Protein AF-0000000085928729 (afdb_homodimer)

Nearest PDB structures (foldseek):
  5awf-assembly1_B  TM=7.339E-01  e=6.625E-12  Escherichia coli K-12
  5awg-assembly2_E  TM=7.917E-01  e=3.339E-10  Escherichia coli K-12
  5awg-assembly1_A  TM=7.880E-01  e=4.480E-10  Escherichia coli K-12
  5awf-assembly1_A  TM=6.873E-01  e=1.194E-09  Escherichia coli K-12
  5awf-assembly2_E  TM=7.056E-01  e=3.029E-09  Escherichia coli K-12

InterPro domains:
  IPR000825 SUF system FeS cluster assembly, SufBD core domain [PF01458] (126-343)
  IPR037284 SUF system FeS cluster assembly, SufBD superfamily [SSF101960] (16-347)
  IPR055346 SUF system FeS cluster assembly, SufBD [PTHR43575] (185-364)

pLDDT: mean 88.79, std 15.05, range [21.08, 98.88]

Sequence (742 aa):
MVAKEFPNERISLENLEYQKYGDSPTIRSYTKWELFEENSPLKLPTEAKAGSVMVNPHVLLSGSEAFFNLPEGVELAEGKLGLSHPEESRILGFHFYALKKSYRLKITRDLIKPLIIVSHLSERAFVSHHLSIEADNIKVPIIIYDLAEKGTKSFVVELKTRDSELEILTVGKHKSISHYLLRASLGINAKVRAFTVISGGKMSHHREDYSLEGRGSELILRGMPIAINSAVDYLTNVLQHGEGTESETRVHGFSYKEGWLVHRGTAKVFESAKNSSSRVISTITVMDEGSLGVSVPMLEVDTGEIDEASHSSAIHQFDEDALFYLRSRGLNGEEALDLFVHGIGEALSGHLERLKGKARSNVVELIEGVLMVAKEFPNERISLENLEYQKYGDSPTIRSYTKWELFEENSPLKLPTEAKAGSVMVNPHVLLSGSEAFFNLPEGVELAEGKLGLSHPEESRILGFHFYALKKSYRLKITRDLIKPLIIVSHLSERAFVSHHLSIEADNIKVPIIIYDLAEKGTKSFVVELKTRDSELEILTVGKHKSISHYLLRASLGINAKVRAFTVISGGKMSHHREDYSLEGRGSELILRGMPIAINSAVDYLTNVLQHGEGTESETRVHGFSYKEGWLVHRGTAKVFESAKNSSSRVISTITVMDEGSLGVSVPMLEVDTGEIDEASHSSAIHQFDEDALFYLRSRGLNGEEALDLFVHGIGEALSGHLERLKGKARSNVVELIEGVL

Solvent-accessible surface area (backbone atoms only — not comparable to full-atom values): 34501 Å² total; per-residue (Å²): 128,94,68,69,78,65,67,70,48,57,61,53,39,68,72,37,57,86,60,55,35,53,75,42,100,85,38,57,57,82,58,69,56,66,59,52,60,72,44,22,52,90,73,31,48,49,62,42,67,59,66,89,70,96,65,90,51,27,33,36,38,20,35,69,40,76,48,78,56,68,59,91,44,51,43,80,47,78,40,74,82,70,88,72,55,46,86,76,32,33,68,42,27,46,33,57,70,31,40,81,64,41,31,27,37,41,39,73,47,63,39,91,62,63,50,34,35,35,39,40,31,68,43,78,19,16,35,29,46,40,42,19,39,38,38,52,65,30,41,38,39,36,37,38,37,44,36,19,56,27,40,25,34,31,40,40,38,37,36,41,33,25,49,19,42,38,36,39,40,37,41,35,48,32,56,18,31,34,40,37,37,38,42,33,42,27,25,45,47,13,35,39,41,36,36,37,40,32,38,27,7,68,36,24,42,39,36,37,37,38,34,30,56,13,45,48,9,36,39,40,39,26,36,34,46,35,6,61,63,12,18,28,31,41,35,39,38,40,39,34,41,11,35,43,21,40,39,38,38,42,34,52,29,38,11,26,71,54,3,35,30,36,39,34,38,37,41,35,37,38,61,64,15,36,57,15,35,42,40,37,38,38,37,33,34,19,59,28,76,66,7,28,34,34,43,34,44,35,43,38,38,31,38,25,55,43,72,42,38,39,36,37,37,37,48,40,43,52,52,61,62,59,48,47,53,37,33,73,72,71,31,51,71,65,56,37,50,48,52,52,54,46,53,50,46,46,63,58,38,59,83,46,75,89,51,31,66,60,49,45,51,48,51,50,51,55,49,61,72,69,104,129,89,72,82,80,68,69,69,49,58,60,53,39,68,70,36,56,86,61,56,36,53,73,43,100,84,39,57,57,82,58,69,57,66,58,52,61,74,43,22,54,90,74,30,47,47,63,42,66,59,64,89,69,95,64,90,52,26,34,37,38,17,34,69,42,76,48,78,58,68,58,91,44,52,44,83,44,79,40,74,81,73,88,71,58,46,87,78,31,30,68,41,26,45,32,58,69,32,41,80,64,40,30,26,36,40,39,73,47,63,38,91,62,64,49,33,37,36,40,38,30,66,42,77,19,14,37,29,44,41,42,22,38,38,38,53,65,29,42,37,40,35,36,38,37,44,37,19,56,26,39,23,34,31,39,40,37,37,36,40,33,27,48,17,42,38,36,38,39,36,40,33,47,32,56,18,30,34,39,36,38,38,41,34,42,28,25,45,48,13,35,39,42,35,38,36,40,32,37,26,6,68,35,24,42,41,35,37,37,40,34,30,56,13,46,48,8,34,38,40,38,24,37,33,47,32,6,62,63,12,18,27,30,40,34,42,37,39,40,34,41,11,35,43,22,40,39,40,37,43,34,50,30,39,12,25,70,53,4,35,29,35,40,37,38,37,41,35,37,38,60,62,15,35,58,15,35,40,40,39,38,39,37,33,34,19,59,27,76,65,6,28,35,34,44,36,45,32,43,37,37,31,37,24,54,44,71,41,38,38,36,37,36,36,47,40,41,52,52,61,63,58,48,46,53,37,32,73,70,71,32,51,72,65,56,36,50,48,53,52,54,45,54,50,45,47,60,58,39,59,85,46,75,90,51,31,68,60,50,44,52,49,51,49,51,56,48,62,72,69,104

Foldseek 3Di:
DPPDDCPVLVVLLVPFDQAPAAPDPVGRDLFPCVQCVCQFQVNFPLFDDFDDDPDDAQWEAGGPDIDHNDDPQKDKDWDAPPPDDLNPGSVSVSQVVSEDTEMEIEGGEEDLDAHEHEHEYQDAGEYHYHYEYEEELYEHEYEYEAEEHHGEYEYEYEYEYENYEYEYEYEADYAAHYHYEYEYEYAAQYEYEYEYEHEAHQTYEHEYEYEDAYANYEYEYEYEYEFEVGAYEYEYEYHYQYEAYEYEYEYEYEWYNLGRYEYEYEYEYEQNHAQYEYEEEEEYEYEDPNTDYYYHYHYHYHHPRYDYYDYYYYYHYDPVVQLVVVVVVPDDSLRSVLVVQLVVQLVRLVVDDSCSVVSSVSSNVSSVVRD/DVPDDVVVLVVLLVPFDQADAAPDPVGRDLFPVVQCVCQFQVNFPLFDDFDDDPDDAQWEAGGPDIDHNHDPQKDKDWDAPPPDDLNPGSVSVSQVVSEDTEMEIEGGEEDLDAHEHEHEYQDAGEYHYHYEYEEELYEHEYEYEYYEHHGEYEYEYEYEYENYEYEYEYEADYAAHYHYEYAYEYAAQYEYEYEYEHEAHQTYEHEYEYEDAYANYEYEYEYEYEFEVGAYEYEYEYHYQYEAYEYEYEYEYEWYNLGRYEYEYEYEYEQNHAQYEYEEEEEYEYEDPNTDYYYHYHYHYHHPRYDYDDYYYYYHYDPVVQLVVVVVVPDDSLRSVLVVQLVVQLVRLVVDDSCSVVSSVSSNVSSVVRD

Organism: NCBI:txid2866384

Radius of gyration: 27.49 Å; Cα contacts (8 Å, |Δi|>4): 2227; chains: 2; bounding box: 55×80×73 Å

Structure (mmCIF, N/CA/C/O backbone):
data_AF-0000000085928729-model_v1
#
loop_
_entity.id
_entity.type
_entity.pdbx_description
1 polymer 'SufD family Fe-S cluster assembly protein'
#
loop_
_atom_site.group_PDB
_atom_site.id
_atom_site.type_symbol
_atom_site.label_atom_id
_atom_site.label_alt_id
_atom_site.label_comp_id
_atom_site.label_asym_id
_atom_site.label_entity_id
_atom_site.label_seq_id
_atom_site.pdbx_PDB_ins_code
_atom_site.Cartn_x
_atom_site.Cartn_y
_atom_site.Cartn_z
_atom_site.occupancy
_atom_site.B_iso_or_equiv
_atom_site.auth_seq_id
_atom_site.auth_comp_id
_atom_site.auth_asym_id
_atom_site.auth_atom_id
_atom_site.pdbx_PDB_model_num
ATOM 1 N N . MET A 1 1 ? 18.141 -42.719 12.781 1 22.97 1 MET A N 1
ATOM 2 C CA . MET A 1 1 ? 17.656 -42.188 14.047 1 22.97 1 MET A CA 1
ATOM 3 C C . MET A 1 1 ? 17.609 -40.656 14.016 1 22.97 1 MET A C 1
ATOM 5 O O . MET A 1 1 ? 17.547 -40.031 15.055 1 22.97 1 MET A O 1
ATOM 9 N N . VAL A 1 2 ? 17.516 -40 12.852 1 25.19 2 VAL A N 1
ATOM 10 C CA . VAL A 1 2 ? 17.922 -38.594 12.656 1 25.19 2 VAL A CA 1
ATOM 11 C C . VAL A 1 2 ? 16.828 -37.656 13.164 1 25.19 2 VAL A C 1
ATOM 13 O O . VAL A 1 2 ? 16.016 -37.156 12.383 1 25.19 2 VAL A O 1
ATOM 16 N N . ALA A 1 3 ? 16.031 -38.094 14.195 1 29.44 3 ALA A N 1
ATOM 17 C CA . ALA A 1 3 ? 14.8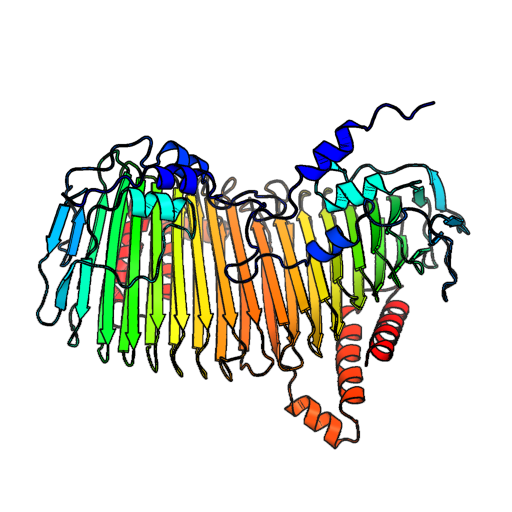98 -37.469 14.875 1 29.44 3 ALA A CA 1
ATOM 18 C C . ALA A 1 3 ? 15.312 -36.156 15.531 1 29.44 3 ALA A C 1
ATOM 20 O O . ALA A 1 3 ? 14.461 -35.375 15.961 1 29.44 3 ALA A O 1
ATOM 21 N N . LYS A 1 4 ? 16.516 -36.281 16.172 1 32.06 4 LYS A N 1
ATOM 22 C CA . LYS A 1 4 ? 16.562 -35.406 17.328 1 32.06 4 LYS A CA 1
ATOM 23 C C . LYS A 1 4 ? 16.281 -33.938 16.938 1 32.06 4 LYS A C 1
ATOM 25 O O . LYS A 1 4 ? 15.992 -33.125 17.797 1 32.06 4 LYS A O 1
ATOM 30 N N . GLU A 1 5 ? 16.953 -33.438 15.977 1 29.47 5 GLU A N 1
ATOM 31 C CA . GLU A 1 5 ? 17.578 -32.125 16.109 1 29.47 5 GLU A CA 1
ATOM 32 C C . GLU A 1 5 ? 16.547 -31.016 15.977 1 29.47 5 GLU A C 1
ATOM 34 O O . GLU A 1 5 ? 16.891 -29.828 16.078 1 29.47 5 GLU A O 1
ATOM 39 N N . PHE A 1 6 ? 15.383 -31.156 15.203 1 30.92 6 PHE A N 1
ATOM 40 C CA . PHE A 1 6 ? 14.664 -29.906 14.93 1 30.92 6 PHE A CA 1
ATOM 41 C C . PHE A 1 6 ? 13.766 -29.531 16.094 1 30.92 6 PHE A C 1
ATOM 43 O O . PHE A 1 6 ? 12.578 -29.25 15.906 1 30.92 6 PHE A O 1
ATOM 50 N N . PRO A 1 7 ? 13.883 -30.062 17.25 1 38.53 7 PRO A N 1
ATOM 51 C CA . PRO A 1 7 ? 13.039 -29.688 18.391 1 38.53 7 PRO A CA 1
ATOM 52 C C . PRO A 1 7 ? 12.82 -28.172 18.5 1 38.53 7 PRO A C 1
ATOM 54 O O . PRO A 1 7 ? 11.766 -27.734 18.938 1 38.53 7 PRO A O 1
ATOM 57 N N . ASN A 1 8 ? 13.906 -27.344 18.375 1 37.97 8 ASN A N 1
ATOM 58 C CA . ASN A 1 8 ? 14.062 -25.891 18.453 1 37.97 8 ASN A CA 1
ATOM 59 C C . ASN A 1 8 ? 13.312 -25.188 17.328 1 37.97 8 ASN A C 1
ATOM 61 O O . ASN A 1 8 ? 13.25 -23.953 17.297 1 37.97 8 ASN A O 1
ATOM 65 N N . GLU A 1 9 ? 12.836 -25.844 16.391 1 41.91 9 GLU A N 1
ATOM 66 C CA . GLU A 1 9 ? 12.148 -25.328 15.219 1 41.91 9 GLU A CA 1
ATOM 67 C C . GLU A 1 9 ? 10.75 -24.812 15.57 1 41.91 9 GLU A C 1
ATOM 69 O O . GLU A 1 9 ? 10.305 -23.797 15.055 1 41.91 9 GLU A O 1
ATOM 74 N N . ARG A 1 10 ? 10.062 -25.562 16.391 1 43.41 10 ARG A N 1
ATOM 75 C CA . ARG A 1 10 ? 8.734 -25.125 16.797 1 43.41 10 ARG A CA 1
ATOM 76 C C . ARG A 1 10 ? 8.789 -23.766 17.484 1 43.41 10 ARG A C 1
ATOM 78 O O . ARG A 1 10 ? 7.93 -22.922 17.25 1 43.41 10 ARG A O 1
ATOM 85 N N . ILE A 1 11 ? 9.68 -23.703 18.453 1 42.72 11 ILE A N 1
ATOM 86 C CA . ILE A 1 11 ? 9.82 -22.438 19.188 1 42.72 11 ILE A CA 1
ATOM 87 C C . ILE A 1 11 ? 10.07 -21.297 18.219 1 42.72 11 ILE A C 1
ATOM 89 O O . ILE A 1 11 ? 9.484 -20.219 18.344 1 42.72 11 ILE A O 1
ATOM 93 N N . SER A 1 12 ? 10.852 -21.609 17.219 1 48.47 12 SER A N 1
ATOM 94 C CA . SER A 1 12 ? 11.172 -20.562 16.234 1 48.47 12 SER A CA 1
ATOM 95 C C . SER A 1 12 ? 9.945 -20.172 15.43 1 48.47 12 SER A C 1
ATOM 97 O O . SER A 1 12 ? 9.734 -19 15.141 1 48.47 12 SER A O 1
ATOM 99 N N . LEU A 1 13 ? 9.109 -21.078 15.242 1 45.06 13 LEU A N 1
ATOM 100 C CA . LEU A 1 13 ? 7.898 -20.797 14.484 1 45.06 13 LEU A CA 1
ATOM 101 C C . LEU A 1 13 ? 6.961 -19.891 15.273 1 45.06 13 LEU A C 1
ATOM 103 O O . LEU A 1 13 ? 6.297 -19.016 14.695 1 45.06 13 LEU A O 1
ATOM 107 N N . GLU A 1 14 ? 6.941 -20.234 16.578 1 50.19 14 GLU A N 1
ATOM 108 C CA . GLU A 1 14 ? 6.008 -19.484 17.422 1 50.19 14 GLU A CA 1
ATOM 109 C C . GLU A 1 14 ? 6.402 -18.016 17.516 1 50.19 14 GLU A C 1
ATOM 111 O O . GLU A 1 14 ? 5.555 -17.156 17.75 1 50.19 14 GLU A O 1
ATOM 116 N N . ASN A 1 15 ? 7.629 -17.781 17.312 1 49.09 15 ASN A N 1
ATOM 117 C CA . ASN A 1 15 ? 8.102 -16.406 17.453 1 49.09 15 ASN A CA 1
ATOM 118 C C . ASN A 1 15 ? 7.934 -15.625 16.156 1 49.09 15 ASN A C 1
ATOM 120 O O . ASN A 1 15 ? 8.188 -14.422 16.109 1 49.09 15 ASN A O 1
ATOM 124 N N . LEU A 1 16 ? 7.473 -16.469 15.25 1 46.59 16 LEU A N 1
ATOM 125 C CA . LEU A 1 16 ? 7.297 -15.789 13.969 1 46.59 16 LEU A CA 1
ATOM 126 C C . LEU A 1 16 ? 5.938 -15.102 13.906 1 46.59 16 LEU A C 1
ATOM 128 O O . LEU A 1 16 ? 4.945 -15.633 14.406 1 46.59 16 LEU A O 1
ATOM 132 N N . GLU A 1 17 ? 5.965 -13.898 13.742 1 48.78 17 GLU A N 1
ATOM 133 C CA . GLU A 1 17 ? 4.727 -13.141 13.578 1 48.78 17 GLU A CA 1
ATOM 134 C C . GLU A 1 17 ? 4.234 -13.195 12.133 1 48.78 17 GLU A C 1
ATOM 136 O O . GLU A 1 17 ? 5.039 -13.297 11.203 1 48.78 17 GLU A O 1
ATOM 141 N N . TYR A 1 18 ? 2.859 -13.492 12.203 1 42.56 18 TYR A N 1
ATOM 142 C CA . TYR A 1 18 ? 2.301 -13.359 10.859 1 42.56 18 TYR A CA 1
ATOM 143 C C . TYR A 1 18 ? 2.49 -11.945 10.328 1 42.56 18 TYR A C 1
ATOM 145 O O . TYR A 1 18 ? 2.811 -11.766 9.148 1 42.56 18 TYR A O 1
ATOM 153 N N . GLN A 1 19 ? 1.875 -10.977 11.109 1 41.38 19 GLN A N 1
ATOM 154 C CA . GLN A 1 19 ? 1.958 -9.555 10.781 1 41.38 19 GLN A CA 1
ATOM 155 C C . GLN A 1 19 ? 1.884 -8.695 12.047 1 41.38 19 GLN A C 1
ATOM 157 O O . GLN A 1 19 ? 1.096 -8.984 12.945 1 41.38 19 GLN A O 1
ATOM 162 N N . LYS A 1 20 ? 2.715 -7.938 12.5 1 41.28 20 LYS A N 1
ATOM 163 C CA . LYS A 1 20 ? 2.699 -7.113 13.703 1 41.28 20 LYS A CA 1
ATOM 164 C C . LYS A 1 20 ? 1.768 -5.918 13.547 1 41.28 20 LYS A C 1
ATOM 166 O O . LYS A 1 20 ? 1.075 -5.531 14.484 1 41.28 20 LYS A O 1
ATOM 171 N N . TYR A 1 21 ? 1.739 -5.191 12.328 1 44.59 21 TYR A N 1
ATOM 172 C CA . TYR A 1 21 ? 0.956 -3.98 12.117 1 44.59 21 TYR A CA 1
ATOM 173 C C . TYR A 1 21 ? -0.11 -4.199 11.047 1 44.59 21 TYR A C 1
ATOM 175 O O . TYR A 1 21 ? 0.011 -5.102 10.219 1 44.59 21 TYR A O 1
ATOM 183 N N . GLY A 1 22 ? -1.063 -3.482 11.234 1 53.62 22 GLY A N 1
ATOM 184 C CA . GLY A 1 22 ? -2.145 -3.547 10.266 1 53.62 22 GLY A CA 1
ATOM 185 C C . GLY A 1 22 ? -1.712 -3.168 8.867 1 53.62 22 GLY A C 1
ATOM 186 O O . GLY A 1 22 ? -0.735 -2.436 8.688 1 53.62 22 GLY A O 1
ATOM 187 N N . ASP A 1 23 ? -2.268 -3.807 7.945 1 58.72 23 ASP A N 1
ATOM 188 C CA . ASP A 1 23 ? -1.994 -3.557 6.535 1 58.72 23 ASP A CA 1
ATOM 189 C C . ASP A 1 23 ? -2.496 -2.178 6.113 1 58.72 23 ASP A C 1
ATOM 191 O O . ASP A 1 23 ? -1.93 -1.551 5.215 1 58.72 23 ASP A O 1
ATOM 195 N N . SER A 1 24 ? -3.59 -1.784 6.801 1 62.28 24 SER A N 1
ATOM 196 C CA . SER A 1 24 ? -4.168 -0.468 6.551 1 62.28 24 SER A CA 1
ATOM 197 C C . SER A 1 24 ? -4.824 0.095 7.809 1 62.28 24 SER A C 1
ATOM 199 O O . SER A 1 24 ? -4.93 -0.597 8.82 1 62.28 24 SER A O 1
ATOM 201 N N . PRO A 1 25 ? -5.148 1.343 7.77 1 59.22 25 PRO A N 1
ATOM 202 C CA . PRO A 1 25 ? -5.801 1.922 8.945 1 59.22 25 PRO A CA 1
ATOM 203 C C . PRO A 1 25 ? -7.078 1.178 9.336 1 59.22 25 PRO A C 1
ATOM 205 O O . PRO A 1 25 ? -7.492 1.224 10.5 1 59.22 25 PRO A O 1
ATOM 208 N N . THR A 1 26 ? -7.613 0.384 8.406 1 65.94 26 THR A N 1
ATOM 209 C CA . THR A 1 26 ? -8.914 -0.203 8.695 1 65.94 26 THR A CA 1
ATOM 210 C C . THR A 1 26 ? -8.844 -1.728 8.68 1 65.94 26 THR A C 1
ATOM 212 O O . THR A 1 26 ? -9.742 -2.406 9.172 1 65.94 26 THR A O 1
ATOM 215 N N . ILE A 1 27 ? -7.844 -2.23 8.078 1 67.75 27 ILE A N 1
ATOM 216 C CA . ILE A 1 27 ? -7.742 -3.68 7.957 1 67.75 27 ILE A CA 1
ATOM 217 C C . ILE A 1 27 ? -6.434 -4.164 8.578 1 67.75 27 ILE A C 1
ATOM 219 O O . ILE A 1 27 ? -5.348 -3.807 8.109 1 67.75 27 ILE A O 1
ATOM 223 N N . ARG A 1 28 ? -6.617 -4.953 9.516 1 67.81 28 ARG A N 1
ATOM 224 C CA . ARG A 1 28 ? -5.445 -5.457 10.227 1 67.81 28 ARG A CA 1
ATOM 225 C C . ARG A 1 28 ? -4.598 -6.348 9.32 1 67.81 28 ARG A C 1
ATOM 227 O O . ARG A 1 28 ? -3.373 -6.207 9.281 1 67.81 28 ARG A O 1
ATOM 234 N N . SER A 1 29 ? -5.406 -7.344 8.695 1 79.12 29 SER A N 1
ATOM 235 C CA . SER A 1 29 ? -4.707 -8.242 7.785 1 79.12 29 SER A CA 1
ATOM 236 C C . SER A 1 29 ? -5.539 -8.523 6.539 1 79.12 29 SER A C 1
ATOM 238 O O . SER A 1 29 ? -6.723 -8.859 6.641 1 79.12 29 SER A O 1
ATOM 240 N N . TYR A 1 30 ? -4.926 -8.43 5.492 1 86.12 30 TYR A N 1
ATOM 241 C CA . TYR A 1 30 ? -5.598 -8.75 4.238 1 86.12 30 TYR A CA 1
ATOM 242 C C . TYR A 1 30 ? -5.793 -10.258 4.098 1 86.12 30 TYR A C 1
ATOM 244 O O . TYR A 1 30 ? -6.801 -10.711 3.555 1 86.12 30 TYR A O 1
ATOM 252 N N . THR A 1 31 ? -4.871 -11.008 4.633 1 89.94 31 THR A N 1
ATOM 253 C CA . THR A 1 31 ? -5.012 -12.461 4.715 1 89.94 31 THR A CA 1
ATOM 254 C C . THR A 1 31 ? -5.609 -12.867 6.059 1 89.94 31 THR A C 1
ATOM 256 O O . THR A 1 31 ? -5.215 -12.344 7.105 1 89.94 31 THR A O 1
ATOM 259 N N . LYS A 1 32 ? -6.543 -13.75 6.035 1 89.56 32 LYS A N 1
ATOM 260 C CA . LYS A 1 32 ? -7.117 -14.281 7.266 1 89.56 32 LYS A CA 1
ATOM 261 C C . LYS A 1 32 ? -6.211 -15.352 7.879 1 89.56 32 LYS A C 1
ATOM 263 O O . LYS A 1 32 ? -6.539 -16.531 7.863 1 89.56 32 LYS A O 1
ATOM 268 N N . TRP A 1 33 ? -5.215 -14.914 8.508 1 88.75 33 TRP A N 1
ATOM 269 C CA . TRP A 1 33 ? -4.152 -15.789 9 1 88.75 33 TRP A CA 1
ATOM 270 C C . TRP A 1 33 ? -4.668 -16.719 10.094 1 88.75 33 TRP A C 1
ATOM 272 O O . TRP A 1 33 ? -4.148 -17.812 10.273 1 88.75 33 TRP A O 1
ATOM 282 N N . GLU A 1 34 ? -5.719 -16.328 10.805 1 88.62 34 GLU A N 1
ATOM 283 C CA . GLU A 1 34 ? -6.312 -17.188 11.828 1 88.62 34 GLU A CA 1
ATOM 284 C C . GLU A 1 34 ? -6.77 -18.516 11.25 1 88.62 34 GLU A C 1
ATOM 286 O O . GLU A 1 34 ? -6.695 -19.547 11.914 1 88.62 34 GLU A O 1
ATOM 291 N N . LEU A 1 35 ? -7.246 -18.484 10.078 1 94.19 35 LEU A N 1
ATOM 292 C CA . LEU A 1 35 ? -7.68 -19.719 9.414 1 94.19 35 LEU A CA 1
ATOM 293 C C . LEU A 1 35 ? -6.496 -20.656 9.188 1 94.19 35 LEU A C 1
ATOM 295 O O . LEU A 1 35 ? -6.617 -21.875 9.367 1 94.19 35 LEU A O 1
ATOM 299 N N . PHE A 1 36 ? -5.371 -20.078 8.734 1 92.5 36 PHE A N 1
ATOM 300 C CA . PHE A 1 36 ? -4.176 -20.891 8.539 1 92.5 36 PHE A CA 1
ATOM 301 C C . PHE A 1 36 ? -3.684 -21.453 9.867 1 92.5 36 PHE A C 1
ATOM 303 O O . PHE A 1 36 ? -3.211 -22.578 9.93 1 92.5 36 PHE A O 1
ATOM 310 N N . GLU A 1 37 ? -3.838 -20.672 10.945 1 90.31 37 GLU A N 1
ATOM 311 C CA . GLU A 1 37 ? -3.42 -21.125 12.266 1 90.31 37 GLU A CA 1
ATOM 312 C C . GLU A 1 37 ? -4.289 -22.281 12.758 1 90.31 37 GLU A C 1
ATOM 314 O O . GLU A 1 37 ? -3.773 -23.281 13.258 1 90.31 37 GLU A O 1
ATOM 319 N N . GLU A 1 38 ? -5.543 -22.141 12.602 1 94.88 38 GLU A N 1
ATOM 320 C CA . GLU A 1 38 ? -6.504 -23.141 13.078 1 94.88 38 GLU A CA 1
ATOM 321 C C . GLU A 1 38 ? -6.422 -24.422 12.25 1 94.88 38 GLU A C 1
ATOM 323 O O . GLU A 1 38 ? -6.895 -25.469 12.68 1 94.88 38 GLU A O 1
ATOM 328 N N . ASN A 1 39 ? -5.879 -24.297 11.109 1 97.06 39 ASN A N 1
ATOM 329 C CA . ASN A 1 39 ? -5.719 -25.438 10.203 1 97.06 39 ASN A CA 1
ATOM 330 C C . ASN A 1 39 ? -4.258 -25.656 9.844 1 97.06 39 ASN A C 1
ATOM 332 O O . ASN A 1 39 ? -3.938 -25.969 8.695 1 97.06 39 ASN A O 1
ATOM 336 N N . SER A 1 40 ? -3.416 -25.406 10.82 1 94.19 40 SER A N 1
ATOM 337 C CA . SER A 1 40 ? -1.972 -25.516 10.648 1 94.19 40 SER A CA 1
ATOM 338 C C . SER A 1 40 ? -1.521 -26.969 10.742 1 94.19 40 SER A C 1
ATOM 340 O O . SER A 1 40 ? -2.301 -27.844 11.125 1 94.19 40 SER A O 1
ATOM 342 N N . PRO A 1 41 ? -0.256 -27.266 10.359 1 93.88 41 PRO A N 1
ATOM 343 C CA . PRO A 1 41 ? 0.238 -28.641 10.469 1 93.88 41 PRO A CA 1
ATOM 344 C C . PRO A 1 41 ? 0.395 -29.094 11.922 1 93.88 41 PRO A C 1
ATOM 346 O O . PRO A 1 41 ? 0.645 -30.266 12.18 1 93.88 41 PRO A O 1
ATOM 349 N N . LEU A 1 42 ? 0.245 -28.25 12.812 1 91.75 42 LEU A N 1
ATOM 350 C CA . LEU A 1 42 ? 0.292 -28.594 14.234 1 91.75 42 LEU A CA 1
ATOM 351 C C . LEU A 1 42 ? -1.05 -29.141 14.703 1 91.75 42 LEU A C 1
ATOM 353 O O . LEU A 1 42 ? -1.134 -29.766 15.766 1 91.75 42 LEU A O 1
ATOM 357 N N . LYS A 1 43 ? -2.098 -28.938 13.938 1 94.19 43 LYS A N 1
ATOM 358 C CA . LYS A 1 43 ? -3.449 -29.312 14.344 1 94.19 43 LYS A CA 1
ATOM 359 C C . LYS A 1 43 ? -4.035 -30.359 13.398 1 94.19 43 LYS A C 1
ATOM 361 O O . LYS A 1 43 ? -4.93 -31.125 13.789 1 94.19 43 LYS A O 1
ATOM 366 N N . LEU A 1 44 ? -3.557 -30.391 12.18 1 97.12 44 LEU A N 1
ATOM 367 C CA . LEU A 1 44 ? -4.039 -31.328 11.172 1 97.12 44 LEU A CA 1
ATOM 368 C C . LEU A 1 44 ? -2.979 -32.375 10.852 1 97.12 44 LEU A C 1
ATOM 370 O O . LEU A 1 44 ? -1.782 -32.125 11.016 1 97.12 44 LEU A O 1
ATOM 374 N N . PRO A 1 45 ? -3.488 -33.531 10.312 1 97.56 45 PRO A N 1
ATOM 375 C CA . PRO A 1 45 ? -2.49 -34.469 9.781 1 97.56 45 PRO A CA 1
ATOM 376 C C . PRO A 1 45 ? -1.66 -33.844 8.648 1 97.56 45 PRO A C 1
ATOM 378 O O . PRO A 1 45 ? -2.178 -33.062 7.852 1 97.56 45 PRO A O 1
ATOM 381 N N . THR A 1 46 ? -0.402 -34.281 8.594 1 97.75 46 THR A N 1
ATOM 382 C CA . THR A 1 46 ? 0.472 -33.75 7.555 1 97.75 46 THR A CA 1
ATOM 383 C C . THR A 1 46 ? 0.642 -34.75 6.418 1 97.75 46 THR A C 1
ATOM 385 O O . THR A 1 46 ? 1.484 -34.562 5.539 1 97.75 46 THR A O 1
ATOM 388 N N . GLU A 1 47 ? -0.118 -35.812 6.48 1 97.12 47 GLU A N 1
ATOM 389 C CA . GLU A 1 47 ? -0.151 -36.812 5.402 1 97.12 47 GLU A CA 1
ATOM 390 C C . GLU A 1 47 ? -1.578 -37.031 4.918 1 97.12 47 GLU A C 1
ATOM 392 O O . GLU A 1 47 ? -2.527 -36.969 5.703 1 97.12 47 GLU A O 1
ATOM 397 N N . ALA A 1 48 ? -1.604 -37.281 3.635 1 98 48 ALA A N 1
ATOM 398 C CA . ALA A 1 48 ? -2.898 -37.562 3.021 1 98 48 ALA A CA 1
ATOM 399 C C . ALA A 1 48 ? -2.73 -38.406 1.761 1 98 48 ALA A C 1
ATOM 401 O O . ALA A 1 48 ? -1.691 -38.344 1.101 1 98 48 ALA A O 1
ATOM 402 N N . LYS A 1 49 ? -3.773 -39.156 1.489 1 97.06 49 LYS A N 1
ATOM 403 C CA . LYS A 1 49 ? -3.781 -39.938 0.272 1 97.06 49 LYS A CA 1
ATOM 404 C C . LYS A 1 49 ? -4.027 -39.094 -0.96 1 97.06 49 LYS A C 1
ATOM 406 O O . LYS A 1 49 ? -4.703 -38.062 -0.876 1 97.06 49 LYS A O 1
ATOM 411 N N . ALA A 1 50 ? -3.479 -39.594 -2.027 1 97.44 50 ALA A N 1
ATOM 412 C CA . ALA A 1 50 ? -3.711 -38.906 -3.299 1 97.44 50 ALA A CA 1
ATOM 413 C C . ALA A 1 50 ? -5.172 -39.031 -3.725 1 97.44 50 ALA A C 1
ATOM 415 O O . ALA A 1 50 ? -5.848 -40 -3.387 1 97.44 50 ALA A O 1
ATOM 416 N N . GLY A 1 51 ? -5.652 -38 -4.355 1 95.81 51 GLY A N 1
ATOM 417 C CA . GLY A 1 51 ? -6.984 -38.031 -4.941 1 95.81 51 GLY A CA 1
ATOM 418 C C . GLY A 1 51 ? -6.969 -38.031 -6.461 1 95.81 51 GLY A C 1
ATOM 419 O O . GLY A 1 51 ? -5.902 -38.156 -7.074 1 95.81 51 GLY A O 1
ATOM 420 N N . SER A 1 52 ? -8.172 -38 -7.012 1 92.25 52 SER A N 1
ATOM 421 C CA . SER A 1 52 ? -8.312 -38 -8.469 1 92.25 52 SER A CA 1
ATOM 422 C C . SER A 1 52 ? -8.367 -36.562 -9.008 1 92.25 52 SER A C 1
ATOM 424 O O . SER A 1 52 ? -9.008 -35.719 -8.414 1 92.25 52 SER A O 1
ATOM 426 N N . VAL A 1 53 ? -7.648 -36.406 -10.109 1 93.31 53 VAL A N 1
ATOM 427 C CA . VAL A 1 53 ? -7.703 -35.125 -10.773 1 93.31 53 VAL A CA 1
ATOM 428 C C . VAL A 1 53 ? -8.188 -35.281 -12.211 1 93.31 53 VAL A C 1
ATOM 430 O O . VAL A 1 53 ? -7.969 -36.344 -12.82 1 93.31 53 VAL A O 1
ATOM 433 N N . MET A 1 54 ? -8.789 -34.312 -12.766 1 86.62 54 MET A N 1
ATOM 434 C CA . MET A 1 54 ? -9.438 -34.406 -14.078 1 86.62 54 MET A CA 1
ATOM 435 C C . MET A 1 54 ? -8.469 -34.031 -15.188 1 86.62 54 MET A C 1
ATOM 437 O O . MET A 1 54 ? -8.836 -34.031 -16.359 1 86.62 54 MET A O 1
ATOM 441 N N . VAL A 1 55 ? -7.328 -33.75 -14.945 1 90.12 55 VAL A N 1
ATOM 442 C CA . VAL A 1 55 ? -6.32 -33.375 -15.93 1 90.12 55 VAL A CA 1
ATOM 443 C C . VAL A 1 55 ? -5.25 -34.469 -16.016 1 90.12 55 VAL A C 1
ATOM 445 O O . VAL A 1 55 ? -5.039 -35.219 -15.062 1 90.12 55 VAL A O 1
ATOM 448 N N . ASN A 1 56 ? -4.688 -34.688 -17.188 1 91.88 56 ASN A N 1
ATOM 449 C CA . ASN A 1 56 ? -3.553 -35.594 -17.359 1 91.88 56 ASN A CA 1
ATOM 450 C C . ASN A 1 56 ? -2.225 -34.875 -17.156 1 91.88 56 ASN A C 1
ATOM 452 O O . ASN A 1 56 ? -1.678 -34.312 -18.094 1 91.88 56 ASN A O 1
ATOM 456 N N . PRO A 1 57 ? -1.673 -34.938 -16 1 96.81 57 PRO A N 1
ATOM 457 C CA . PRO A 1 57 ? -0.493 -34.125 -15.688 1 96.81 57 PRO A CA 1
ATOM 458 C C . PRO A 1 57 ? 0.816 -34.844 -16.031 1 96.81 57 PRO A C 1
ATOM 460 O O . PRO A 1 57 ? 0.843 -36.062 -16.172 1 96.81 57 PRO A O 1
ATOM 463 N N . HIS A 1 58 ? 1.839 -34.125 -16.266 1 98.44 58 HIS A N 1
ATOM 464 C CA . HIS A 1 58 ? 3.203 -34.656 -16.312 1 98.44 58 HIS A CA 1
ATOM 465 C C . HIS A 1 58 ? 3.785 -34.781 -14.914 1 98.44 58 HIS A C 1
ATOM 467 O O . HIS A 1 58 ? 4.594 -35.688 -14.656 1 98.44 58 HIS A O 1
ATOM 473 N N . VAL A 1 59 ? 3.471 -33.844 -14.039 1 98.56 59 VAL A N 1
ATOM 474 C CA . VAL A 1 59 ? 3.814 -33.875 -12.625 1 98.56 59 VAL A CA 1
ATOM 475 C C . VAL A 1 59 ? 2.543 -33.812 -11.781 1 98.56 59 VAL A C 1
ATOM 477 O O . VAL A 1 59 ? 1.806 -32.812 -11.852 1 98.56 59 VAL A O 1
ATOM 480 N N . LEU A 1 60 ? 2.301 -34.844 -11.023 1 98.56 60 LEU A N 1
ATOM 481 C CA . LEU A 1 60 ? 1.159 -34.844 -10.117 1 98.56 60 LEU A CA 1
ATOM 482 C C . LEU A 1 60 ? 1.616 -34.969 -8.664 1 98.56 60 LEU A C 1
ATOM 484 O O . LEU A 1 60 ? 2.17 -36 -8.273 1 98.56 60 LEU A O 1
ATOM 488 N N . LEU A 1 61 ? 1.461 -33.906 -7.918 1 98.56 61 LEU A N 1
ATOM 489 C CA . LEU A 1 61 ? 1.59 -33.938 -6.465 1 98.56 61 LEU A CA 1
ATOM 490 C C . LEU A 1 61 ? 0.219 -33.938 -5.797 1 98.56 61 LEU A C 1
ATOM 492 O O . LEU A 1 61 ? -0.466 -32.906 -5.789 1 98.56 61 LEU A O 1
ATOM 496 N N . SER A 1 62 ? -0.154 -35.031 -5.289 1 98.38 62 SER A N 1
ATOM 497 C CA . SER A 1 62 ? -1.478 -35.188 -4.688 1 98.38 62 SER A CA 1
ATOM 498 C C . SER A 1 62 ? -1.396 -35.844 -3.318 1 98.38 62 SER A C 1
ATOM 500 O O . SER A 1 62 ? -0.786 -36.906 -3.174 1 98.38 62 SER A O 1
ATOM 502 N N . GLY A 1 63 ? -2.033 -35.188 -2.357 1 98 63 GLY A N 1
ATOM 503 C CA . GLY A 1 63 ? -1.773 -35.688 -1.016 1 98 63 GLY A CA 1
ATOM 504 C C . GLY A 1 63 ? -0.295 -35.781 -0.691 1 98 63 GLY A C 1
ATOM 505 O O . GLY A 1 63 ? 0.453 -34.812 -0.883 1 98 63 GLY A O 1
ATOM 506 N N . SER A 1 64 ? 0.065 -36.906 -0.182 1 97.62 64 SER A N 1
ATOM 507 C CA . SER A 1 64 ? 1.472 -37.094 0.16 1 97.62 64 SER A CA 1
ATOM 508 C C . SER A 1 64 ? 2.201 -37.906 -0.912 1 97.62 64 SER A C 1
ATOM 510 O O . SER A 1 64 ? 3.312 -38.375 -0.684 1 97.62 64 SER A O 1
ATOM 512 N N . GLU A 1 65 ? 1.589 -38.031 -2.08 1 97.44 65 GLU A N 1
ATOM 513 C CA . GLU A 1 65 ? 2.156 -38.844 -3.146 1 97.44 65 GLU A CA 1
ATOM 514 C C . GLU A 1 65 ? 2.572 -38 -4.34 1 97.44 65 GLU A C 1
ATOM 516 O O . GLU A 1 65 ? 2.086 -36.875 -4.512 1 97.44 65 GLU A O 1
ATOM 521 N N . ALA A 1 66 ? 3.479 -38.5 -5.105 1 98 66 ALA A N 1
ATOM 522 C CA . ALA A 1 66 ? 3.977 -37.812 -6.301 1 98 66 ALA A CA 1
ATOM 523 C C . ALA A 1 66 ? 4.055 -38.781 -7.484 1 98 66 ALA A C 1
ATOM 525 O O . ALA A 1 66 ? 4.477 -39.938 -7.332 1 98 66 ALA A O 1
ATOM 526 N N . PHE A 1 67 ? 3.592 -38.375 -8.633 1 97.62 67 PHE A N 1
ATOM 527 C CA . PHE A 1 67 ? 3.633 -39.156 -9.867 1 97.62 67 PHE A CA 1
ATOM 528 C C . PHE A 1 67 ? 4.246 -38.344 -10.992 1 97.62 67 PHE A C 1
ATOM 530 O O . PHE A 1 67 ? 3.982 -37.125 -11.117 1 97.62 67 PHE A O 1
ATOM 537 N N . PHE A 1 68 ? 5.078 -39 -11.805 1 98.06 68 PHE A N 1
ATOM 538 C CA . PHE A 1 68 ? 5.793 -38.281 -12.867 1 98.06 68 PHE A CA 1
ATOM 539 C C . PHE A 1 68 ? 5.645 -39.031 -14.195 1 98.06 68 PHE A C 1
ATOM 541 O O . PHE A 1 68 ? 5.812 -40.25 -14.266 1 98.06 68 PHE A O 1
ATOM 548 N N . ASN A 1 69 ? 5.246 -38.406 -15.188 1 97.88 69 ASN A N 1
ATOM 549 C CA . ASN A 1 69 ? 5.242 -38.781 -16.594 1 97.88 69 ASN A CA 1
ATOM 550 C C . ASN A 1 69 ? 5.816 -37.688 -17.484 1 97.88 69 ASN A C 1
ATOM 552 O O . ASN A 1 69 ? 5.082 -37.031 -18.203 1 97.88 69 ASN A O 1
ATOM 556 N N . LEU A 1 70 ? 7.109 -37.625 -17.516 1 98.19 70 LEU A N 1
ATOM 557 C CA . LEU A 1 70 ? 7.793 -36.438 -18.031 1 98.19 70 LEU A CA 1
ATOM 558 C C . LEU A 1 70 ? 8.133 -36.625 -19.5 1 98.19 70 LEU A C 1
ATOM 560 O O . LEU A 1 70 ? 8.5 -37.719 -19.938 1 98.19 70 LEU A O 1
ATOM 564 N N . PRO A 1 71 ? 8.023 -35.625 -20.266 1 97.19 71 PRO A N 1
ATOM 565 C CA . PRO A 1 71 ? 8.461 -35.656 -21.656 1 97.19 71 PRO A CA 1
ATOM 566 C C . PRO A 1 71 ? 9.984 -35.656 -21.797 1 97.19 71 PRO A C 1
ATOM 568 O O . PRO A 1 71 ? 10.695 -35.406 -20.828 1 97.19 71 PRO A O 1
ATOM 571 N N . GLU A 1 72 ? 10.414 -35.938 -23.047 1 96.25 72 GLU A N 1
ATOM 572 C CA . GLU A 1 72 ? 11.844 -35.812 -23.328 1 96.25 72 GLU A CA 1
ATOM 573 C C . GLU A 1 72 ? 12.344 -34.406 -23.078 1 96.25 72 GLU A C 1
ATOM 575 O O . GLU A 1 72 ? 11.664 -33.406 -23.406 1 96.25 72 GLU A O 1
ATOM 580 N N . GLY A 1 73 ? 13.438 -34.281 -22.375 1 97.12 73 GLY A N 1
ATOM 581 C CA . GLY A 1 73 ? 14.031 -33 -22.125 1 97.12 73 GLY A CA 1
ATOM 582 C C . GLY A 1 73 ? 13.766 -32.469 -20.719 1 97.12 73 GLY A C 1
ATOM 583 O O . GLY A 1 73 ? 14.258 -31.406 -20.344 1 97.12 73 GLY A O 1
ATOM 584 N N . VAL A 1 74 ? 12.938 -33.188 -19.984 1 98.38 74 VAL A N 1
ATOM 585 C CA . VAL A 1 74 ? 12.688 -32.781 -18.609 1 98.38 74 VAL A CA 1
ATOM 586 C C . VAL A 1 74 ? 13.273 -33.844 -17.656 1 98.38 74 VAL A C 1
ATOM 588 O O . VAL A 1 74 ? 12.859 -35 -17.672 1 98.38 74 VAL A O 1
ATOM 591 N N . GLU A 1 75 ? 14.25 -33.406 -16.828 1 98.38 75 GLU A N 1
ATOM 592 C CA . GLU A 1 75 ? 14.93 -34.312 -15.891 1 98.38 75 GLU A CA 1
ATOM 593 C C . GLU A 1 75 ? 14.43 -34.094 -14.461 1 98.38 75 GLU A C 1
ATOM 595 O O . GLU A 1 75 ? 14.219 -32.938 -14.039 1 98.38 75 GLU A O 1
ATOM 600 N N . LEU A 1 76 ? 14.242 -35.188 -13.805 1 98.12 76 LEU A N 1
ATOM 601 C CA . LEU A 1 76 ? 13.727 -35.125 -12.438 1 98.12 76 LEU A CA 1
ATOM 602 C C . LEU A 1 76 ? 14.836 -35.438 -11.438 1 98.12 76 LEU A C 1
ATOM 604 O O . LEU A 1 76 ? 15.656 -36.344 -11.648 1 98.12 76 LEU A O 1
ATOM 608 N N . ALA A 1 77 ? 14.898 -34.625 -10.414 1 97.38 77 ALA A N 1
ATOM 609 C CA . ALA A 1 77 ? 15.758 -34.875 -9.25 1 97.38 77 ALA A CA 1
ATOM 610 C C . ALA A 1 77 ? 15.039 -34.5 -7.953 1 97.38 77 ALA A C 1
ATOM 612 O O . ALA A 1 77 ? 13.984 -33.875 -7.98 1 97.38 77 ALA A O 1
ATOM 613 N N . GLU A 1 78 ? 15.562 -35 -6.879 1 95.88 78 GLU A N 1
ATOM 614 C CA . GLU A 1 78 ? 15.086 -34.531 -5.574 1 95.88 78 GLU A CA 1
ATOM 615 C C . GLU A 1 78 ? 15.859 -33.312 -5.109 1 95.88 78 GLU A C 1
ATOM 617 O O . GLU A 1 78 ? 17.031 -33.156 -5.441 1 95.88 78 GLU A O 1
ATOM 622 N N . GLY A 1 79 ? 15.18 -32.406 -4.398 1 93.31 79 GLY A N 1
ATOM 623 C CA . GLY A 1 79 ? 15.828 -31.219 -3.865 1 93.31 79 GLY A CA 1
ATOM 624 C C . GLY A 1 79 ? 15.109 -29.938 -4.211 1 93.31 79 GLY A C 1
ATOM 625 O O . GLY A 1 79 ? 14.008 -29.969 -4.777 1 93.31 79 GLY A O 1
ATOM 626 N N . LYS A 1 80 ? 15.727 -28.781 -3.775 1 92.19 80 LYS A N 1
ATOM 627 C CA . LYS A 1 80 ? 15.133 -27.469 -3.992 1 92.19 80 LYS A CA 1
ATOM 628 C C . LYS A 1 80 ? 16.188 -26.469 -4.488 1 92.19 80 LYS A C 1
ATOM 630 O O . LYS A 1 80 ? 17.391 -26.719 -4.359 1 92.19 80 LYS A O 1
ATOM 635 N N . LEU A 1 81 ? 15.797 -25.344 -5.055 1 89.31 81 LEU A N 1
ATOM 636 C CA . LEU A 1 81 ? 16.688 -24.281 -5.496 1 89.31 81 LEU A CA 1
ATOM 637 C C . LEU A 1 81 ? 17.078 -23.375 -4.332 1 89.31 81 LEU A C 1
ATOM 639 O O . LEU A 1 81 ? 18.047 -22.625 -4.426 1 89.31 81 LEU A O 1
ATOM 643 N N . GLY A 1 82 ? 16.359 -23.391 -3.289 1 91.31 82 GLY A N 1
ATOM 644 C CA . GLY A 1 82 ? 16.688 -22.625 -2.098 1 91.31 82 GLY A CA 1
ATOM 645 C C . GLY A 1 82 ? 16.297 -21.172 -2.191 1 91.31 82 GLY A C 1
ATOM 646 O O . GLY A 1 82 ? 16.984 -20.297 -1.657 1 91.31 82 GLY A O 1
ATOM 647 N N . LEU A 1 83 ? 15.312 -20.812 -2.928 1 93.06 83 LEU A N 1
ATOM 648 C CA . LEU A 1 83 ? 14.852 -19.438 -3.055 1 93.06 83 LEU A CA 1
ATOM 649 C C . LEU A 1 83 ? 13.891 -19.078 -1.922 1 93.06 83 LEU A C 1
ATOM 651 O O . LEU A 1 83 ? 13.547 -17.906 -1.744 1 93.06 83 LEU A O 1
ATOM 655 N N . SER A 1 84 ? 13.406 -20.047 -1.184 1 91.06 84 SER A N 1
ATOM 656 C CA . SER A 1 84 ? 12.5 -19.844 -0.061 1 91.06 84 SER A CA 1
ATOM 657 C C . SER A 1 84 ? 13.016 -20.531 1.203 1 91.06 84 SER A C 1
ATOM 659 O O . SER A 1 84 ? 13.586 -21.609 1.142 1 91.06 84 SER A O 1
ATOM 661 N N . HIS A 1 85 ? 12.734 -19.859 2.332 1 88.06 85 HIS A N 1
ATOM 662 C CA . HIS A 1 85 ? 13.281 -20.359 3.588 1 88.06 85 HIS A CA 1
ATOM 663 C C . HIS A 1 85 ? 12.234 -20.328 4.695 1 88.06 85 HIS A C 1
ATOM 665 O O . HIS A 1 85 ? 11.375 -19.438 4.715 1 88.06 85 HIS A O 1
ATOM 671 N N . PRO A 1 86 ? 12.367 -21.281 5.641 1 86.69 86 PRO A N 1
ATOM 672 C CA . PRO A 1 86 ? 11.344 -21.406 6.68 1 86.69 86 PRO A CA 1
ATOM 673 C C . PRO A 1 86 ? 11.305 -20.203 7.625 1 86.69 86 PRO A C 1
ATOM 675 O O . PRO A 1 86 ? 10.273 -19.922 8.234 1 86.69 86 PRO A O 1
ATOM 678 N N . GLU A 1 87 ? 12.383 -19.469 7.68 1 78.69 87 GLU A N 1
ATOM 679 C CA . GLU A 1 87 ? 12.477 -18.422 8.68 1 78.69 87 GLU A CA 1
ATOM 680 C C . GLU A 1 87 ? 11.844 -17.125 8.172 1 78.69 87 GLU A C 1
ATOM 682 O O . GLU A 1 87 ? 11.727 -16.156 8.922 1 78.69 87 GLU A O 1
ATOM 687 N N . GLU A 1 88 ? 11.438 -17.141 6.91 1 78.69 88 GLU A N 1
ATOM 688 C CA . GLU A 1 88 ? 10.945 -15.906 6.309 1 78.69 88 GLU A CA 1
ATOM 689 C C . GLU A 1 88 ? 9.594 -15.508 6.895 1 78.69 88 GLU A C 1
ATOM 691 O O . GLU A 1 88 ? 9.273 -14.32 6.965 1 78.69 88 GLU A O 1
ATOM 696 N N . SER A 1 89 ? 8.789 -16.469 7.168 1 79.75 89 SER A N 1
ATOM 697 C CA . SER A 1 89 ? 7.445 -16.219 7.68 1 79.75 89 SER A CA 1
ATOM 698 C C . SER A 1 89 ? 6.879 -17.469 8.352 1 79.75 89 SER A C 1
ATOM 700 O O . SER A 1 89 ? 7.367 -18.578 8.133 1 79.75 89 SER A O 1
ATOM 702 N N . ARG A 1 90 ? 5.832 -17.25 9.141 1 84.12 90 ARG A N 1
ATOM 703 C CA . ARG A 1 90 ? 5.199 -18.375 9.836 1 84.12 90 ARG A CA 1
ATOM 704 C C . ARG A 1 90 ? 4.598 -19.359 8.836 1 84.12 90 ARG A C 1
ATOM 706 O O . ARG A 1 90 ? 4.695 -20.578 9.023 1 84.12 90 ARG A O 1
ATOM 713 N N . ILE A 1 91 ? 3.994 -18.891 7.75 1 89.81 91 ILE A N 1
ATOM 714 C CA . ILE A 1 91 ? 3.352 -19.766 6.777 1 89.81 91 ILE A CA 1
ATOM 715 C C . ILE A 1 91 ? 4.41 -20.594 6.051 1 89.81 91 ILE A C 1
ATOM 717 O O . ILE A 1 91 ? 4.188 -21.781 5.758 1 89.81 91 ILE A O 1
ATOM 721 N N . LEU A 1 92 ? 5.52 -19.969 5.762 1 88.88 92 LEU A N 1
ATOM 722 C CA . LEU A 1 92 ? 6.598 -20.75 5.172 1 88.88 92 LEU A CA 1
ATOM 723 C C . LEU A 1 92 ? 7.176 -21.734 6.188 1 88.88 92 LEU A C 1
ATOM 725 O O . LEU A 1 92 ? 7.59 -22.828 5.828 1 88.88 92 LEU A O 1
ATOM 729 N N . GLY A 1 93 ? 7.262 -21.266 7.453 1 89.19 93 GLY A N 1
ATOM 730 C CA . GLY A 1 93 ? 7.605 -22.234 8.492 1 89.19 93 GLY A CA 1
ATOM 731 C C . GLY A 1 93 ? 6.715 -23.453 8.492 1 89.19 93 GLY A C 1
ATOM 732 O O . GLY A 1 93 ? 7.203 -24.578 8.531 1 89.19 93 GLY A O 1
ATOM 733 N N . PHE A 1 94 ? 5.387 -23.281 8.438 1 91.62 94 PHE A N 1
ATOM 734 C CA . PHE A 1 94 ? 4.422 -24.375 8.367 1 91.62 94 PHE A CA 1
ATOM 735 C C . PHE A 1 94 ? 4.66 -25.219 7.125 1 91.62 94 PHE A C 1
ATOM 737 O O . PHE A 1 94 ? 4.602 -26.453 7.191 1 91.62 94 PHE A O 1
ATOM 744 N N . HIS A 1 95 ? 4.938 -24.562 5.988 1 94.56 95 HIS A N 1
ATOM 745 C CA . HIS A 1 95 ? 5.199 -25.266 4.734 1 94.56 95 HIS A CA 1
ATOM 746 C C . HIS A 1 95 ? 6.348 -26.25 4.887 1 94.56 95 HIS A C 1
ATOM 748 O O . HIS A 1 95 ? 6.199 -27.438 4.57 1 94.56 95 HIS A O 1
ATOM 754 N N . PHE A 1 96 ? 7.402 -25.766 5.395 1 93.75 96 PHE A N 1
ATOM 755 C CA . PHE A 1 96 ? 8.602 -26.594 5.461 1 93.75 96 PHE A CA 1
ATOM 756 C C . PHE A 1 96 ? 8.477 -27.625 6.57 1 93.75 96 PHE A C 1
ATOM 758 O O . PHE A 1 96 ? 9.047 -28.719 6.477 1 93.75 96 PHE A O 1
ATOM 765 N N . TYR A 1 97 ? 7.727 -27.328 7.598 1 92.62 97 TYR A N 1
ATOM 766 C CA . TYR A 1 97 ? 7.453 -28.297 8.656 1 92.62 97 TYR A CA 1
ATOM 767 C C . TYR A 1 97 ? 6.707 -29.5 8.102 1 92.62 97 TYR A C 1
ATOM 769 O O . TYR A 1 97 ? 7.008 -30.641 8.469 1 92.62 97 TYR A O 1
ATOM 777 N N . ALA A 1 98 ? 5.785 -29.281 7.207 1 96.5 98 ALA A N 1
ATOM 778 C CA . ALA A 1 98 ? 4.922 -30.344 6.699 1 96.5 98 ALA A CA 1
ATOM 779 C C . ALA A 1 98 ? 5.52 -31 5.449 1 96.5 98 ALA A C 1
ATOM 781 O O . ALA A 1 98 ? 5.043 -32.031 4.988 1 96.5 98 ALA A O 1
ATOM 782 N N . LEU A 1 99 ? 6.543 -30.422 4.914 1 96.88 99 LEU A N 1
ATOM 783 C CA . LEU A 1 99 ? 7.098 -30.859 3.641 1 96.88 99 LEU A CA 1
ATOM 784 C C . LEU A 1 99 ? 7.785 -32.219 3.793 1 96.88 99 LEU A C 1
ATOM 786 O O . LEU A 1 99 ? 8.664 -32.375 4.641 1 96.88 99 LEU A O 1
ATOM 790 N N . LYS A 1 100 ? 7.422 -33.156 2.975 1 94.31 100 LYS A N 1
ATOM 791 C CA . LYS A 1 100 ? 8.023 -34.5 3.02 1 94.31 100 LYS A CA 1
ATOM 792 C C . LYS A 1 100 ? 9.172 -34.594 2.029 1 94.31 100 LYS A C 1
ATOM 794 O O . LYS A 1 100 ? 10.242 -35.125 2.371 1 94.31 100 LYS A O 1
ATOM 799 N N . LYS A 1 101 ? 8.859 -34.25 0.862 1 95.88 101 LYS A N 1
ATOM 800 C CA . LYS A 1 101 ? 9.852 -34.312 -0.209 1 95.88 101 LYS A CA 1
ATOM 801 C C . LYS A 1 101 ? 9.742 -33.094 -1.119 1 95.88 101 LYS A C 1
ATOM 803 O O . LYS A 1 101 ? 8.664 -32.5 -1.257 1 95.88 101 LYS A O 1
ATOM 808 N N . SER A 1 102 ? 10.836 -32.688 -1.63 1 97.69 102 SER A N 1
ATOM 809 C CA . SER A 1 102 ? 10.883 -31.656 -2.654 1 97.69 102 SER A CA 1
ATOM 810 C C . SER A 1 102 ? 11.469 -32.188 -3.957 1 97.69 102 SER A C 1
ATOM 812 O O . SER A 1 102 ? 12.289 -33.094 -3.943 1 97.69 102 SER A O 1
ATOM 814 N N . TYR A 1 103 ? 11.039 -31.656 -5.035 1 98.38 103 TYR A N 1
ATOM 815 C CA . TYR A 1 103 ? 11.477 -32.125 -6.34 1 98.38 103 TYR A CA 1
ATOM 816 C C . TYR A 1 103 ? 12.016 -31 -7.191 1 98.38 103 TYR A C 1
ATOM 818 O O . TYR A 1 103 ? 11.625 -29.844 -7.012 1 98.38 103 TYR A O 1
ATOM 826 N N . ARG A 1 104 ? 12.883 -31.375 -8.023 1 98.31 104 ARG A N 1
ATOM 827 C CA . ARG A 1 104 ? 13.484 -30.422 -8.945 1 98.31 104 ARG A CA 1
ATOM 828 C C . ARG A 1 104 ? 13.383 -30.906 -10.391 1 98.31 104 ARG A C 1
ATOM 830 O O . ARG A 1 104 ? 13.68 -32.062 -10.68 1 98.31 104 ARG A O 1
ATOM 837 N N . LEU A 1 105 ? 12.961 -30.016 -11.242 1 98.62 105 LEU A N 1
ATOM 838 C CA . LEU A 1 105 ? 12.914 -30.281 -12.672 1 98.62 105 LEU A CA 1
ATOM 839 C C . LEU A 1 105 ? 13.922 -29.438 -13.43 1 98.62 105 LEU A C 1
ATOM 841 O O . LEU A 1 105 ? 13.961 -28.203 -13.258 1 98.62 105 LEU A O 1
ATOM 845 N N . LYS A 1 106 ? 14.688 -30.062 -14.195 1 98.25 106 LYS A N 1
ATOM 846 C CA . LYS A 1 106 ? 15.555 -29.359 -15.133 1 98.25 106 LYS A CA 1
ATOM 847 C C . LYS A 1 106 ? 15.086 -29.547 -16.578 1 98.25 106 LYS A C 1
ATOM 849 O O . LYS A 1 106 ? 15.031 -30.672 -17.062 1 98.25 106 LYS A O 1
ATOM 854 N N . ILE A 1 107 ? 14.711 -28.469 -17.219 1 98.38 107 ILE A N 1
ATOM 855 C CA . ILE A 1 107 ? 14.266 -28.531 -18.609 1 98.38 107 ILE A CA 1
ATOM 856 C C . ILE A 1 107 ? 15.438 -28.219 -19.531 1 98.38 107 ILE A C 1
ATOM 858 O O . ILE A 1 107 ? 15.992 -27.109 -19.5 1 98.38 107 ILE A O 1
ATOM 862 N N . THR A 1 108 ? 15.766 -29.125 -20.422 1 96.62 108 THR A N 1
ATOM 863 C CA . THR A 1 108 ? 17.031 -29.031 -21.141 1 96.62 108 THR A CA 1
ATOM 864 C C . THR A 1 108 ? 16.797 -28.75 -22.625 1 96.62 108 THR A C 1
ATOM 866 O O . THR A 1 108 ? 17.75 -28.516 -23.375 1 96.62 108 THR A O 1
ATOM 869 N N . ARG A 1 109 ? 15.578 -28.828 -23.047 1 96.69 109 ARG A N 1
ATOM 870 C CA . ARG A 1 109 ? 15.281 -28.516 -24.438 1 96.69 109 ARG A CA 1
ATOM 871 C C . ARG A 1 109 ? 13.914 -27.844 -24.562 1 96.69 109 ARG A C 1
ATOM 873 O O . ARG A 1 109 ? 13.117 -27.859 -23.625 1 96.69 109 ARG A O 1
ATOM 880 N N . ASP A 1 110 ? 13.68 -27.266 -25.703 1 97.56 110 ASP A N 1
ATOM 881 C CA . ASP A 1 110 ? 12.391 -26.641 -25.984 1 97.56 110 ASP A CA 1
ATOM 882 C C . ASP A 1 110 ? 11.25 -27.656 -25.875 1 97.56 110 ASP A C 1
ATOM 884 O O . ASP A 1 110 ? 11.414 -28.812 -26.266 1 97.56 110 ASP A O 1
ATOM 888 N N . LEU A 1 111 ? 10.18 -27.25 -25.344 1 96.94 111 LEU A N 1
ATOM 889 C CA . LEU A 1 111 ? 8.969 -28.062 -25.359 1 96.94 111 LEU A CA 1
ATOM 890 C C . LEU A 1 111 ? 7.898 -27.422 -26.25 1 96.94 111 LEU A C 1
ATOM 892 O O . LEU A 1 111 ? 7.586 -26.25 -26.094 1 96.94 111 LEU A O 1
ATOM 896 N N . ILE A 1 112 ? 7.332 -28.234 -27.125 1 93.94 112 ILE A N 1
ATOM 897 C CA . ILE A 1 112 ? 6.273 -27.734 -28 1 93.94 112 ILE A CA 1
ATOM 898 C C . ILE A 1 112 ? 4.941 -27.75 -27.25 1 93.94 112 ILE A C 1
ATOM 900 O O . ILE A 1 112 ? 4.188 -26.766 -27.297 1 93.94 112 ILE A O 1
ATOM 904 N N . LYS A 1 113 ? 4.715 -28.875 -26.562 1 95.69 113 LYS A N 1
ATOM 905 C CA . LYS A 1 113 ? 3.523 -28.984 -25.734 1 95.69 113 LYS A CA 1
ATOM 906 C C . LYS A 1 113 ? 3.812 -28.531 -24.297 1 95.69 113 LYS A C 1
ATOM 908 O O . LYS A 1 113 ? 4.941 -28.656 -23.828 1 95.69 113 LYS A O 1
ATOM 913 N N . PRO A 1 114 ? 2.725 -28.047 -23.688 1 97.44 114 PRO A N 1
ATOM 914 C CA . PRO A 1 114 ? 2.957 -27.5 -22.344 1 97.44 114 PRO A CA 1
ATOM 915 C C . PRO A 1 114 ? 3.311 -28.578 -21.328 1 97.44 114 PRO A C 1
ATOM 917 O O . PRO A 1 114 ? 2.766 -29.688 -21.391 1 97.44 114 PRO A O 1
ATOM 920 N N . LEU A 1 115 ? 4.289 -28.281 -20.484 1 98.44 115 LEU A N 1
ATOM 921 C CA . LEU A 1 115 ? 4.516 -29.078 -19.281 1 98.44 115 LEU A CA 1
ATOM 922 C C . LEU A 1 115 ? 3.402 -28.828 -18.25 1 98.44 115 LEU A C 1
ATOM 924 O O . LEU A 1 115 ? 3.215 -27.703 -17.781 1 98.44 115 LEU A O 1
ATOM 928 N N . ILE A 1 116 ? 2.65 -29.891 -17.875 1 98.44 116 ILE A N 1
ATOM 929 C CA . ILE A 1 116 ? 1.492 -29.75 -17 1 98.44 116 ILE A CA 1
ATOM 930 C C . ILE A 1 116 ? 1.848 -30.234 -15.602 1 98.44 116 ILE A C 1
ATOM 932 O O . ILE A 1 116 ? 2.211 -31.391 -15.406 1 98.44 116 ILE A O 1
ATOM 936 N N . ILE A 1 117 ? 1.718 -29.328 -14.617 1 98.81 117 ILE A N 1
ATOM 937 C CA . ILE A 1 117 ? 1.995 -29.594 -13.211 1 98.81 117 ILE A CA 1
ATOM 938 C C . ILE A 1 117 ? 0.719 -29.422 -12.391 1 98.81 117 ILE A C 1
ATOM 940 O O . ILE A 1 117 ? 0.026 -28.422 -12.508 1 98.81 117 ILE A O 1
ATOM 944 N N . VAL A 1 118 ? 0.425 -30.438 -11.531 1 98.75 118 VAL A N 1
ATOM 945 C CA . VAL A 1 118 ? -0.775 -30.375 -10.703 1 98.75 118 VAL A CA 1
ATOM 946 C C . VAL A 1 118 ? -0.406 -30.594 -9.234 1 98.75 118 VAL A C 1
ATOM 948 O O . VAL A 1 118 ? 0.255 -31.562 -8.898 1 98.75 118 VAL A O 1
ATOM 951 N N . SER A 1 119 ? -0.754 -29.672 -8.383 1 98.81 119 SER A N 1
ATOM 952 C CA . SER A 1 119 ? -0.772 -29.828 -6.93 1 98.81 119 SER A CA 1
ATOM 953 C C . SER A 1 119 ? -2.199 -29.953 -6.406 1 98.81 119 SER A C 1
ATOM 955 O O . SER A 1 119 ? -3.045 -29.094 -6.684 1 98.81 119 SER A O 1
ATOM 957 N N . HIS A 1 120 ? -2.422 -31.031 -5.613 1 98.69 120 HIS A N 1
ATOM 958 C CA . HIS A 1 120 ? -3.811 -31.359 -5.305 1 98.69 120 HIS A CA 1
ATOM 959 C C . HIS A 1 120 ? -3.951 -31.875 -3.877 1 98.69 120 HIS A C 1
ATOM 961 O O . HIS A 1 120 ? -3.1 -32.625 -3.395 1 98.69 120 HIS A O 1
ATOM 967 N N . LEU A 1 121 ? -4.988 -31.375 -3.195 1 98.69 121 LEU A N 1
ATOM 968 C CA . LEU A 1 121 ? -5.371 -31.906 -1.895 1 98.69 121 LEU A CA 1
ATOM 969 C C . LEU A 1 121 ? -6.883 -32.094 -1.797 1 98.69 121 LEU A C 1
ATOM 971 O O . LEU A 1 121 ? -7.629 -31.109 -1.976 1 98.69 121 LEU A O 1
ATOM 975 N N . SER A 1 122 ? -7.32 -33.281 -1.479 1 98 122 SER A N 1
ATOM 976 C CA . SER A 1 122 ? -8.75 -33.531 -1.371 1 98 122 SER A CA 1
ATOM 977 C C . SER A 1 122 ? -9.109 -34.062 0.011 1 98 122 SER A C 1
ATOM 979 O O . SER A 1 122 ? -10.266 -34.438 0.259 1 98 122 SER A O 1
ATOM 981 N N . GLU A 1 123 ? -8.203 -34.125 0.902 1 97.75 123 GLU A N 1
ATOM 982 C CA . GLU A 1 123 ? -8.414 -34.594 2.26 1 97.75 123 GLU A CA 1
ATOM 983 C C . GLU A 1 123 ? -8.227 -33.5 3.287 1 97.75 123 GLU A C 1
ATOM 985 O O . GLU A 1 123 ? -7.605 -32.469 2.994 1 97.75 123 GLU A O 1
ATOM 990 N N . ARG A 1 124 ? -8.805 -33.75 4.465 1 97.81 124 ARG A N 1
ATOM 991 C CA . ARG A 1 124 ? -8.625 -32.781 5.547 1 97.81 124 ARG A CA 1
ATOM 992 C C . ARG A 1 124 ? -7.262 -32.969 6.207 1 97.81 124 ARG A C 1
ATOM 994 O O . ARG A 1 124 ? -7.148 -33.594 7.254 1 97.81 124 ARG A O 1
ATOM 1001 N N . ALA A 1 125 ? -6.316 -32.375 5.672 1 98.62 125 ALA A N 1
ATOM 1002 C CA . ALA A 1 125 ? -4.926 -32.406 6.121 1 98.62 125 ALA A CA 1
ATOM 1003 C C . ALA A 1 125 ? -4.223 -31.094 5.75 1 98.62 125 ALA A C 1
ATOM 1005 O O . ALA A 1 125 ? -4.797 -30.25 5.066 1 98.62 125 ALA A O 1
ATOM 1006 N N . PHE A 1 126 ? -3.102 -30.891 6.383 1 98.38 126 PHE A N 1
ATOM 1007 C CA . PHE A 1 126 ? -2.174 -29.875 5.898 1 98.38 126 PHE A CA 1
ATOM 1008 C C . PHE A 1 126 ? -1.055 -30.516 5.082 1 98.38 126 PHE A C 1
ATOM 1010 O O . PHE A 1 126 ? -0.183 -31.188 5.637 1 98.38 126 PHE A O 1
ATOM 1017 N N . VAL A 1 127 ? -1.029 -30.234 3.82 1 98.56 127 VAL A N 1
ATOM 1018 C CA . VAL A 1 127 ? -0.04 -30.859 2.949 1 98.56 127 VAL A CA 1
ATOM 1019 C C . VAL A 1 127 ? 0.783 -29.781 2.244 1 98.56 127 VAL A C 1
ATOM 1021 O O . VAL A 1 127 ? 0.243 -28.766 1.816 1 98.56 127 VAL A O 1
ATOM 1024 N N . SER A 1 128 ? 2.096 -30.062 2.17 1 98.38 128 SER A N 1
ATOM 1025 C CA . SER A 1 128 ? 3.008 -29.141 1.481 1 98.38 128 SER A CA 1
ATOM 1026 C C . SER A 1 128 ? 3.605 -29.797 0.24 1 98.38 128 SER A C 1
ATOM 1028 O O . SER A 1 128 ? 4.078 -30.938 0.296 1 98.38 128 SER A O 1
ATOM 1030 N N . HIS A 1 129 ? 3.521 -29.094 -0.821 1 98.81 129 HIS A N 1
ATOM 1031 C CA . HIS A 1 129 ? 4.219 -29.469 -2.049 1 98.81 129 HIS A CA 1
ATOM 1032 C C . HIS A 1 129 ? 5.27 -28.422 -2.418 1 98.81 129 HIS A C 1
ATOM 1034 O O . HIS A 1 129 ? 5.055 -27.219 -2.244 1 98.81 129 HIS A O 1
ATOM 1040 N N . HIS A 1 130 ? 6.402 -28.875 -2.889 1 98.75 130 HIS A N 1
ATOM 1041 C CA . HIS A 1 130 ? 7.508 -28 -3.246 1 98.75 130 HIS A CA 1
ATOM 1042 C C . HIS A 1 130 ? 8.172 -28.438 -4.543 1 98.75 130 HIS A C 1
ATOM 1044 O O . HIS A 1 130 ? 8.688 -29.562 -4.629 1 98.75 130 HIS A O 1
ATOM 1050 N N . LEU A 1 131 ? 8.133 -27.594 -5.512 1 98.75 131 LEU A N 1
ATOM 1051 C CA . LEU A 1 131 ? 8.703 -27.922 -6.812 1 98.75 131 LEU A CA 1
ATOM 1052 C C . LEU A 1 131 ? 9.633 -26.828 -7.305 1 98.75 131 LEU A C 1
ATOM 1054 O O . LEU A 1 131 ? 9.25 -25.656 -7.328 1 98.75 131 LEU A O 1
ATOM 1058 N N . SER A 1 132 ? 10.844 -27.188 -7.637 1 98.62 132 SER A N 1
ATOM 1059 C CA . SER A 1 132 ? 11.805 -26.266 -8.234 1 98.62 132 SER A CA 1
ATOM 1060 C C . SER A 1 132 ? 11.992 -26.562 -9.719 1 98.62 132 SER A C 1
ATOM 1062 O O . SER A 1 132 ? 12.039 -27.719 -10.133 1 98.62 132 SER A O 1
ATOM 1064 N N . ILE A 1 133 ? 12.094 -25.484 -10.523 1 98.69 133 ILE A N 1
ATOM 1065 C CA . ILE A 1 133 ? 12.25 -25.625 -11.969 1 98.69 133 ILE A CA 1
ATOM 1066 C C . ILE A 1 133 ? 13.445 -24.797 -12.445 1 98.69 133 ILE A C 1
ATOM 1068 O O . ILE A 1 133 ? 13.57 -23.625 -12.094 1 98.69 133 ILE A O 1
ATOM 1072 N N . GLU A 1 134 ? 14.273 -25.391 -13.203 1 98.12 134 GLU A N 1
ATOM 1073 C CA . GLU A 1 134 ? 15.367 -24.719 -13.891 1 98.12 134 GLU A CA 1
ATOM 1074 C C . GLU A 1 134 ? 15.203 -24.797 -15.398 1 98.12 134 GLU A C 1
ATOM 1076 O O . GLU A 1 134 ? 15.023 -25.875 -15.961 1 98.12 134 GLU A O 1
ATOM 1081 N N . ALA A 1 135 ? 15.242 -23.656 -16.016 1 96.88 135 ALA A N 1
ATOM 1082 C CA . ALA A 1 135 ? 15.047 -23.578 -17.469 1 96.88 135 ALA A CA 1
ATOM 1083 C C . ALA A 1 135 ? 16.016 -22.578 -18.094 1 96.88 135 ALA A C 1
ATOM 1085 O O . ALA A 1 135 ? 15.828 -21.359 -17.984 1 96.88 135 ALA A O 1
ATOM 1086 N N . ASP A 1 136 ? 17.062 -23.047 -18.812 1 96.12 136 ASP A N 1
ATOM 1087 C CA . ASP A 1 136 ? 18.047 -22.156 -19.422 1 96.12 136 ASP A CA 1
ATOM 1088 C C . ASP A 1 136 ? 18.125 -22.359 -20.922 1 96.12 136 ASP A C 1
ATOM 1090 O O . ASP A 1 136 ? 18.172 -23.5 -21.406 1 96.12 136 ASP A O 1
ATOM 1094 N N . ASN A 1 137 ? 18.062 -21.297 -21.625 1 97.19 137 ASN A N 1
ATOM 1095 C CA . ASN A 1 137 ? 18.281 -21.297 -23.062 1 97.19 137 ASN A CA 1
ATOM 1096 C C . ASN A 1 137 ? 17.219 -22.125 -23.797 1 97.19 137 ASN A C 1
ATOM 1098 O O . ASN A 1 137 ? 17.547 -22.938 -24.656 1 97.19 137 ASN A O 1
ATOM 1102 N N . ILE A 1 138 ? 15.969 -21.922 -23.328 1 97.31 138 ILE A N 1
ATOM 1103 C CA . ILE A 1 138 ? 14.906 -22.734 -23.922 1 97.31 138 ILE A CA 1
ATOM 1104 C C . ILE A 1 138 ? 13.625 -21.891 -24.016 1 97.31 138 ILE A C 1
ATOM 1106 O O . ILE A 1 138 ? 13.523 -20.828 -23.422 1 97.31 138 ILE A O 1
ATOM 1110 N N . LYS A 1 139 ? 12.688 -22.391 -24.797 1 97.12 139 LYS A N 1
ATOM 1111 C CA . LYS A 1 139 ? 11.312 -21.906 -24.891 1 97.12 139 LYS A CA 1
ATOM 1112 C C . LYS A 1 139 ? 10.312 -22.969 -24.438 1 97.12 139 LYS A C 1
ATOM 1114 O O . LYS A 1 139 ? 10.281 -24.062 -24.984 1 97.12 139 LYS A O 1
ATOM 1119 N N . VAL A 1 140 ? 9.531 -22.656 -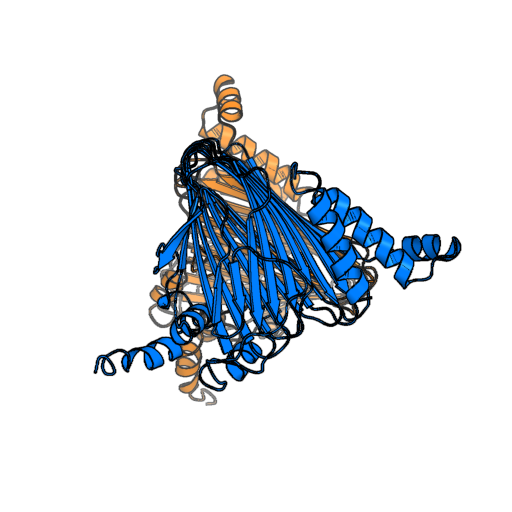23.438 1 97.38 140 VAL A N 1
ATOM 1120 C CA . VAL A 1 140 ? 8.695 -23.688 -22.859 1 97.38 140 VAL A CA 1
ATOM 1121 C C . VAL A 1 140 ? 7.402 -23.078 -22.312 1 97.38 140 VAL A C 1
ATOM 1123 O O . VAL A 1 140 ? 7.434 -22.031 -21.656 1 97.38 140 VAL A O 1
ATOM 1126 N N . PRO A 1 141 ? 6.238 -23.594 -22.688 1 98.19 141 PRO A N 1
ATOM 1127 C CA . PRO A 1 141 ? 4.996 -23.297 -21.969 1 98.19 141 PRO A CA 1
ATOM 1128 C C . PRO A 1 141 ? 4.773 -24.203 -20.766 1 98.19 141 PRO A C 1
ATOM 1130 O O . PRO A 1 141 ? 4.977 -25.422 -20.875 1 98.19 141 PRO A O 1
ATOM 1133 N N . ILE A 1 142 ? 4.398 -23.656 -19.672 1 98.69 142 ILE A N 1
ATOM 1134 C CA . ILE A 1 142 ? 4.137 -24.406 -18.453 1 98.69 142 ILE A CA 1
ATOM 1135 C C . ILE A 1 142 ? 2.736 -24.094 -17.938 1 98.69 142 ILE A C 1
ATOM 1137 O O . ILE A 1 142 ? 2.34 -22.922 -17.891 1 98.69 142 ILE A O 1
ATOM 1141 N N . ILE A 1 143 ? 1.961 -25.078 -17.594 1 98.56 143 ILE A N 1
ATOM 1142 C CA . ILE A 1 143 ? 0.677 -24.906 -16.922 1 98.56 143 ILE A CA 1
ATOM 1143 C C . ILE A 1 143 ? 0.75 -25.484 -15.508 1 98.56 143 ILE A C 1
ATOM 1145 O O . ILE A 1 143 ? 1.157 -26.625 -15.32 1 98.56 143 ILE A O 1
ATOM 1149 N N . ILE A 1 144 ? 0.386 -24.703 -14.539 1 98.81 144 ILE A N 1
ATOM 1150 C CA . ILE A 1 144 ? 0.379 -25.109 -13.141 1 98.81 144 ILE A CA 1
ATOM 1151 C C . ILE A 1 144 ? -1.045 -25.047 -12.586 1 98.81 144 ILE A C 1
ATOM 1153 O O . ILE A 1 144 ? -1.671 -23.984 -12.586 1 98.81 144 ILE A O 1
ATOM 1157 N N . TYR A 1 145 ? -1.548 -26.172 -12.125 1 98.5 145 TYR A N 1
ATOM 1158 C CA . TYR A 1 145 ? -2.832 -26.234 -11.438 1 98.5 145 TYR A CA 1
ATOM 1159 C C . TYR A 1 145 ? -2.637 -26.359 -9.93 1 98.5 145 TYR A C 1
ATOM 1161 O O . TYR A 1 145 ? -1.955 -27.266 -9.461 1 98.5 145 TYR A O 1
ATOM 1169 N N . ASP A 1 146 ? -3.182 -25.453 -9.195 1 98.56 146 ASP A N 1
ATOM 1170 C CA . ASP A 1 146 ? -3.195 -25.453 -7.734 1 98.56 146 ASP A CA 1
ATOM 1171 C C . ASP A 1 146 ? -4.602 -25.719 -7.199 1 98.56 146 ASP A C 1
ATOM 1173 O O . ASP A 1 146 ? -5.406 -24.797 -7.062 1 98.56 146 ASP A O 1
ATOM 1177 N N . LEU A 1 147 ? -4.816 -26.969 -6.77 1 98.25 147 LEU A N 1
ATOM 1178 C CA . LEU A 1 147 ? -6.164 -27.422 -6.449 1 98.25 147 LEU A CA 1
ATOM 1179 C C . LEU A 1 147 ? -6.281 -27.781 -4.969 1 98.25 147 LEU A C 1
ATOM 1181 O O . LEU A 1 147 ? -5.562 -28.656 -4.477 1 98.25 147 LEU A O 1
ATOM 1185 N N . ALA A 1 148 ? -7.164 -27.109 -4.254 1 98.12 148 ALA A N 1
ATOM 1186 C CA . ALA A 1 148 ? -7.406 -27.391 -2.84 1 98.12 148 ALA A CA 1
ATOM 1187 C C . ALA A 1 148 ? -8.891 -27.594 -2.564 1 98.12 148 ALA A C 1
ATOM 1189 O O . ALA A 1 148 ? -9.68 -26.641 -2.67 1 98.12 148 ALA A O 1
ATOM 1190 N N . GLU A 1 149 ? -9.242 -28.766 -2.113 1 97.62 149 GLU A N 1
ATOM 1191 C CA . GLU A 1 149 ? -10.648 -29.094 -1.882 1 97.62 149 GLU A CA 1
ATOM 1192 C C . GLU A 1 149 ? -10.969 -29.109 -0.391 1 97.62 149 GLU A C 1
ATOM 1194 O O . GLU A 1 149 ? -12.031 -28.641 0.023 1 97.62 149 GLU A O 1
ATOM 1199 N N . LYS A 1 150 ? -10.148 -29.688 0.354 1 97.62 150 LYS A N 1
ATOM 1200 C CA . LYS A 1 150 ? -10.281 -29.766 1.807 1 97.62 150 LYS A CA 1
ATOM 1201 C C . LYS A 1 150 ? -8.961 -29.438 2.498 1 97.62 150 LYS A C 1
ATOM 1203 O O . LYS A 1 150 ? -7.918 -29.359 1.851 1 97.62 150 LYS A O 1
ATOM 1208 N N . GLY A 1 151 ? -9.07 -29.125 3.783 1 98.06 151 GLY A N 1
ATOM 1209 C CA . GLY A 1 151 ? -7.863 -28.906 4.559 1 98.06 151 GLY A CA 1
ATOM 1210 C C . GLY A 1 151 ? -7.125 -27.641 4.152 1 98.06 151 GLY A C 1
ATOM 1211 O O . GLY A 1 151 ? -7.746 -26.609 3.865 1 98.06 151 GLY A O 1
ATOM 1212 N N . THR A 1 152 ? -5.781 -27.703 4.309 1 98.5 152 THR A N 1
ATOM 1213 C CA . THR A 1 152 ? -4.895 -26.609 3.941 1 98.5 152 THR A CA 1
ATOM 1214 C C . THR A 1 152 ? -3.766 -27.094 3.041 1 98.5 152 THR A C 1
ATOM 1216 O O . THR A 1 152 ? -2.984 -27.969 3.434 1 98.5 152 THR A O 1
ATOM 1219 N N . LYS A 1 153 ? -3.664 -26.516 1.939 1 98.69 153 LYS A N 1
ATOM 1220 C CA . LYS A 1 153 ? -2.594 -26.891 1.018 1 98.69 153 LYS A CA 1
ATOM 1221 C C . LYS A 1 153 ? -1.608 -25.734 0.831 1 98.69 153 LYS A C 1
ATOM 1223 O O . LYS A 1 153 ? -2.014 -24.594 0.64 1 98.69 153 LYS A O 1
ATOM 1228 N N . SER A 1 154 ? -0.348 -26.047 0.962 1 98.38 154 SER A N 1
ATOM 1229 C CA . SER A 1 154 ? 0.723 -25.109 0.637 1 98.38 154 SER A CA 1
ATOM 1230 C C . SER A 1 154 ? 1.546 -25.609 -0.55 1 98.38 154 SER A C 1
ATOM 1232 O O . SER A 1 154 ? 2.051 -26.734 -0.538 1 98.38 154 SER A O 1
ATOM 1234 N N . PHE A 1 155 ? 1.613 -24.828 -1.542 1 98.88 155 PHE A N 1
ATOM 1235 C CA . PHE A 1 155 ? 2.389 -25.172 -2.729 1 98.88 155 PHE A CA 1
ATOM 1236 C C . PHE A 1 155 ? 3.408 -24.078 -3.041 1 98.88 155 PHE A C 1
ATOM 1238 O O . PHE A 1 155 ? 3.039 -22.938 -3.311 1 98.88 155 PHE A O 1
ATOM 1245 N N . VAL A 1 156 ? 4.688 -24.391 -2.996 1 98.62 156 VAL A N 1
ATOM 1246 C CA . VAL A 1 156 ? 5.77 -23.469 -3.312 1 98.62 156 VAL A CA 1
ATOM 1247 C C . VAL A 1 156 ? 6.461 -23.906 -4.602 1 98.62 156 VAL A C 1
ATOM 1249 O O . VAL A 1 156 ? 6.887 -25.062 -4.727 1 98.62 156 VAL A O 1
ATOM 1252 N N . VAL A 1 157 ? 6.516 -22.984 -5.523 1 98.81 157 VAL A N 1
ATOM 1253 C CA . VAL A 1 157 ? 7.223 -23.203 -6.781 1 98.81 157 VAL A CA 1
ATOM 1254 C C . VAL A 1 157 ? 8.398 -22.25 -6.887 1 98.81 157 VAL A C 1
ATOM 1256 O O . VAL A 1 157 ? 8.234 -21.031 -6.73 1 98.81 157 VAL A O 1
ATOM 1259 N N . GLU A 1 158 ? 9.578 -22.781 -7.105 1 98.69 158 GLU A N 1
ATOM 1260 C CA . GLU A 1 158 ? 10.766 -21.984 -7.375 1 98.69 158 GLU A CA 1
ATOM 1261 C C . GLU A 1 158 ? 11.203 -22.109 -8.828 1 98.69 158 GLU A C 1
ATOM 1263 O O . GLU A 1 158 ? 11.242 -23.219 -9.375 1 98.69 158 GLU A O 1
ATOM 1268 N N . LEU A 1 159 ? 11.492 -20.969 -9.469 1 98.75 159 LEU A N 1
ATOM 1269 C CA . LEU A 1 159 ? 11.875 -20.969 -10.875 1 98.75 159 LEU A CA 1
ATOM 1270 C C . LEU A 1 159 ? 13.148 -20.156 -11.094 1 98.75 159 LEU A C 1
ATOM 1272 O O . LEU A 1 159 ? 13.25 -19.016 -10.633 1 98.75 159 LEU A O 1
ATOM 1276 N N . LYS A 1 160 ? 14.125 -20.719 -11.711 1 98.5 160 LYS A N 1
ATOM 1277 C CA . LYS A 1 160 ? 15.312 -20.016 -12.195 1 98.5 160 LYS A CA 1
ATOM 1278 C C . LYS A 1 160 ? 15.469 -20.172 -13.703 1 98.5 160 LYS A C 1
ATOM 1280 O O . LYS A 1 160 ? 15.352 -21.281 -14.234 1 98.5 160 LYS A O 1
ATOM 1285 N N . THR A 1 161 ? 15.719 -19.062 -14.38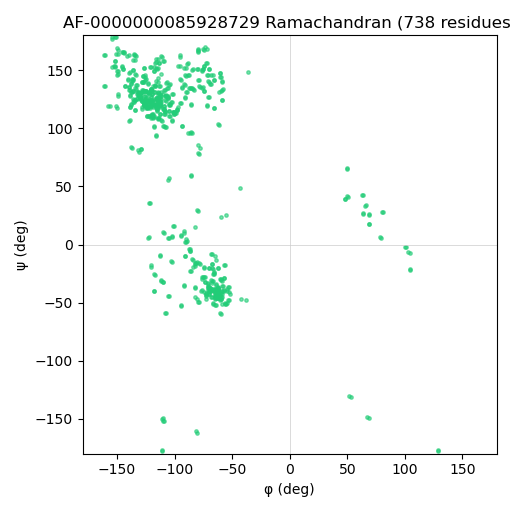3 1 98.38 161 THR A N 1
ATOM 1286 C CA . THR A 1 161 ? 15.852 -19.156 -15.828 1 98.38 161 THR A CA 1
ATOM 1287 C C . THR A 1 161 ? 16.781 -18.062 -16.359 1 98.38 161 THR A C 1
ATOM 1289 O O . THR A 1 161 ? 17.016 -17.062 -15.68 1 98.38 161 THR A O 1
ATOM 1292 N N . ARG A 1 162 ? 17.406 -18.266 -17.406 1 97.31 162 ARG A N 1
ATOM 1293 C CA . ARG A 1 162 ? 18.234 -17.312 -18.156 1 97.31 162 ARG A CA 1
ATOM 1294 C C . ARG A 1 162 ? 18.203 -17.625 -19.641 1 97.31 162 ARG A C 1
ATOM 1296 O O . ARG A 1 162 ? 18.109 -18.781 -20.047 1 97.31 162 ARG A O 1
ATOM 1303 N N . ASP A 1 163 ? 18.281 -16.578 -20.406 1 98.12 163 ASP A N 1
ATOM 1304 C CA . ASP A 1 163 ? 18.328 -16.703 -21.859 1 98.12 163 ASP A CA 1
ATOM 1305 C C . ASP A 1 163 ? 17.219 -17.609 -22.375 1 98.12 163 ASP A C 1
ATOM 1307 O O . ASP A 1 163 ? 17.453 -18.5 -23.188 1 98.12 163 ASP A O 1
ATOM 1311 N N . SER A 1 164 ? 15.969 -17.406 -21.75 1 98.06 164 SER A N 1
ATOM 1312 C CA . SER A 1 164 ? 14.836 -18.281 -22.062 1 98.06 164 SER A CA 1
ATOM 1313 C C . SER A 1 164 ? 13.555 -17.469 -22.266 1 98.06 164 SER A C 1
ATOM 1315 O O . SER A 1 164 ? 13.484 -16.312 -21.875 1 98.06 164 SER A O 1
ATOM 1317 N N . GLU A 1 165 ? 12.648 -18.094 -22.953 1 98.12 165 GLU A N 1
ATOM 1318 C CA . GLU A 1 165 ? 11.289 -17.578 -23.094 1 98.12 165 GLU A CA 1
ATOM 1319 C C . GLU A 1 165 ? 10.266 -18.531 -22.516 1 98.12 165 GLU A C 1
ATOM 1321 O O . GLU A 1 165 ? 10.047 -19.625 -23.062 1 98.12 165 GLU A O 1
ATOM 1326 N N . LEU A 1 166 ? 9.641 -18.156 -21.469 1 98.56 166 LEU A N 1
ATOM 1327 C CA . LEU A 1 166 ? 8.672 -19.016 -20.797 1 98.56 166 LEU A CA 1
ATOM 1328 C C . LEU A 1 166 ? 7.277 -18.406 -20.828 1 98.56 166 LEU A C 1
ATOM 1330 O O . LEU A 1 166 ? 7.125 -17.188 -20.688 1 98.56 166 LEU A O 1
ATOM 1334 N N . GLU A 1 167 ? 6.289 -19.203 -21.109 1 98.38 167 GLU A N 1
ATOM 1335 C CA . GLU A 1 167 ? 4.887 -18.891 -20.844 1 98.38 167 GLU A CA 1
ATOM 1336 C C . GLU A 1 167 ? 4.355 -19.719 -19.672 1 98.38 167 GLU A C 1
ATOM 1338 O O . GLU A 1 167 ? 4.5 -20.938 -19.672 1 98.38 167 GLU A O 1
ATOM 1343 N N . ILE A 1 168 ? 3.762 -19.047 -18.734 1 98.75 168 ILE A N 1
ATOM 1344 C CA . ILE A 1 168 ? 3.291 -19.766 -17.562 1 98.75 168 ILE A CA 1
ATOM 1345 C C . ILE A 1 168 ? 1.812 -19.453 -17.328 1 98.75 168 ILE A C 1
ATOM 1347 O O . ILE A 1 168 ? 1.427 -18.297 -17.203 1 98.75 168 ILE A O 1
ATOM 1351 N N . LEU A 1 169 ? 1.009 -20.438 -17.344 1 98.38 169 LEU A N 1
ATOM 1352 C CA . LEU A 1 169 ? -0.387 -20.344 -16.938 1 98.38 169 LEU A CA 1
ATOM 1353 C C . LEU A 1 169 ? -0.595 -20.984 -15.57 1 98.38 169 LEU A C 1
ATOM 1355 O O . LEU A 1 169 ? -0.365 -22.188 -15.406 1 98.38 169 LEU A O 1
ATOM 1359 N N . THR A 1 170 ? -0.949 -20.234 -14.586 1 98.69 170 THR A N 1
ATOM 1360 C CA . THR A 1 170 ? -1.282 -20.75 -13.266 1 98.69 170 THR A CA 1
ATOM 1361 C C . THR A 1 170 ? -2.789 -20.703 -13.031 1 98.69 170 THR A C 1
ATOM 1363 O O . THR A 1 170 ? -3.412 -19.656 -13.18 1 98.69 170 THR A O 1
ATOM 1366 N N . VAL A 1 171 ? -3.344 -21.828 -12.68 1 97.94 171 VAL A N 1
ATOM 1367 C CA . VAL A 1 171 ? -4.773 -21.922 -12.406 1 97.94 171 VAL A CA 1
ATOM 1368 C C . VAL A 1 171 ? -4.996 -22.375 -10.961 1 97.94 171 VAL A C 1
ATOM 1370 O O . VAL A 1 171 ? -4.703 -23.531 -10.609 1 97.94 171 VAL A O 1
ATOM 1373 N N . GLY A 1 172 ? -5.504 -21.484 -10.125 1 98 172 GLY A N 1
ATOM 1374 C CA . GLY A 1 172 ? -5.902 -21.828 -8.773 1 98 172 GLY A CA 1
ATOM 1375 C C . GLY A 1 172 ? -7.391 -22.094 -8.633 1 98 172 GLY A C 1
ATOM 1376 O O . GLY A 1 172 ? -8.211 -21.219 -8.906 1 98 172 GLY A O 1
ATOM 1377 N N . LYS A 1 173 ? -7.711 -23.25 -8.289 1 96.94 173 LYS A N 1
ATOM 1378 C CA . LYS A 1 173 ? -9.086 -23.641 -7.98 1 96.94 173 LYS A CA 1
ATOM 1379 C C . LYS A 1 173 ? -9.211 -24.125 -6.539 1 96.94 173 LYS A C 1
ATOM 1381 O O . LYS A 1 173 ? -8.859 -25.266 -6.238 1 96.94 173 LYS A O 1
ATOM 1386 N N . HIS A 1 174 ? -9.867 -23.297 -5.711 1 97.75 174 HIS A N 1
ATOM 1387 C CA . HIS A 1 174 ? -9.836 -23.594 -4.281 1 97.75 174 HIS A CA 1
ATOM 1388 C C . HIS A 1 174 ? -11.25 -23.641 -3.703 1 97.75 174 HIS A C 1
ATOM 1390 O O . HIS A 1 174 ? -12.117 -22.859 -4.094 1 97.75 174 HIS A O 1
ATOM 1396 N N . LYS A 1 175 ? -11.453 -24.547 -2.867 1 96.62 175 LYS A N 1
ATOM 1397 C CA . LYS A 1 175 ? -12.641 -24.578 -2.016 1 96.62 175 LYS A CA 1
ATOM 1398 C C . LYS A 1 175 ? -12.273 -24.344 -0.553 1 96.62 175 LYS A C 1
ATOM 1400 O O . LYS A 1 175 ? -13.07 -23.781 0.21 1 96.62 175 LYS A O 1
ATOM 1405 N N . SER A 1 176 ? -11.141 -24.75 -0.216 1 98.19 176 SER A N 1
ATOM 1406 C CA . SER A 1 176 ? -10.641 -24.656 1.151 1 98.19 176 SER A CA 1
ATOM 1407 C C . SER A 1 176 ? -9.5 -23.641 1.251 1 98.19 176 SER A C 1
ATOM 1409 O O . SER A 1 176 ? -9.492 -22.641 0.535 1 98.19 176 SER A O 1
ATOM 1411 N N . ILE A 1 177 ? -8.562 -23.891 2.215 1 98.25 177 ILE A N 1
ATOM 1412 C CA . ILE A 1 177 ? -7.48 -22.953 2.477 1 98.25 177 ILE A CA 1
ATOM 1413 C C . ILE A 1 177 ? -6.281 -23.297 1.59 1 98.25 177 ILE A C 1
ATOM 1415 O O . ILE A 1 177 ? -5.883 -24.453 1.49 1 98.25 177 ILE A O 1
ATOM 1419 N N . SER A 1 178 ? -5.77 -22.234 0.949 1 98.56 178 SER A N 1
ATOM 1420 C CA . SER A 1 178 ? -4.645 -22.469 0.048 1 98.56 178 SER A CA 1
ATOM 1421 C C . SER A 1 178 ? -3.574 -21.391 0.206 1 98.56 178 SER A C 1
ATOM 1423 O O . SER A 1 178 ? -3.889 -20.203 0.276 1 98.56 178 SER A O 1
ATOM 1425 N N . HIS A 1 179 ? -2.373 -21.844 0.334 1 97.56 179 HIS A N 1
ATOM 1426 C CA . HIS A 1 179 ? -1.185 -21.016 0.23 1 97.56 179 HIS A CA 1
ATOM 1427 C C . HIS A 1 179 ? -0.372 -21.359 -1.013 1 97.56 179 HIS A C 1
ATOM 1429 O O . HIS A 1 179 ? -0.041 -22.516 -1.236 1 97.56 179 HIS A O 1
ATOM 1435 N N . TYR A 1 180 ? -0.153 -20.406 -1.826 1 98.62 180 TYR A N 1
ATOM 1436 C CA . TYR A 1 180 ? 0.666 -20.562 -3.023 1 98.62 180 TYR A CA 1
ATOM 1437 C C . TYR A 1 180 ? 1.763 -19.5 -3.078 1 98.62 180 TYR A C 1
ATOM 1439 O O . TYR A 1 180 ? 1.503 -18.312 -2.857 1 98.62 180 TYR A O 1
ATOM 1447 N N . LEU A 1 181 ? 2.982 -19.953 -3.342 1 97.81 181 LEU A N 1
ATOM 1448 C CA . LEU A 1 181 ? 4.109 -19.047 -3.531 1 97.81 181 LEU A CA 1
ATOM 1449 C C . LEU A 1 181 ? 4.926 -19.438 -4.754 1 97.81 181 LEU A C 1
ATOM 1451 O O . LEU A 1 181 ? 5.453 -20.562 -4.824 1 97.81 181 LEU A O 1
ATOM 1455 N N . LEU A 1 182 ? 4.949 -18.609 -5.695 1 98.69 182 LEU A N 1
ATOM 1456 C CA . LEU A 1 182 ? 5.883 -18.734 -6.805 1 98.69 182 LEU A CA 1
ATOM 1457 C C . LEU A 1 182 ? 7.023 -17.734 -6.684 1 98.69 182 LEU A C 1
ATOM 1459 O O . LEU A 1 182 ? 6.785 -16.531 -6.582 1 98.69 182 LEU A O 1
ATOM 1463 N N . ARG A 1 183 ? 8.234 -18.188 -6.609 1 98.06 183 ARG A N 1
ATOM 1464 C CA . ARG A 1 183 ? 9.43 -17.344 -6.609 1 98.06 183 ARG A CA 1
ATOM 1465 C C . ARG A 1 183 ? 10.289 -17.594 -7.84 1 98.06 183 ARG A C 1
ATOM 1467 O O . ARG A 1 183 ? 10.852 -18.688 -7.992 1 98.06 183 ARG A O 1
ATOM 1474 N N . ALA A 1 184 ? 10.422 -16.594 -8.625 1 98.56 184 ALA A N 1
ATOM 1475 C CA . ALA A 1 184 ? 11.172 -16.75 -9.875 1 98.56 184 ALA A CA 1
ATOM 1476 C C . ALA A 1 184 ? 12.359 -15.789 -9.914 1 98.56 184 ALA A C 1
ATOM 1478 O O . ALA A 1 184 ? 12.234 -14.625 -9.547 1 98.56 184 ALA A O 1
ATOM 1479 N N . SER A 1 185 ? 13.484 -16.281 -10.281 1 98.5 185 SER A N 1
ATOM 1480 C CA . SER A 1 185 ? 14.672 -15.492 -10.578 1 98.5 185 SER A CA 1
ATOM 1481 C C . SER A 1 185 ? 14.969 -15.477 -1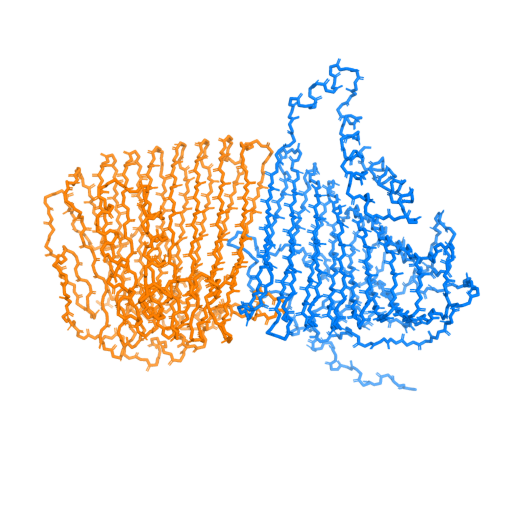2.07 1 98.5 185 SER A C 1
ATOM 1483 O O . SER A 1 185 ? 15.281 -16.516 -12.664 1 98.5 185 SER A O 1
ATOM 1485 N N . LEU A 1 186 ? 14.875 -14.32 -12.656 1 98.75 186 LEU A N 1
ATOM 1486 C CA . LEU A 1 186 ? 15.086 -14.164 -14.094 1 98.75 186 LEU A CA 1
ATOM 1487 C C . LEU A 1 186 ? 16.484 -13.617 -14.375 1 98.75 186 LEU A C 1
ATOM 1489 O O . LEU A 1 186 ? 16.766 -12.453 -14.07 1 98.75 186 LEU A O 1
ATOM 1493 N N . GLY A 1 187 ? 17.297 -14.422 -14.969 1 98.25 187 GLY A N 1
ATOM 1494 C CA . GLY A 1 187 ? 18.625 -14.016 -15.352 1 98.25 187 GLY A CA 1
ATOM 1495 C C . GLY A 1 187 ? 18.672 -13.242 -16.656 1 98.25 187 GLY A C 1
ATOM 1496 O O . GLY A 1 187 ? 17.641 -12.719 -17.109 1 98.25 187 GLY A O 1
ATOM 1497 N N . ILE A 1 188 ? 19.875 -13.227 -17.203 1 98.19 188 ILE A N 1
ATOM 1498 C CA . ILE A 1 188 ? 20.141 -12.406 -18.375 1 98.19 188 ILE A CA 1
ATOM 1499 C C . ILE A 1 188 ? 19.203 -12.828 -19.516 1 98.19 188 ILE A C 1
ATOM 1501 O O . ILE A 1 188 ? 19.062 -14.016 -19.797 1 98.19 188 ILE A O 1
ATOM 1505 N N . ASN A 1 189 ? 18.422 -11.953 -20.094 1 97.81 189 ASN A N 1
ATOM 1506 C CA . ASN A 1 189 ? 17.625 -12.078 -21.312 1 97.81 189 ASN A CA 1
ATOM 1507 C C . ASN A 1 189 ? 16.469 -13.047 -21.125 1 97.81 189 ASN A C 1
ATOM 1509 O O . ASN A 1 189 ? 15.898 -13.539 -22.094 1 97.81 189 ASN A O 1
ATOM 1513 N N . ALA A 1 190 ? 16.156 -13.305 -19.891 1 98.56 190 ALA A N 1
ATOM 1514 C CA . ALA A 1 190 ? 14.992 -14.156 -19.641 1 98.56 190 ALA A CA 1
ATOM 1515 C C . ALA A 1 190 ? 13.695 -13.391 -19.891 1 98.56 190 ALA A C 1
ATOM 1517 O O . ALA A 1 190 ? 13.547 -12.25 -19.453 1 98.56 190 ALA A O 1
ATOM 1518 N N . LYS A 1 191 ? 12.781 -13.984 -20.625 1 98.44 191 LYS A N 1
ATOM 1519 C CA . LYS A 1 191 ? 11.461 -13.406 -20.891 1 98.44 191 LYS A CA 1
ATOM 1520 C C . LYS A 1 191 ? 10.352 -14.312 -20.375 1 98.44 191 LYS A C 1
ATOM 1522 O O . LYS A 1 191 ? 10.234 -15.469 -20.812 1 98.44 191 LYS A O 1
ATOM 1527 N N . VAL A 1 192 ? 9.539 -13.828 -19.5 1 98.69 192 VAL A N 1
ATOM 1528 C CA . VAL A 1 192 ? 8.445 -14.609 -18.938 1 98.69 192 VAL A CA 1
ATOM 1529 C C . VAL A 1 192 ? 7.117 -13.906 -19.203 1 98.69 192 VAL A C 1
ATOM 1531 O O . VAL A 1 192 ? 6.961 -12.727 -18.875 1 98.69 192 VAL A O 1
ATOM 1534 N N . ARG A 1 193 ? 6.234 -14.562 -19.812 1 98.56 193 ARG A N 1
ATOM 1535 C CA . ARG A 1 193 ? 4.836 -14.172 -19.938 1 98.56 193 ARG A CA 1
ATOM 1536 C C . ARG A 1 193 ? 3.936 -15.07 -19.109 1 98.56 193 ARG A C 1
ATOM 1538 O O . ARG A 1 193 ? 3.82 -16.266 -19.375 1 98.56 193 ARG A O 1
ATOM 1545 N N . ALA A 1 194 ? 3.311 -14.461 -18.156 1 98.69 194 ALA A N 1
ATOM 1546 C CA . ALA A 1 194 ? 2.551 -15.273 -17.203 1 98.69 194 ALA A CA 1
ATOM 1547 C C . ALA A 1 194 ? 1.104 -14.797 -17.109 1 98.69 194 ALA A C 1
ATOM 1549 O O . ALA A 1 194 ? 0.831 -13.594 -17.219 1 98.69 194 ALA A O 1
ATOM 1550 N N . PHE A 1 195 ? 0.221 -15.688 -17 1 98.44 195 PHE A N 1
ATOM 1551 C CA . PHE A 1 195 ? -1.182 -15.422 -16.688 1 98.44 195 PHE A CA 1
ATOM 1552 C C . PHE A 1 195 ? -1.656 -16.297 -15.531 1 98.44 195 PHE A C 1
ATOM 1554 O O . PHE A 1 195 ? -1.512 -17.516 -15.562 1 98.44 195 PHE A O 1
ATOM 1561 N N . THR A 1 196 ? -2.205 -15.695 -14.5 1 98.56 196 THR A N 1
ATOM 1562 C CA . THR A 1 196 ? -2.701 -16.391 -13.312 1 98.56 196 THR A CA 1
ATOM 1563 C C . THR A 1 196 ? -4.195 -16.141 -13.133 1 98.56 196 THR A C 1
ATOM 1565 O O . THR A 1 196 ? -4.645 -15 -13.086 1 98.56 196 THR A O 1
ATOM 1568 N N . VAL A 1 197 ? -4.98 -17.141 -13.07 1 97.56 197 VAL A N 1
ATOM 1569 C CA . VAL A 1 197 ? -6.398 -17.047 -12.742 1 97.56 197 VAL A CA 1
ATOM 1570 C C . VAL A 1 197 ? -6.695 -17.859 -11.484 1 97.56 197 VAL A C 1
ATOM 1572 O O . VAL A 1 197 ? -6.273 -19.016 -11.375 1 97.56 197 VAL A O 1
ATOM 1575 N N . ILE A 1 198 ? -7.379 -17.266 -10.477 1 97.75 198 ILE A N 1
ATOM 1576 C CA . ILE A 1 198 ? -7.625 -17.906 -9.188 1 97.75 198 ILE A CA 1
ATOM 1577 C C . ILE A 1 198 ? -9.117 -17.859 -8.859 1 97.75 198 ILE A C 1
ATOM 1579 O O . ILE A 1 198 ? -9.727 -16.781 -8.883 1 97.75 198 ILE A O 1
ATOM 1583 N N . SER A 1 199 ? -9.633 -18.953 -8.633 1 96.81 199 SER A N 1
ATOM 1584 C CA . SER A 1 199 ? -10.914 -19.031 -7.941 1 96.81 199 SER A CA 1
ATOM 1585 C C . SER A 1 199 ? -10.727 -19.328 -6.457 1 96.81 199 SER A C 1
ATOM 1587 O O . SER A 1 199 ? -10.297 -20.422 -6.086 1 96.81 199 SER A O 1
ATOM 1589 N N . GLY A 1 200 ? -11.117 -18.375 -5.625 1 97 200 GLY A N 1
ATOM 1590 C CA . GLY A 1 200 ? -10.781 -18.422 -4.211 1 97 200 GLY A CA 1
ATOM 1591 C C . GLY A 1 200 ? -11.555 -19.484 -3.445 1 97 200 GLY A C 1
ATOM 1592 O O . GLY A 1 200 ? -12.633 -19.906 -3.873 1 97 200 GLY A O 1
ATOM 1593 N N . GLY A 1 201 ? -10.977 -19.922 -2.314 1 97.25 201 GLY A N 1
ATOM 1594 C CA . GLY A 1 201 ? -11.641 -20.75 -1.322 1 97.25 201 GLY A CA 1
ATOM 1595 C C . GLY A 1 201 ? -11.93 -20.016 -0.026 1 97.25 201 GLY A C 1
ATOM 1596 O O . GLY A 1 201 ? -12.18 -18.812 -0.033 1 97.25 201 GLY A O 1
ATOM 1597 N N . LYS A 1 202 ? -11.961 -20.828 1.082 1 98 202 LYS A N 1
ATOM 1598 C CA . LYS A 1 202 ? -12.156 -20.172 2.377 1 98 202 LYS A CA 1
ATOM 1599 C C . LYS A 1 202 ? -11.156 -19.047 2.586 1 98 202 LYS A C 1
ATOM 1601 O O . LYS A 1 202 ? -11.508 -17.969 3.078 1 98 202 LYS A O 1
ATOM 1606 N N . MET A 1 203 ? -9.969 -19.266 2.217 1 97.56 203 MET A N 1
ATOM 1607 C CA . MET A 1 203 ? -8.906 -18.266 2.121 1 97.56 203 MET A CA 1
ATOM 1608 C C . MET A 1 203 ? -7.816 -18.719 1.157 1 97.56 203 MET A C 1
ATOM 1610 O O . MET A 1 203 ? -7.199 -19.766 1.359 1 97.56 203 MET A O 1
ATOM 1614 N N . SER A 1 204 ? -7.609 -17.969 0.133 1 98.25 204 SER A N 1
ATOM 1615 C CA . SER A 1 204 ? -6.52 -18.234 -0.803 1 98.25 204 SER A CA 1
ATOM 1616 C C . SER A 1 204 ? -5.453 -17.141 -0.723 1 98.25 204 SER A C 1
ATOM 1618 O O . SER A 1 204 ? -5.688 -16 -1.123 1 98.25 204 SER A O 1
ATOM 1620 N N . HIS A 1 205 ? -4.34 -17.453 -0.156 1 97.06 205 HIS A N 1
ATOM 1621 C CA . HIS A 1 205 ? -3.164 -16.594 -0.188 1 97.06 205 HIS A CA 1
ATOM 1622 C C . HIS A 1 205 ? -2.244 -16.969 -1.348 1 97.06 205 HIS A C 1
ATOM 1624 O O . HIS A 1 205 ? -1.499 -17.938 -1.27 1 97.06 205 HIS A O 1
ATOM 1630 N N . HIS A 1 206 ? -2.289 -16.203 -2.391 1 97.88 206 HIS A N 1
ATOM 1631 C CA . HIS A 1 206 ? -1.566 -16.469 -3.627 1 97.88 206 HIS A CA 1
ATOM 1632 C C . HIS A 1 206 ? -0.505 -15.414 -3.895 1 97.88 206 HIS A C 1
ATOM 1634 O O . HIS A 1 206 ? -0.831 -14.289 -4.281 1 97.88 206 HIS A O 1
ATOM 1640 N N . ARG A 1 207 ? 0.735 -15.773 -3.768 1 96.44 207 ARG A N 1
ATOM 1641 C CA . ARG A 1 207 ? 1.83 -14.812 -3.883 1 96.44 207 ARG A CA 1
ATOM 1642 C C . ARG A 1 207 ? 2.779 -15.195 -5.012 1 96.44 207 ARG A C 1
ATOM 1644 O O . ARG A 1 207 ? 3.146 -16.359 -5.152 1 96.44 207 ARG A O 1
ATOM 1651 N N . GLU A 1 208 ? 3.131 -14.258 -5.812 1 98.06 208 GLU A N 1
ATOM 1652 C CA . GLU A 1 208 ? 4.121 -14.43 -6.867 1 98.06 208 GLU A CA 1
ATOM 1653 C C . GLU A 1 208 ? 5.234 -13.391 -6.758 1 98.06 208 GLU A C 1
ATOM 1655 O O . GLU A 1 208 ? 4.973 -12.188 -6.812 1 98.06 208 GLU A O 1
ATOM 1660 N N . ASP A 1 209 ? 6.441 -13.867 -6.57 1 96.25 209 ASP A N 1
ATOM 1661 C CA . ASP A 1 209 ? 7.633 -13.023 -6.508 1 96.25 209 ASP A CA 1
ATOM 1662 C C . ASP A 1 209 ? 8.508 -13.219 -7.746 1 96.25 209 ASP A C 1
ATOM 1664 O O . ASP A 1 209 ? 9 -14.32 -8 1 96.25 209 ASP A O 1
ATOM 1668 N N . TYR A 1 210 ? 8.703 -12.156 -8.477 1 98.25 210 TYR A N 1
ATOM 1669 C CA . TYR A 1 210 ? 9.617 -12.188 -9.617 1 98.25 210 TYR A CA 1
ATOM 1670 C C . TYR A 1 210 ? 10.805 -11.266 -9.391 1 98.25 210 TYR A C 1
ATOM 1672 O O . TYR A 1 210 ? 10.641 -10.062 -9.172 1 98.25 210 TYR A O 1
ATOM 1680 N N . SER A 1 211 ? 11.961 -11.797 -9.383 1 97.94 211 SER A N 1
ATOM 1681 C CA . SER A 1 211 ? 13.195 -11.016 -9.336 1 97.94 211 SER A CA 1
ATOM 1682 C C . SER A 1 211 ? 13.867 -10.969 -10.703 1 97.94 211 SER A C 1
ATOM 1684 O O . SER A 1 211 ? 14.359 -11.984 -11.195 1 97.94 211 SER A O 1
ATOM 1686 N N . LEU A 1 212 ? 13.867 -9.836 -11.312 1 98.38 212 LEU A N 1
ATOM 1687 C CA . LEU A 1 212 ? 14.602 -9.648 -12.555 1 98.38 212 LEU A CA 1
ATOM 1688 C C . LEU A 1 212 ? 16.062 -9.297 -12.281 1 98.38 212 LEU A C 1
ATOM 1690 O O . LEU A 1 212 ? 16.406 -8.117 -12.195 1 98.38 212 LEU A O 1
ATOM 1694 N N . GLU A 1 213 ? 16.859 -10.297 -12.312 1 97.56 213 GLU A N 1
ATOM 1695 C CA . GLU A 1 213 ? 18.234 -10.18 -11.867 1 97.56 213 GLU A CA 1
ATOM 1696 C C . GLU A 1 213 ? 19.172 -9.828 -13.031 1 97.56 213 GLU A C 1
ATOM 1698 O O . GLU A 1 213 ? 20.172 -9.141 -12.836 1 97.56 213 GLU A O 1
ATOM 1703 N N . GLY A 1 214 ? 18.859 -10.336 -14.125 1 97.94 214 GLY A N 1
ATOM 1704 C CA . GLY A 1 214 ? 19.766 -10.203 -15.25 1 97.94 214 GLY A CA 1
ATOM 1705 C C . GLY A 1 214 ? 19.406 -9.055 -16.172 1 97.94 214 GLY A C 1
ATOM 1706 O O . GLY A 1 214 ? 18.234 -8.734 -16.344 1 97.94 214 GLY A O 1
ATOM 1707 N N . ARG A 1 215 ? 20.422 -8.602 -16.812 1 97.62 215 ARG A N 1
ATOM 1708 C CA . ARG A 1 215 ? 20.25 -7.527 -17.781 1 97.62 215 ARG A CA 1
ATOM 1709 C C . ARG A 1 215 ? 19.266 -7.938 -18.875 1 97.62 215 ARG A C 1
ATOM 1711 O O . ARG A 1 215 ? 19.328 -9.055 -19.391 1 97.62 215 ARG A O 1
ATOM 1718 N N . GLY A 1 216 ? 18.344 -7.062 -19.156 1 97.56 216 GLY A N 1
ATOM 1719 C CA . GLY A 1 216 ? 17.453 -7.262 -20.297 1 97.56 216 GLY A CA 1
ATOM 1720 C C . GLY A 1 216 ? 16.344 -8.242 -20.016 1 97.56 216 GLY A C 1
ATOM 1721 O O . GLY A 1 216 ? 15.609 -8.633 -20.922 1 97.56 216 GLY A O 1
ATOM 1722 N N . SER A 1 217 ? 16.203 -8.703 -18.812 1 98.31 217 SER A N 1
ATOM 1723 C CA . SER A 1 217 ? 15.109 -9.609 -18.516 1 98.31 217 SER A CA 1
ATOM 1724 C C . SER A 1 217 ? 13.766 -8.891 -18.547 1 98.31 217 SER A C 1
ATOM 1726 O O . SER A 1 217 ? 13.703 -7.676 -18.328 1 98.31 217 SER A O 1
ATOM 1728 N N . GLU A 1 218 ? 12.688 -9.641 -18.891 1 98.56 218 GLU A N 1
ATOM 1729 C CA . GLU A 1 218 ? 11.367 -9.062 -19.109 1 98.56 218 GLU A CA 1
ATOM 1730 C C . GLU A 1 218 ? 10.281 -9.922 -18.469 1 98.56 218 GLU A C 1
ATOM 1732 O O . GLU A 1 218 ? 10.344 -11.148 -18.516 1 98.56 218 GLU A O 1
ATOM 1737 N N . LEU A 1 219 ? 9.305 -9.234 -17.891 1 98.75 219 LEU A N 1
ATOM 1738 C CA . LEU A 1 219 ? 8.156 -9.914 -17.312 1 98.75 219 LEU A CA 1
ATOM 1739 C C . LEU A 1 219 ? 6.855 -9.227 -17.719 1 98.75 219 LEU A C 1
ATOM 1741 O O . LEU A 1 219 ? 6.711 -8.016 -17.562 1 98.75 219 LEU A O 1
ATOM 1745 N N . ILE A 1 220 ? 5.934 -9.977 -18.312 1 98.56 220 ILE A N 1
ATOM 1746 C CA . ILE A 1 220 ? 4.539 -9.57 -18.469 1 98.56 220 ILE A CA 1
ATOM 1747 C C . ILE A 1 220 ? 3.645 -10.492 -17.641 1 98.56 220 ILE A C 1
ATOM 1749 O O . ILE A 1 220 ? 3.539 -11.688 -17.922 1 98.56 220 ILE A O 1
ATOM 1753 N N . LEU A 1 221 ? 3.096 -9.992 -16.594 1 98.56 221 LEU A N 1
ATOM 1754 C CA . LEU A 1 221 ? 2.238 -10.75 -15.688 1 98.56 221 LEU A CA 1
ATOM 1755 C C . LEU A 1 221 ? 0.804 -10.234 -15.734 1 98.56 221 LEU A C 1
ATOM 1757 O O . LEU A 1 221 ? 0.567 -9.031 -15.594 1 98.56 221 LEU A O 1
ATOM 1761 N N . ARG A 1 222 ? -0.092 -11.117 -16.031 1 98.25 222 ARG A N 1
ATOM 1762 C CA . ARG A 1 222 ? -1.518 -10.82 -15.945 1 98.25 222 ARG A CA 1
ATOM 1763 C C . ARG A 1 222 ? -2.203 -11.734 -14.93 1 98.25 222 ARG A C 1
ATOM 1765 O O . ARG A 1 222 ? -1.888 -12.922 -14.844 1 98.25 222 ARG A O 1
ATOM 1772 N N . GLY A 1 223 ? -3.072 -11.172 -14.117 1 97.88 223 GLY A N 1
ATOM 1773 C CA . GLY A 1 223 ? -3.758 -11.938 -13.094 1 97.88 223 GLY A CA 1
ATOM 1774 C C . GLY A 1 223 ? -5.25 -11.664 -13.031 1 97.88 223 GLY A C 1
ATOM 1775 O O . GLY A 1 223 ? -5.684 -10.531 -13.266 1 97.88 223 GLY A O 1
ATOM 1776 N N . MET A 1 224 ? -6.004 -12.664 -12.703 1 97.31 224 MET A N 1
ATOM 1777 C CA . MET A 1 224 ? -7.453 -12.555 -12.555 1 97.31 224 MET A CA 1
ATOM 1778 C C . MET A 1 224 ? -7.93 -13.32 -11.328 1 97.31 224 MET A C 1
ATOM 1780 O O . MET A 1 224 ? -8.438 -14.438 -11.438 1 97.31 224 MET A O 1
ATOM 1784 N N . PRO A 1 225 ? -7.855 -12.688 -10.148 1 97.69 225 PRO A N 1
ATOM 1785 C CA . PRO A 1 225 ? -8.445 -13.312 -8.969 1 97.69 225 PRO A CA 1
ATOM 1786 C C . PRO A 1 225 ? -9.961 -13.141 -8.906 1 97.69 225 PRO A C 1
ATOM 1788 O O . PRO A 1 225 ? -10.484 -12.055 -9.172 1 97.69 225 PRO A O 1
ATOM 1791 N N . ILE A 1 226 ? -10.609 -14.234 -8.562 1 94.88 226 ILE A N 1
ATOM 1792 C CA . ILE A 1 226 ? -12.062 -14.242 -8.469 1 94.88 226 ILE A CA 1
ATOM 1793 C C . ILE A 1 226 ? -12.484 -14.711 -7.078 1 94.88 226 ILE A C 1
ATOM 1795 O O . ILE A 1 226 ? -12.203 -15.844 -6.688 1 94.88 226 ILE A O 1
ATOM 1799 N N . ALA A 1 227 ? -13.164 -13.852 -6.371 1 95.81 227 ALA A N 1
ATOM 1800 C CA . ALA A 1 227 ? -13.664 -14.172 -5.035 1 95.81 227 ALA A CA 1
ATOM 1801 C C . ALA A 1 227 ? -15.188 -14.148 -5 1 95.81 227 ALA A C 1
ATOM 1803 O O . ALA A 1 227 ? -15.797 -13.102 -4.754 1 95.81 227 ALA A O 1
ATOM 1804 N N . ILE A 1 228 ? -15.789 -15.258 -5.176 1 92.19 228 ILE A N 1
ATOM 1805 C CA . ILE A 1 228 ? -17.234 -15.422 -5.039 1 92.19 228 ILE A CA 1
ATOM 1806 C C . ILE A 1 228 ? -17.547 -16.234 -3.791 1 92.19 228 ILE A C 1
ATOM 1808 O O . ILE A 1 228 ? -17.281 -17.438 -3.746 1 92.19 228 ILE A O 1
ATOM 1812 N N . ASN A 1 229 ? -18.141 -15.594 -2.83 1 94.12 229 ASN A N 1
ATOM 1813 C CA . ASN A 1 229 ? -18.344 -16.234 -1.534 1 94.12 229 ASN A CA 1
ATOM 1814 C C . ASN A 1 229 ? -17.078 -16.906 -1.025 1 94.12 229 ASN A C 1
ATOM 1816 O O . ASN A 1 229 ? -17.109 -18.062 -0.591 1 94.12 229 ASN A O 1
ATOM 1820 N N . SER A 1 230 ? -16.031 -16.219 -1.28 1 96.69 230 SER A N 1
ATOM 1821 C CA . SER A 1 230 ? -14.695 -16.703 -0.958 1 96.69 230 SER A CA 1
ATOM 1822 C C . SER A 1 230 ? -13.727 -15.555 -0.699 1 96.69 230 SER A C 1
ATOM 1824 O O . SER A 1 230 ? -14.133 -14.391 -0.721 1 96.69 230 SER A O 1
ATOM 1826 N N . ALA A 1 231 ? -12.516 -15.875 -0.37 1 97.44 231 ALA A N 1
ATOM 1827 C CA . ALA A 1 231 ? -11.523 -14.852 -0.036 1 97.44 231 ALA A CA 1
ATOM 1828 C C . ALA A 1 231 ? -10.211 -15.102 -0.775 1 97.44 231 ALA A C 1
ATOM 1830 O O . ALA A 1 231 ? -9.703 -16.234 -0.79 1 97.44 231 ALA A O 1
ATOM 1831 N N . VAL A 1 232 ? -9.703 -14.039 -1.389 1 97.69 232 VAL A N 1
ATOM 1832 C CA . VAL A 1 232 ? -8.43 -14.133 -2.102 1 97.69 232 VAL A CA 1
ATOM 1833 C C . VAL A 1 232 ? -7.539 -12.953 -1.718 1 97.69 232 VAL A C 1
ATOM 1835 O O . VAL A 1 232 ? -7.98 -11.797 -1.741 1 97.69 232 VAL A O 1
ATOM 1838 N N . ASP A 1 233 ? -6.359 -13.164 -1.271 1 95.81 233 ASP A N 1
ATOM 1839 C CA . ASP A 1 233 ? -5.258 -12.211 -1.178 1 95.81 233 ASP A CA 1
ATOM 1840 C C . ASP A 1 233 ? -4.18 -12.523 -2.213 1 95.81 233 ASP A C 1
ATOM 1842 O O . ASP A 1 233 ? -3.396 -13.461 -2.043 1 95.81 233 ASP A O 1
ATOM 1846 N N . TYR A 1 234 ? -4.219 -11.734 -3.303 1 97.31 234 TYR A N 1
ATOM 1847 C CA . TYR A 1 234 ? -3.301 -11.953 -4.414 1 97.31 234 TYR A CA 1
ATOM 1848 C C . TYR A 1 234 ? -2.15 -10.953 -4.371 1 97.31 234 TYR A C 1
ATOM 1850 O O . TYR A 1 234 ? -2.361 -9.75 -4.539 1 97.31 234 TYR A O 1
ATOM 1858 N N . LEU A 1 235 ? -0.915 -11.477 -4.133 1 95.38 235 LEU A N 1
ATOM 1859 C CA . LEU A 1 235 ? 0.278 -10.641 -4.051 1 95.38 235 LEU A CA 1
ATOM 1860 C C . LEU A 1 235 ? 1.162 -10.836 -5.277 1 95.38 235 LEU A C 1
ATOM 1862 O O . LEU A 1 235 ? 1.488 -11.969 -5.645 1 95.38 235 LEU A O 1
ATOM 1866 N N . THR A 1 236 ? 1.507 -9.75 -5.902 1 96.44 236 THR A N 1
ATOM 1867 C CA . THR A 1 236 ? 2.463 -9.758 -7.004 1 96.44 236 THR A CA 1
ATOM 1868 C C . THR A 1 236 ? 3.648 -8.844 -6.703 1 96.44 236 THR A C 1
ATOM 1870 O O . THR A 1 236 ? 3.494 -7.629 -6.617 1 96.44 236 THR A O 1
ATOM 1873 N N . ASN A 1 237 ? 4.801 -9.398 -6.477 1 94.56 237 ASN A N 1
ATOM 1874 C CA . ASN A 1 237 ? 6.008 -8.641 -6.164 1 94.56 237 ASN A CA 1
ATOM 1875 C C . ASN A 1 237 ? 7.039 -8.742 -7.281 1 94.56 237 ASN A C 1
ATOM 1877 O O . ASN A 1 237 ? 7.531 -9.828 -7.582 1 94.56 237 ASN A O 1
ATOM 1881 N N . VAL A 1 238 ? 7.398 -7.645 -7.844 1 96.62 238 VAL A N 1
ATOM 1882 C CA . VAL A 1 238 ? 8.391 -7.602 -8.914 1 96.62 238 VAL A CA 1
ATOM 1883 C C . VAL A 1 238 ? 9.586 -6.762 -8.469 1 96.62 238 VAL A C 1
ATOM 1885 O O . VAL A 1 238 ? 9.445 -5.578 -8.164 1 96.62 238 VAL A O 1
ATOM 1888 N N . LEU A 1 239 ? 10.742 -7.348 -8.398 1 95.5 239 LEU A N 1
ATOM 1889 C CA . LEU A 1 239 ? 11.984 -6.688 -8.031 1 95.5 239 LEU A CA 1
ATOM 1890 C C . LEU A 1 239 ? 12.945 -6.625 -9.219 1 95.5 239 LEU A C 1
ATOM 1892 O O . LEU A 1 239 ? 13.312 -7.656 -9.773 1 95.5 239 LEU A O 1
ATOM 1896 N N . GLN A 1 240 ? 13.32 -5.465 -9.586 1 96.19 240 GLN A N 1
ATOM 1897 C CA . GLN A 1 240 ? 14.211 -5.301 -10.727 1 96.19 240 GLN A CA 1
ATOM 1898 C C . GLN A 1 240 ? 15.609 -4.891 -10.281 1 96.19 240 GLN A C 1
ATOM 1900 O O . GLN A 1 240 ? 15.781 -3.857 -9.633 1 96.19 240 GLN A O 1
ATOM 1905 N N . HIS A 1 241 ? 16.578 -5.672 -10.68 1 95.25 241 HIS A N 1
ATOM 1906 C CA . HIS A 1 241 ? 17.984 -5.461 -10.344 1 95.25 241 HIS A CA 1
ATOM 1907 C C . HIS A 1 241 ? 18.828 -5.219 -11.594 1 95.25 241 HIS A C 1
ATOM 1909 O O . HIS A 1 241 ? 19.75 -4.41 -11.578 1 95.25 241 HIS A O 1
ATOM 1915 N N . GLY A 1 242 ? 18.516 -5.949 -12.594 1 96.25 242 GLY A N 1
ATOM 1916 C CA . GLY A 1 242 ? 19.312 -5.895 -13.805 1 96.25 242 GLY A CA 1
ATOM 1917 C C . GLY A 1 242 ? 19.078 -4.641 -14.625 1 96.25 242 GLY A C 1
ATOM 1918 O O . GLY A 1 242 ? 17.984 -4.066 -14.594 1 96.25 242 GLY A O 1
ATOM 1919 N N . GLU A 1 243 ? 20.062 -4.266 -15.367 1 95.94 243 GLU A N 1
ATOM 1920 C CA . GLU A 1 243 ? 19.938 -3.105 -16.234 1 95.94 243 GLU A CA 1
ATOM 1921 C C . GLU A 1 243 ? 19 -3.395 -17.406 1 95.94 243 GLU A C 1
ATOM 1923 O O . GLU A 1 243 ? 19.016 -4.496 -17.969 1 95.94 243 GLU A O 1
ATOM 1928 N N . GLY A 1 244 ? 18.203 -2.416 -17.75 1 96.06 244 GLY A N 1
ATOM 1929 C CA . GLY A 1 244 ? 17.359 -2.529 -18.922 1 96.06 244 GLY A CA 1
ATOM 1930 C C . GLY A 1 244 ? 16.25 -3.559 -18.766 1 96.06 244 GLY A C 1
ATOM 1931 O O . GLY A 1 244 ? 15.883 -4.227 -19.734 1 96.06 244 GLY A O 1
ATOM 1932 N N . THR A 1 245 ? 15.859 -3.812 -17.531 1 97.12 245 THR A N 1
ATOM 1933 C CA . THR A 1 245 ? 14.773 -4.754 -17.312 1 97.12 245 THR A CA 1
ATOM 1934 C C . THR A 1 245 ? 13.422 -4.09 -17.562 1 97.12 245 THR A C 1
ATOM 1936 O O . THR A 1 245 ? 13.289 -2.871 -17.438 1 97.12 245 THR A O 1
ATOM 1939 N N . GLU A 1 246 ? 12.43 -4.855 -17.984 1 97.12 246 GLU A N 1
ATOM 1940 C CA . GLU A 1 246 ? 11.07 -4.383 -18.234 1 97.12 246 GLU A CA 1
ATOM 1941 C C . GLU A 1 246 ? 10.039 -5.277 -17.547 1 97.12 246 GLU A C 1
ATOM 1943 O O . GLU A 1 246 ? 10.109 -6.504 -17.656 1 97.12 246 GLU A O 1
ATOM 1948 N N . SER A 1 247 ? 9.117 -4.672 -16.828 1 97.56 247 SER A N 1
ATOM 1949 C CA . SER A 1 247 ? 8.055 -5.438 -16.188 1 97.56 247 SER A CA 1
ATOM 1950 C C . SER A 1 247 ? 6.711 -4.738 -16.328 1 97.56 247 SER A C 1
ATOM 1952 O O . SER A 1 247 ? 6.637 -3.508 -16.266 1 97.56 247 SER A O 1
ATOM 1954 N N . GLU A 1 248 ? 5.699 -5.484 -16.594 1 97.19 248 GLU A N 1
ATOM 1955 C CA . GLU A 1 248 ? 4.316 -5.016 -16.594 1 97.19 248 GLU A CA 1
ATOM 1956 C C . GLU A 1 248 ? 3.398 -6.012 -15.891 1 97.19 248 GLU A C 1
ATOM 1958 O O . GLU A 1 248 ? 3.354 -7.188 -16.25 1 97.19 248 GLU A O 1
ATOM 1963 N N . THR A 1 249 ? 2.717 -5.57 -14.891 1 97.44 249 THR A N 1
ATOM 1964 C CA . THR A 1 249 ? 1.715 -6.363 -14.18 1 97.44 249 THR A CA 1
ATOM 1965 C C . THR A 1 249 ? 0.327 -5.75 -14.352 1 97.44 249 THR A C 1
ATOM 1967 O O . THR A 1 249 ? 0.126 -4.57 -14.055 1 97.44 249 THR A O 1
ATOM 1970 N N . ARG A 1 250 ? -0.601 -6.508 -14.836 1 96.56 250 ARG A N 1
ATOM 1971 C CA . ARG A 1 250 ? -1.996 -6.094 -14.945 1 96.56 250 ARG A CA 1
ATOM 1972 C C . ARG A 1 250 ? -2.92 -7.102 -14.273 1 96.56 250 ARG A C 1
ATOM 1974 O O . ARG A 1 250 ? -2.92 -8.281 -14.617 1 96.56 250 ARG A O 1
ATOM 1981 N N . VAL A 1 251 ? -3.65 -6.629 -13.305 1 96.94 251 VAL A N 1
ATOM 1982 C CA . VAL A 1 251 ? -4.566 -7.504 -12.578 1 96.94 251 VAL A CA 1
ATOM 1983 C C . VAL A 1 251 ? -5.996 -6.973 -12.703 1 96.94 251 VAL A C 1
ATOM 1985 O O . VAL A 1 251 ? -6.223 -5.766 -12.625 1 96.94 251 VAL A O 1
ATOM 1988 N N . HIS A 1 252 ? -6.934 -7.797 -13.039 1 95 252 HIS A N 1
ATOM 1989 C CA . HIS A 1 252 ? -8.359 -7.504 -12.992 1 95 252 HIS A CA 1
ATOM 1990 C C . HIS A 1 252 ? -9.102 -8.531 -12.141 1 95 252 HIS A C 1
ATOM 1992 O O . HIS A 1 252 ? -9.25 -9.688 -12.539 1 95 252 HIS A O 1
ATOM 1998 N N . GLY A 1 253 ? -9.602 -8.125 -10.984 1 95 253 GLY A N 1
ATOM 1999 C CA . GLY A 1 253 ? -10.242 -9.055 -10.062 1 95 253 GLY A CA 1
ATOM 2000 C C . GLY A 1 253 ? -11.742 -8.82 -9.938 1 95 253 GLY A C 1
ATOM 2001 O O . GLY A 1 253 ? -12.242 -7.75 -10.289 1 95 253 GLY A O 1
ATOM 2002 N N . PHE A 1 254 ? -12.422 -9.844 -9.422 1 91.75 254 PHE A N 1
ATOM 2003 C CA . PHE A 1 254 ? -13.867 -9.789 -9.227 1 91.75 254 PHE A CA 1
ATOM 2004 C C . PHE A 1 254 ? -14.234 -10.227 -7.812 1 91.75 254 PHE A C 1
ATOM 2006 O O . PHE A 1 254 ? -13.766 -11.258 -7.332 1 91.75 254 PHE A O 1
ATOM 2013 N N . SER A 1 255 ? -15.055 -9.438 -7.16 1 92.31 255 SER A N 1
ATOM 2014 C CA . SER A 1 255 ? -15.586 -9.742 -5.84 1 92.31 255 SER A CA 1
ATOM 2015 C C . SER A 1 255 ? -17.109 -9.758 -5.848 1 92.31 255 SER A C 1
ATOM 2017 O O . SER A 1 255 ? -17.75 -8.766 -6.203 1 92.31 255 SER A O 1
ATOM 2019 N N . TYR A 1 256 ? -17.625 -10.922 -5.391 1 88.31 256 TYR A N 1
ATOM 2020 C CA . TYR A 1 256 ? -19.062 -11.102 -5.504 1 88.31 256 TYR A CA 1
ATOM 2021 C C . TYR A 1 256 ? -19.594 -11.984 -4.383 1 88.31 256 TYR A C 1
ATOM 2023 O O . TYR A 1 256 ? -18.891 -12.867 -3.895 1 88.31 256 TYR A O 1
ATOM 2031 N N . LYS A 1 257 ? -20.891 -11.75 -3.941 1 89.94 257 LYS A N 1
ATOM 2032 C CA . LYS A 1 257 ? -21.609 -12.539 -2.936 1 89.94 257 LYS A CA 1
ATOM 2033 C C . LYS A 1 257 ? -20.75 -12.727 -1.684 1 89.94 257 LYS A C 1
ATOM 2035 O O . LYS A 1 257 ? -20.406 -13.852 -1.32 1 89.94 257 LYS A O 1
ATOM 2040 N N . GLU A 1 258 ? -20.484 -11.586 -1.035 1 92.38 258 GLU A N 1
ATOM 2041 C CA . GLU A 1 258 ? -19.688 -11.531 0.185 1 92.38 258 GLU A CA 1
ATOM 2042 C C . GLU A 1 258 ? -18.234 -11.93 -0.088 1 92.38 258 GLU A C 1
ATOM 2044 O O . GLU A 1 258 ? -17.609 -12.602 0.733 1 92.38 258 GLU A O 1
ATOM 2049 N N . GLY A 1 259 ? -17.797 -11.578 -1.244 1 94.12 259 GLY A N 1
ATOM 2050 C CA . GLY A 1 259 ? -16.406 -11.836 -1.612 1 94.12 259 GLY A CA 1
ATOM 2051 C C . GLY A 1 259 ? -15.422 -10.945 -0.88 1 94.12 259 GLY A C 1
ATOM 2052 O O . GLY A 1 259 ? -15.742 -9.805 -0.547 1 94.12 259 GLY A O 1
ATOM 2053 N N . TRP A 1 260 ? -14.25 -11.477 -0.58 1 95.12 260 TRP A N 1
ATOM 2054 C CA . TRP A 1 260 ? -13.094 -10.773 -0.025 1 95.12 260 TRP A CA 1
ATOM 2055 C C . TRP A 1 260 ? -11.914 -10.828 -0.983 1 95.12 260 TRP A C 1
ATOM 2057 O O . TRP A 1 260 ? -11.211 -11.844 -1.056 1 95.12 260 TRP A O 1
ATOM 2067 N N . LEU A 1 261 ? -11.711 -9.719 -1.686 1 95.94 261 LEU A N 1
ATOM 2068 C CA . LEU A 1 261 ? -10.672 -9.734 -2.705 1 95.94 261 LEU A CA 1
ATOM 2069 C C . LEU A 1 261 ? -9.648 -8.625 -2.457 1 95.94 261 LEU A C 1
ATOM 2071 O O . LEU A 1 261 ? -10.016 -7.449 -2.385 1 95.94 261 LEU A O 1
ATOM 2075 N N . VAL A 1 262 ? -8.406 -8.992 -2.314 1 94.38 262 VAL A N 1
ATOM 2076 C CA . VAL A 1 262 ? -7.301 -8.055 -2.135 1 94.38 262 VAL A CA 1
ATOM 2077 C C . VAL A 1 262 ? -6.23 -8.312 -3.193 1 94.38 262 VAL A C 1
ATOM 2079 O O . VAL A 1 262 ? -5.871 -9.461 -3.453 1 94.38 262 VAL A O 1
ATOM 2082 N N . HIS A 1 263 ? -5.785 -7.281 -3.826 1 95.19 263 HIS A N 1
ATOM 2083 C CA . HIS A 1 263 ? -4.578 -7.344 -4.641 1 95.19 263 HIS A CA 1
ATOM 2084 C C . HIS A 1 263 ? -3.512 -6.383 -4.121 1 95.19 263 HIS A C 1
ATOM 2086 O O . HIS A 1 263 ? -3.76 -5.184 -3.992 1 95.19 263 HIS A O 1
ATOM 2092 N N . ARG A 1 264 ? -2.389 -6.898 -3.846 1 91.44 264 ARG A N 1
ATOM 2093 C CA . ARG A 1 264 ? -1.207 -6.121 -3.479 1 91.44 264 ARG A CA 1
ATOM 2094 C C . ARG A 1 264 ? -0.105 -6.277 -4.52 1 91.44 264 ARG A C 1
ATOM 2096 O O . ARG A 1 264 ? 0.409 -7.379 -4.73 1 91.44 264 ARG A O 1
ATOM 2103 N N . GLY A 1 265 ? 0.237 -5.203 -5.125 1 90.75 265 GLY A N 1
ATOM 2104 C CA . GLY A 1 265 ? 1.25 -5.254 -6.1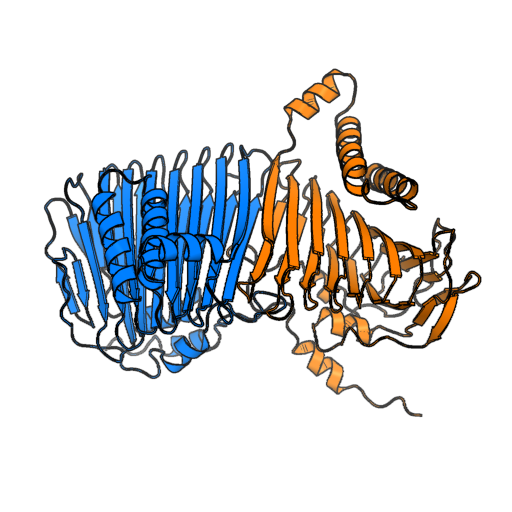68 1 90.75 265 GLY A CA 1
ATOM 2105 C C . GLY A 1 265 ? 2.463 -4.395 -5.859 1 90.75 265 GLY A C 1
ATOM 2106 O O . GLY A 1 265 ? 2.404 -3.168 -5.965 1 90.75 265 GLY A O 1
ATOM 2107 N N . THR A 1 266 ? 3.584 -4.984 -5.613 1 89.69 266 THR A N 1
ATOM 2108 C CA . THR A 1 266 ? 4.812 -4.25 -5.34 1 89.69 266 THR A CA 1
ATOM 2109 C C . THR A 1 266 ? 5.715 -4.23 -6.57 1 89.69 266 THR A C 1
ATOM 2111 O O . THR A 1 266 ? 5.918 -5.262 -7.215 1 89.69 266 THR A O 1
ATOM 2114 N N . ALA A 1 267 ? 6.141 -3.113 -6.922 1 92.38 267 ALA A N 1
ATOM 2115 C CA . ALA A 1 267 ? 7.203 -2.928 -7.91 1 92.38 267 ALA A CA 1
ATOM 2116 C C . ALA A 1 267 ? 8.383 -2.168 -7.312 1 92.38 267 ALA A C 1
ATOM 2118 O O . ALA A 1 267 ? 8.227 -1.036 -6.848 1 92.38 267 ALA A O 1
ATOM 2119 N N . LYS A 1 268 ? 9.516 -2.768 -7.285 1 91.44 268 LYS A N 1
ATOM 2120 C CA . LYS A 1 268 ? 10.727 -2.146 -6.77 1 91.44 268 LYS A CA 1
ATOM 2121 C C . LYS A 1 268 ? 11.812 -2.086 -7.844 1 91.44 268 LYS A C 1
ATOM 2123 O O . LYS A 1 268 ? 12.125 -3.096 -8.477 1 91.44 268 LYS A O 1
ATOM 2128 N N . VAL A 1 269 ? 12.344 -0.932 -8.078 1 91.56 269 VAL A N 1
ATOM 2129 C CA . VAL A 1 269 ? 13.461 -0.736 -8.992 1 91.56 269 VAL A CA 1
ATOM 2130 C C . VAL A 1 269 ? 14.703 -0.313 -8.211 1 91.56 269 VAL A C 1
ATOM 2132 O O . VAL A 1 269 ? 14.75 0.79 -7.66 1 91.56 269 VAL A O 1
ATOM 2135 N N . PHE A 1 270 ? 15.641 -1.16 -8.195 1 90.5 270 PHE A N 1
ATOM 2136 C CA . PHE A 1 270 ? 16.859 -0.896 -7.438 1 90.5 270 PHE A CA 1
ATOM 2137 C C . PHE A 1 270 ? 17.781 0.032 -8.211 1 90.5 270 PHE A C 1
ATOM 2139 O O . PHE A 1 270 ? 17.594 0.25 -9.414 1 90.5 270 PHE A O 1
ATOM 2146 N N . GLU A 1 271 ? 18.781 0.589 -7.52 1 87.44 271 GLU A N 1
ATOM 2147 C CA . GLU A 1 271 ? 19.734 1.527 -8.109 1 87.44 271 GLU A CA 1
ATOM 2148 C C . GLU A 1 271 ? 20.469 0.894 -9.281 1 87.44 271 GLU A C 1
ATOM 2150 O O . GLU A 1 271 ? 20.797 1.573 -10.258 1 87.44 271 GLU A O 1
ATOM 2155 N N . SER A 1 272 ? 20.656 -0.396 -9.203 1 91.19 272 SER A N 1
ATOM 2156 C CA . SER A 1 272 ? 21.406 -1.118 -10.227 1 91.19 272 SER A CA 1
ATOM 2157 C C . SER A 1 272 ? 20.578 -1.275 -11.5 1 91.19 272 SER A C 1
ATOM 2159 O O . SER A 1 272 ? 21.125 -1.59 -12.562 1 91.19 272 SER A O 1
ATOM 2161 N N . ALA A 1 273 ? 19.312 -1.132 -11.406 1 92.88 273 ALA A N 1
ATOM 2162 C CA . ALA A 1 273 ? 18.422 -1.393 -12.539 1 92.88 273 ALA A CA 1
ATOM 2163 C C . ALA A 1 273 ? 18.281 -0.161 -13.43 1 92.88 273 ALA A C 1
ATOM 2165 O O . ALA A 1 273 ? 17.172 0.275 -13.742 1 92.88 273 ALA A O 1
ATOM 2166 N N . LYS A 1 274 ? 19.359 0.277 -13.945 1 89.69 274 LYS A N 1
ATOM 2167 C CA . LYS A 1 274 ? 19.375 1.462 -14.797 1 89.69 274 LYS A CA 1
ATOM 2168 C C . LYS A 1 274 ? 18.609 1.216 -16.094 1 89.69 274 LYS A C 1
ATOM 2170 O O . LYS A 1 274 ? 18.656 0.115 -16.656 1 89.69 274 LYS A O 1
ATOM 2175 N N . ASN A 1 275 ? 17.875 2.268 -16.547 1 90.44 275 ASN A N 1
ATOM 2176 C CA . ASN A 1 275 ? 17.141 2.238 -17.812 1 90.44 275 ASN A CA 1
ATOM 2177 C C . ASN A 1 275 ? 16.031 1.188 -17.812 1 90.44 275 ASN A C 1
ATOM 2179 O O . ASN A 1 275 ? 15.773 0.543 -18.828 1 90.44 275 ASN A O 1
ATOM 2183 N N . SER A 1 276 ? 15.539 0.889 -16.656 1 93 276 SER A N 1
ATOM 2184 C CA . SER A 1 276 ? 14.484 -0.104 -16.531 1 93 276 SER A CA 1
ATOM 2185 C C . SER A 1 276 ? 13.109 0.557 -16.5 1 93 276 SER A C 1
ATOM 2187 O O . SER A 1 276 ? 13 1.771 -16.312 1 93 276 SER A O 1
ATOM 2189 N N . SER A 1 277 ? 12.102 -0.204 -16.734 1 93.44 277 SER A N 1
ATOM 2190 C CA . SER A 1 277 ? 10.719 0.247 -16.703 1 93.44 277 SER A CA 1
ATOM 2191 C C . SER A 1 277 ? 9.844 -0.727 -15.914 1 93.44 277 SER A C 1
ATOM 2193 O O . SER A 1 277 ? 10.023 -1.942 -16.016 1 93.44 277 SER A O 1
ATOM 2195 N N . SER A 1 278 ? 9 -0.182 -15.133 1 93.69 278 SER A N 1
ATOM 2196 C CA . SER A 1 278 ? 8.094 -0.979 -14.312 1 93.69 278 SER A CA 1
ATOM 2197 C C . SER A 1 278 ? 6.691 -0.38 -14.289 1 93.69 278 SER A C 1
ATOM 2199 O O . SER A 1 278 ? 6.523 0.81 -14.016 1 93.69 278 SER A O 1
ATOM 2201 N N . ARG A 1 279 ? 5.691 -1.179 -14.578 1 93.5 279 ARG A N 1
ATOM 2202 C CA . ARG A 1 279 ? 4.305 -0.717 -14.586 1 93.5 279 ARG A CA 1
ATOM 2203 C C . ARG A 1 279 ? 3.391 -1.727 -13.898 1 93.5 279 ARG A C 1
ATOM 2205 O O . ARG A 1 279 ? 3.475 -2.928 -14.164 1 93.5 279 ARG A O 1
ATOM 2212 N N . VAL A 1 280 ? 2.51 -1.273 -12.977 1 93.69 280 VAL A N 1
ATOM 2213 C CA . VAL A 1 280 ? 1.511 -2.107 -12.312 1 93.69 280 VAL A CA 1
ATOM 2214 C C . VAL A 1 280 ? 0.126 -1.484 -12.477 1 93.69 280 VAL A C 1
ATOM 2216 O O . VAL A 1 280 ? -0.075 -0.312 -12.148 1 93.69 280 VAL A O 1
ATOM 2219 N N . ILE A 1 281 ? -0.82 -2.234 -13.047 1 92.81 281 ILE A N 1
ATOM 2220 C CA . ILE A 1 281 ? -2.207 -1.809 -13.203 1 92.81 281 ILE A CA 1
ATOM 2221 C C . ILE A 1 281 ? -3.133 -2.795 -12.5 1 92.81 281 ILE A C 1
ATOM 2223 O O . ILE A 1 281 ? -3.08 -4 -12.75 1 92.81 281 ILE A O 1
ATOM 2227 N N . SER A 1 282 ? -3.932 -2.287 -11.578 1 93.75 282 SER A N 1
ATOM 2228 C CA . SER A 1 282 ? -4.863 -3.137 -10.844 1 93.75 282 SER A CA 1
ATOM 2229 C C . SER A 1 282 ? -6.289 -2.611 -10.945 1 93.75 282 SER A C 1
ATOM 2231 O O . SER A 1 282 ? -6.547 -1.438 -10.672 1 93.75 282 SER A O 1
ATOM 2233 N N . THR A 1 283 ? -7.199 -3.436 -11.398 1 92.25 283 THR A N 1
ATOM 2234 C CA . THR A 1 283 ? -8.625 -3.137 -11.438 1 92.25 283 THR A CA 1
ATOM 2235 C C . THR A 1 283 ? -9.414 -4.195 -10.664 1 92.25 283 THR A C 1
ATOM 2237 O O . THR A 1 283 ? -9.203 -5.395 -10.859 1 92.25 283 THR A O 1
ATOM 2240 N N . ILE A 1 284 ? -10.297 -3.752 -9.789 1 92.75 284 ILE A N 1
ATOM 2241 C CA . ILE A 1 284 ? -11.164 -4.668 -9.062 1 92.75 284 ILE A CA 1
ATOM 2242 C C . ILE A 1 284 ? -12.625 -4.277 -9.281 1 92.75 284 ILE A C 1
ATOM 2244 O O . ILE A 1 284 ? -12.984 -3.102 -9.172 1 92.75 284 ILE A O 1
ATOM 2248 N N . THR A 1 285 ? -13.367 -5.129 -9.688 1 88.38 285 THR A N 1
ATOM 2249 C CA . THR A 1 285 ? -14.805 -4.93 -9.828 1 88.38 285 THR A CA 1
ATOM 2250 C C . THR A 1 285 ? -15.555 -5.562 -8.656 1 88.38 285 THR A C 1
ATOM 2252 O O . THR A 1 285 ? -15.523 -6.781 -8.477 1 88.38 285 THR A O 1
ATOM 2255 N N . VAL A 1 286 ? -16.156 -4.727 -7.879 1 88.31 286 VAL A N 1
ATOM 2256 C CA . VAL A 1 286 ? -17.047 -5.188 -6.816 1 88.31 286 VAL A CA 1
ATOM 2257 C C . VAL A 1 286 ? -18.484 -5.281 -7.336 1 88.31 286 VAL A C 1
ATOM 2259 O O . VAL A 1 286 ? -19.062 -4.281 -7.758 1 88.31 286 VAL A O 1
ATOM 2262 N N . MET A 1 287 ? -19.047 -6.426 -7.16 1 81.75 287 MET A N 1
ATOM 2263 C CA . MET A 1 287 ? -20.234 -6.699 -7.961 1 81.75 287 MET A CA 1
ATOM 2264 C C . MET A 1 287 ? -21.516 -6.52 -7.133 1 81.75 287 MET A C 1
ATOM 2266 O O . MET A 1 287 ? -22.609 -6.527 -7.676 1 81.75 287 MET A O 1
ATOM 2270 N N . ASP A 1 288 ? -21.391 -6.461 -5.828 1 81.88 288 ASP A N 1
ATOM 2271 C CA . ASP A 1 288 ? -22.578 -6.316 -5 1 81.88 288 ASP A CA 1
ATOM 2272 C C . ASP A 1 288 ? -22.25 -5.652 -3.666 1 81.88 288 ASP A C 1
ATOM 2274 O O . ASP A 1 288 ? -21.094 -5.348 -3.391 1 81.88 288 ASP A O 1
ATOM 2278 N N . GLU A 1 289 ? -23.453 -5.484 -2.943 1 80.44 289 GLU A N 1
ATOM 2279 C CA . GLU A 1 289 ? -23.281 -4.973 -1.586 1 80.44 289 GLU A CA 1
ATOM 2280 C C . GLU A 1 289 ? -22.766 -6.051 -0.646 1 80.44 289 GLU A C 1
ATOM 2282 O O . GLU A 1 289 ? -23.172 -7.211 -0.731 1 80.44 289 GLU A O 1
ATOM 2287 N N . GLY A 1 290 ? -21.781 -5.703 0.184 1 84.62 290 GLY A N 1
ATOM 2288 C CA . GLY A 1 290 ? -21.266 -6.656 1.156 1 84.62 290 GLY A CA 1
ATOM 2289 C C . GLY A 1 290 ? -19.922 -7.238 0.764 1 84.62 290 GLY A C 1
ATOM 2290 O O . GLY A 1 290 ? -19.219 -7.816 1.599 1 84.62 290 GLY A O 1
ATOM 2291 N N . SER A 1 291 ? -19.703 -7.137 -0.569 1 88.88 291 SER A N 1
ATOM 2292 C CA . SER A 1 291 ? -18.391 -7.625 -1.009 1 88.88 291 SER A CA 1
ATOM 2293 C C . SER A 1 291 ? -17.328 -6.555 -0.847 1 88.88 291 SER A C 1
ATOM 2295 O O . SER A 1 291 ? -17.609 -5.359 -0.886 1 88.88 291 SER A O 1
ATOM 2297 N N . LEU A 1 292 ? -16.156 -7.051 -0.641 1 91.38 292 LEU A N 1
ATOM 2298 C CA . LEU A 1 292 ? -15.023 -6.148 -0.415 1 91.38 292 LEU A CA 1
ATOM 2299 C C . LEU A 1 292 ? -14.023 -6.23 -1.561 1 91.38 292 LEU A C 1
ATOM 2301 O O . LEU A 1 292 ? -13.727 -7.324 -2.053 1 91.38 292 LEU A O 1
ATOM 2305 N N . GLY A 1 293 ? -13.547 -5.109 -2 1 92.12 293 GLY A N 1
ATOM 2306 C CA . GLY A 1 293 ? -12.422 -4.98 -2.912 1 92.12 293 GLY A CA 1
ATOM 2307 C C . GLY A 1 293 ? -11.336 -4.062 -2.393 1 92.12 293 GLY A C 1
ATOM 2308 O O . GLY A 1 293 ? -11.617 -2.939 -1.965 1 92.12 293 GLY A O 1
ATOM 2309 N N . VAL A 1 294 ? -10.047 -4.559 -2.371 1 90.5 294 VAL A N 1
ATOM 2310 C CA . VAL A 1 294 ? -8.914 -3.775 -1.899 1 90.5 294 VAL A CA 1
ATOM 2311 C C . VAL A 1 294 ? -7.777 -3.844 -2.92 1 90.5 294 VAL A C 1
ATOM 2313 O O . VAL A 1 294 ? -7.441 -4.922 -3.414 1 90.5 294 VAL A O 1
ATOM 2316 N N . SER A 1 295 ? -7.215 -2.725 -3.301 1 90.06 295 SER A N 1
ATOM 2317 C CA . SER A 1 295 ? -6.043 -2.645 -4.164 1 90.06 295 SER A CA 1
ATOM 2318 C C . SER A 1 295 ? -4.926 -1.838 -3.51 1 90.06 295 SER A C 1
ATOM 2320 O O . SER A 1 295 ? -5.125 -0.678 -3.143 1 90.06 295 SER A O 1
ATOM 2322 N N . VAL A 1 296 ? -3.77 -2.455 -3.363 1 87.12 296 VAL A N 1
ATOM 2323 C CA . VAL A 1 296 ? -2.639 -1.839 -2.68 1 87.12 296 VAL A CA 1
ATOM 2324 C C . VAL A 1 296 ? -1.387 -1.946 -3.549 1 87.12 296 VAL A C 1
ATOM 2326 O O . VAL A 1 296 ? -0.522 -2.791 -3.301 1 87.12 296 VAL A O 1
ATOM 2329 N N . PRO A 1 297 ? -1.211 -1.112 -4.445 1 85.25 297 PRO A N 1
ATOM 2330 C CA . PRO A 1 297 ? 0.054 -1.074 -5.184 1 85.25 297 PRO A CA 1
ATOM 2331 C C . PRO A 1 297 ? 1.168 -0.374 -4.406 1 85.25 297 PRO A C 1
ATOM 2333 O O . PRO A 1 297 ? 0.899 0.541 -3.625 1 85.25 297 PRO A O 1
ATOM 2336 N N . MET A 1 298 ? 2.316 -0.859 -4.496 1 84.31 298 MET A N 1
ATOM 2337 C CA . MET A 1 298 ? 3.49 -0.254 -3.873 1 84.31 298 MET A CA 1
ATOM 2338 C C . MET A 1 298 ? 4.602 -0.044 -4.895 1 84.31 298 MET A C 1
ATOM 2340 O O . MET A 1 298 ? 5.059 -0.998 -5.527 1 84.31 298 MET A O 1
ATOM 2344 N N . LEU A 1 299 ? 5 1.232 -5.066 1 87.5 299 LEU A N 1
ATOM 2345 C CA . LEU A 1 299 ? 6.062 1.579 -6.004 1 87.5 299 LEU A CA 1
ATOM 2346 C C . LEU A 1 299 ? 7.273 2.141 -5.27 1 87.5 299 LEU A C 1
ATOM 2348 O O . LEU A 1 299 ? 7.168 3.145 -4.562 1 87.5 299 LEU A O 1
ATOM 2352 N N . GLU A 1 300 ? 8.367 1.446 -5.332 1 86.12 300 GLU A N 1
ATOM 2353 C CA . GLU A 1 300 ? 9.617 1.852 -4.695 1 86.12 300 GLU A CA 1
ATOM 2354 C C . GLU A 1 300 ? 10.734 2.012 -5.723 1 86.12 300 GLU A C 1
ATOM 2356 O O . GLU A 1 300 ? 11.07 1.063 -6.434 1 86.12 300 GLU A O 1
ATOM 2361 N N . VAL A 1 301 ? 11.359 3.201 -5.824 1 87.5 301 VAL A N 1
ATOM 2362 C CA . VAL A 1 301 ? 12.414 3.461 -6.789 1 87.5 301 VAL A CA 1
ATOM 2363 C C . VAL A 1 301 ? 13.617 4.086 -6.086 1 87.5 301 VAL A C 1
ATOM 2365 O O . VAL A 1 301 ? 13.484 5.098 -5.391 1 87.5 301 VAL A O 1
ATOM 2368 N N . ASP A 1 302 ? 14.852 3.477 -6.328 1 79.62 302 ASP A N 1
ATOM 2369 C CA . ASP A 1 302 ? 16.062 3.904 -5.648 1 79.62 302 ASP A CA 1
ATOM 2370 C C . ASP A 1 302 ? 16.969 4.707 -6.586 1 79.62 302 ASP A C 1
ATOM 2372 O O . ASP A 1 302 ? 18.141 4.93 -6.285 1 79.62 302 ASP A O 1
ATOM 2376 N N . THR A 1 303 ? 16.562 5 -7.734 1 73.19 303 THR A N 1
ATOM 2377 C CA . THR A 1 303 ? 17.453 5.691 -8.656 1 73.19 303 THR A CA 1
ATOM 2378 C C . THR A 1 303 ? 16.672 6.652 -9.547 1 73.19 303 THR A C 1
ATOM 2380 O O . THR A 1 303 ? 15.492 6.445 -9.805 1 73.19 303 THR A O 1
ATOM 2383 N N . GLY A 1 304 ? 17.453 7.672 -9.961 1 69.75 304 GLY A N 1
ATOM 2384 C CA . GLY A 1 304 ? 16.875 8.602 -10.914 1 69.75 304 GLY A CA 1
ATOM 2385 C C . GLY A 1 304 ? 17.109 8.195 -12.359 1 69.75 304 GLY A C 1
ATOM 2386 O O . GLY A 1 304 ? 16.703 8.914 -13.281 1 69.75 304 GLY A O 1
ATOM 2387 N N . GLU A 1 305 ? 17.75 7.059 -12.586 1 77.69 305 GLU A N 1
ATOM 2388 C CA . GLU A 1 305 ? 18.047 6.645 -13.953 1 77.69 305 GLU A CA 1
ATOM 2389 C C . GLU A 1 305 ? 17.125 5.523 -14.406 1 77.69 305 GLU A C 1
ATOM 2391 O O . GLU A 1 305 ? 17.562 4.402 -14.656 1 77.69 305 GLU A O 1
ATOM 2396 N N . ILE A 1 306 ? 15.875 5.828 -14.328 1 77.25 306 ILE A N 1
ATOM 2397 C CA . ILE A 1 306 ? 14.906 4.84 -14.789 1 77.25 306 ILE A CA 1
ATOM 2398 C C . ILE A 1 306 ? 14.117 5.395 -15.969 1 77.25 306 ILE A C 1
ATOM 2400 O O . ILE A 1 306 ? 14.016 6.613 -16.141 1 77.25 306 ILE A O 1
ATOM 2404 N N . ASP A 1 307 ? 13.578 4.547 -16.781 1 78.12 307 ASP A N 1
ATOM 2405 C CA . ASP A 1 307 ? 12.742 4.988 -17.891 1 78.12 307 ASP A CA 1
ATOM 2406 C C . ASP A 1 307 ? 11.344 5.355 -17.422 1 78.12 307 ASP A C 1
ATOM 2408 O O . ASP A 1 307 ? 10.828 6.422 -17.75 1 78.12 307 ASP A O 1
ATOM 2412 N N . GLU A 1 308 ? 10.805 4.43 -16.656 1 79.5 308 GLU A N 1
ATOM 2413 C CA . GLU A 1 308 ? 9.438 4.664 -16.188 1 79.5 308 GLU A CA 1
ATOM 2414 C C . GLU A 1 308 ? 9.102 3.783 -14.984 1 79.5 308 GLU A C 1
ATOM 2416 O O . GLU A 1 308 ? 9.5 2.617 -14.938 1 79.5 308 GLU A O 1
ATOM 2421 N N . ALA A 1 309 ? 8.469 4.32 -13.977 1 88.31 309 ALA A N 1
ATOM 2422 C CA . ALA A 1 309 ? 7.859 3.553 -12.898 1 88.31 309 ALA A CA 1
ATOM 2423 C C . ALA A 1 309 ? 6.488 4.121 -12.531 1 88.31 309 ALA A C 1
ATOM 2425 O O . ALA A 1 309 ? 6.371 5.293 -12.172 1 88.31 309 ALA A O 1
ATOM 2426 N N . SER A 1 310 ? 5.445 3.26 -12.664 1 90.25 310 SER A N 1
ATOM 2427 C CA . SER A 1 310 ? 4.109 3.771 -12.383 1 90.25 310 SER A CA 1
ATOM 2428 C C . SER A 1 310 ? 3.182 2.662 -11.898 1 90.25 310 SER A C 1
ATOM 2430 O O . SER A 1 310 ? 3.439 1.48 -12.141 1 90.25 310 SER A O 1
ATOM 2432 N N . HIS A 1 311 ? 2.18 3.031 -11.242 1 87.5 311 HIS A N 1
ATOM 2433 C CA . HIS A 1 311 ? 1.085 2.117 -10.93 1 87.5 311 HIS A CA 1
ATOM 2434 C C . HIS A 1 311 ? -0.258 2.84 -10.953 1 87.5 311 HIS A C 1
ATOM 2436 O O . HIS A 1 311 ? -0.311 4.062 -10.805 1 87.5 311 HIS A O 1
ATOM 2442 N N . SER A 1 312 ? -1.271 2.141 -11.258 1 88.94 312 SER A N 1
ATOM 2443 C CA . SER A 1 312 ? -2.646 2.629 -11.242 1 88.94 312 SER A CA 1
ATOM 2444 C C . SER A 1 312 ? -3.604 1.573 -10.695 1 88.94 312 SER A C 1
ATOM 2446 O O . SER A 1 312 ? -3.396 0.375 -10.906 1 88.94 312 SER A O 1
ATOM 2448 N N . SER A 1 313 ? -4.527 2.029 -9.961 1 87.88 313 SER A N 1
ATOM 2449 C CA . SER A 1 313 ? -5.566 1.141 -9.445 1 87.88 313 SER A CA 1
ATOM 2450 C C . SER A 1 313 ? -6.949 1.775 -9.57 1 87.88 313 SER A C 1
ATOM 2452 O O . SER A 1 313 ? -7.094 2.99 -9.422 1 87.88 313 SER A O 1
ATOM 2454 N N . ALA A 1 314 ? -7.902 0.973 -9.883 1 86.94 314 ALA A N 1
ATOM 2455 C CA . ALA A 1 314 ? -9.305 1.386 -9.93 1 86.94 314 ALA A CA 1
ATOM 2456 C C . ALA A 1 314 ? -10.211 0.303 -9.359 1 86.94 314 ALA A C 1
ATOM 2458 O O . ALA A 1 314 ? -9.992 -0.888 -9.578 1 86.94 314 ALA A O 1
ATOM 2459 N N . ILE A 1 315 ? -11.141 0.688 -8.562 1 86.06 315 ILE A N 1
ATOM 2460 C CA . ILE A 1 315 ? -12.203 -0.207 -8.117 1 86.06 315 ILE A CA 1
ATOM 2461 C C . ILE A 1 315 ? -13.539 0.268 -8.672 1 86.06 315 ILE A C 1
ATOM 2463 O O . ILE A 1 315 ? -13.922 1.425 -8.484 1 86.06 315 ILE A O 1
ATOM 2467 N N . HIS A 1 316 ? -14.148 -0.623 -9.391 1 79.94 316 HIS A N 1
ATOM 2468 C CA . HIS A 1 316 ? -15.406 -0.309 -10.055 1 79.94 316 HIS A CA 1
ATOM 2469 C C . HIS A 1 316 ? -16.562 -1.14 -9.492 1 79.94 316 HIS A C 1
ATOM 2471 O O . HIS A 1 316 ? -16.328 -2.229 -8.953 1 79.94 316 HIS A O 1
ATOM 2477 N N . GLN A 1 317 ? -17.656 -0.379 -9.68 1 78.56 317 GLN A N 1
ATOM 2478 C CA . GLN A 1 317 ? -18.875 -1.152 -9.453 1 78.56 317 GLN A CA 1
ATOM 2479 C C . GLN A 1 317 ? -19.375 -1.798 -10.742 1 78.56 317 GLN A C 1
ATOM 2481 O O . GLN A 1 317 ? -19.141 -1.271 -11.836 1 78.56 317 GLN A O 1
ATOM 2486 N N . PHE A 1 318 ? -19.906 -2.945 -10.43 1 74.31 318 PHE A N 1
ATOM 2487 C CA . PHE A 1 318 ? -20.547 -3.572 -11.586 1 74.31 318 PHE A CA 1
ATOM 2488 C C . PHE A 1 318 ? -21.75 -2.758 -12.047 1 74.31 318 PHE A C 1
ATOM 2490 O O . PHE A 1 318 ? -22.562 -2.328 -11.227 1 74.31 318 PHE A O 1
ATOM 2497 N N . ASP A 1 319 ? -21.609 -2.287 -13.266 1 63.09 319 ASP A N 1
ATOM 2498 C CA . ASP A 1 319 ? -22.641 -1.426 -13.836 1 63.09 319 ASP A CA 1
ATOM 2499 C C . ASP A 1 319 ? -23.984 -2.162 -13.938 1 63.09 319 ASP A C 1
ATOM 2501 O O . ASP A 1 319 ? -24.141 -3.043 -14.789 1 63.09 319 ASP A O 1
ATOM 2505 N N . GLU A 1 320 ? -24.781 -1.802 -13.016 1 61.94 320 GLU A N 1
ATOM 2506 C CA . GLU A 1 320 ? -26.109 -2.402 -13.031 1 61.94 320 GLU A CA 1
ATOM 2507 C C . GLU A 1 320 ? -26.812 -2.15 -14.359 1 61.94 320 GLU A C 1
ATOM 2509 O O . GLU A 1 320 ? -27.578 -2.99 -14.828 1 61.94 320 GLU A O 1
ATOM 2514 N N . ASP A 1 321 ? -26.422 -1.052 -14.906 1 62.53 321 ASP A N 1
ATOM 2515 C CA . ASP A 1 321 ? -27.078 -0.744 -16.172 1 62.53 321 ASP A CA 1
ATOM 2516 C C . ASP A 1 321 ? -26.594 -1.694 -17.281 1 62.53 321 ASP A C 1
ATOM 2518 O O . ASP A 1 321 ? -27.391 -2.127 -18.109 1 62.53 321 ASP A O 1
ATOM 2522 N N . ALA A 1 322 ? -25.266 -1.957 -17.141 1 64.56 322 ALA A N 1
ATOM 2523 C CA . ALA A 1 322 ? -24.75 -2.928 -18.109 1 64.56 322 ALA A CA 1
ATOM 2524 C C . ALA A 1 322 ? -25.406 -4.289 -17.922 1 64.56 322 ALA A C 1
ATOM 2526 O O . ALA A 1 322 ? -25.766 -4.953 -18.891 1 64.56 322 ALA A O 1
ATOM 2527 N N . LEU A 1 323 ? -25.562 -4.578 -16.688 1 68.31 323 LEU A N 1
ATOM 2528 C CA . LEU A 1 323 ? -26.219 -5.844 -16.391 1 68.31 323 LEU A CA 1
ATOM 2529 C C . LEU A 1 323 ? -27.672 -5.832 -16.859 1 68.31 323 LEU A C 1
ATOM 2531 O O . LEU A 1 323 ? -28.156 -6.82 -17.406 1 68.31 323 LEU A O 1
ATOM 2535 N N . PHE A 1 324 ? -28.281 -4.672 -16.656 1 68.31 324 PHE A N 1
ATOM 2536 C CA . PHE A 1 324 ? -29.656 -4.531 -17.094 1 68.31 324 PHE A CA 1
ATOM 2537 C C . PHE A 1 324 ? -29.766 -4.672 -18.609 1 68.31 324 PHE A C 1
ATOM 2539 O O . PHE A 1 324 ? -30.672 -5.344 -19.109 1 68.31 324 PHE A O 1
ATOM 2546 N N . TYR A 1 325 ? -28.812 -4.098 -19.219 1 68.62 325 TYR A N 1
ATOM 2547 C CA . TYR A 1 325 ? -28.797 -4.176 -20.672 1 68.62 325 TYR A CA 1
ATOM 2548 C C . TYR A 1 325 ? -28.672 -5.621 -21.141 1 68.62 325 TYR A C 1
ATOM 2550 O O . TYR A 1 325 ? -29.406 -6.059 -22.031 1 68.62 325 TYR A O 1
ATOM 2558 N N . LEU A 1 326 ? -27.828 -6.332 -20.469 1 70.81 326 LEU A N 1
ATOM 2559 C CA . LEU A 1 326 ? -27.594 -7.719 -20.859 1 70.81 326 LEU A CA 1
ATOM 2560 C C . LEU A 1 326 ? -28.812 -8.578 -20.531 1 70.81 326 LEU A C 1
ATOM 2562 O O . LEU A 1 326 ? -29.188 -9.453 -21.312 1 70.81 326 LEU A O 1
ATOM 2566 N N . ARG A 1 327 ? -29.438 -8.227 -19.516 1 70.12 327 ARG A N 1
ATOM 2567 C CA . ARG A 1 327 ? -30.656 -8.93 -19.125 1 70.12 327 ARG A CA 1
ATOM 2568 C C . ARG A 1 327 ? -31.797 -8.648 -20.109 1 70.12 327 ARG A C 1
ATOM 2570 O O . ARG A 1 327 ? -32.562 -9.547 -20.438 1 70.12 327 ARG A O 1
ATOM 2577 N N . SER A 1 328 ? -31.828 -7.418 -20.469 1 73.44 328 SER A N 1
ATOM 2578 C CA . SER A 1 328 ? -32.875 -7.031 -21.406 1 73.44 328 SER A CA 1
ATOM 2579 C C . SER A 1 328 ? -32.719 -7.773 -22.734 1 73.44 328 SER A C 1
ATOM 2581 O O . SER A 1 328 ? -33.688 -7.926 -23.484 1 73.44 328 SER A O 1
ATOM 2583 N N . ARG A 1 329 ? -31.609 -8.234 -22.969 1 70.94 329 ARG A N 1
ATOM 2584 C CA . ARG A 1 329 ? -31.359 -8.977 -24.203 1 70.94 329 ARG A CA 1
ATOM 2585 C C . ARG A 1 329 ? -31.578 -10.477 -24 1 70.94 329 ARG A C 1
ATOM 2587 O O . ARG A 1 329 ? -31.156 -11.289 -24.812 1 70.94 329 ARG A O 1
ATOM 2594 N N . GLY A 1 330 ? -32.156 -10.781 -22.891 1 76.56 330 GLY A N 1
ATOM 2595 C CA . GLY A 1 330 ? -32.594 -12.148 -22.672 1 76.56 330 GLY A CA 1
ATOM 2596 C C . GLY A 1 330 ? -31.641 -12.953 -21.797 1 76.56 330 GLY A C 1
ATOM 2597 O O . GLY A 1 330 ? -31.859 -14.148 -21.578 1 76.56 330 GLY A O 1
ATOM 2598 N N . LEU A 1 331 ? -30.578 -12.344 -21.406 1 75.88 331 LEU A N 1
ATOM 2599 C CA . LEU A 1 331 ? -29.656 -13.055 -20.516 1 75.88 331 LEU A CA 1
ATOM 2600 C C . LEU A 1 331 ? -30.062 -12.883 -19.062 1 75.88 331 LEU A C 1
ATOM 2602 O O . LEU A 1 331 ? -30.547 -11.82 -18.672 1 75.88 331 LEU A O 1
ATOM 2606 N N . ASN A 1 332 ? -30.016 -14.008 -18.422 1 77 332 ASN A N 1
ATOM 2607 C CA . ASN A 1 332 ? -30.234 -13.789 -17 1 77 332 ASN A CA 1
ATOM 2608 C C . ASN A 1 332 ? -29 -13.195 -16.328 1 77 332 ASN A C 1
ATOM 2610 O O . ASN A 1 332 ? -27.969 -13.023 -16.969 1 77 332 ASN A O 1
ATOM 2614 N N . GLY A 1 333 ? -29.125 -12.734 -15.133 1 70.25 333 GLY A N 1
ATOM 2615 C CA . GLY A 1 333 ? -28.094 -12.039 -14.398 1 70.25 333 GLY A CA 1
ATOM 2616 C C . GLY A 1 333 ? -26.781 -12.812 -14.336 1 70.25 333 GLY A C 1
ATOM 2617 O O . GLY A 1 333 ? -25.703 -12.258 -14.562 1 70.25 333 GLY A O 1
ATOM 2618 N N . GLU A 1 334 ? -26.922 -14.055 -14.227 1 74.88 334 GLU A N 1
ATOM 2619 C CA . GLU A 1 334 ? -25.734 -14.906 -14.086 1 74.88 334 GLU A CA 1
ATOM 2620 C C . GLU A 1 334 ? -25.031 -15.086 -15.43 1 74.88 334 GLU A C 1
ATOM 2622 O O . GLU A 1 334 ? -23.797 -15.07 -15.492 1 74.88 334 GLU A O 1
ATOM 2627 N N . GLU A 1 335 ? -25.797 -15.234 -16.422 1 77.06 335 GLU A N 1
ATOM 2628 C CA . GLU A 1 335 ? -25.234 -15.383 -17.75 1 77.06 335 GLU A CA 1
ATOM 2629 C C . GLU A 1 335 ? -24.516 -14.109 -18.188 1 77.06 335 GLU A C 1
ATOM 2631 O O . GLU A 1 335 ? -23.453 -14.18 -18.828 1 77.06 335 GLU A O 1
ATOM 2636 N N . ALA A 1 336 ? -25.109 -13.055 -17.875 1 74.44 336 ALA A N 1
ATOM 2637 C CA . ALA A 1 336 ? -24.516 -11.766 -18.219 1 74.44 336 ALA A CA 1
ATOM 2638 C C . ALA A 1 336 ? -23.172 -11.586 -17.5 1 74.44 336 ALA A C 1
ATOM 2640 O O . ALA A 1 336 ? -22.188 -11.156 -18.109 1 74.44 336 ALA A O 1
ATOM 2641 N N . LEU A 1 337 ? -23.219 -11.914 -16.328 1 75.5 337 LEU A N 1
ATOM 2642 C CA . LEU A 1 337 ? -21.984 -11.82 -15.547 1 75.5 337 LEU A CA 1
ATOM 2643 C C . LEU A 1 337 ? -20.906 -12.742 -16.109 1 75.5 337 LEU A C 1
ATOM 2645 O O . LEU A 1 337 ? -19.734 -12.359 -16.172 1 75.5 337 LEU A O 1
ATOM 2649 N N . ASP A 1 338 ? -21.359 -13.789 -16.516 1 81.12 338 ASP A N 1
ATOM 2650 C CA . ASP A 1 338 ? -20.453 -14.766 -17.094 1 81.12 338 ASP A CA 1
ATOM 2651 C C . ASP A 1 338 ? -19.781 -14.219 -18.359 1 81.12 338 ASP A C 1
ATOM 2653 O O . ASP A 1 338 ? -18.578 -14.336 -18.531 1 81.12 338 ASP A O 1
ATOM 2657 N N . LEU A 1 339 ? -20.547 -13.617 -19.188 1 77.44 339 LEU A N 1
ATOM 2658 C CA . LEU A 1 339 ? -20.047 -13.055 -20.438 1 77.44 339 LEU A CA 1
ATOM 2659 C C . LEU A 1 339 ? -19.062 -11.93 -20.172 1 77.44 339 LEU A C 1
ATOM 2661 O O . LEU A 1 339 ? -18.047 -11.805 -20.844 1 77.44 339 LEU A O 1
ATOM 2665 N N . PHE A 1 340 ? -19.438 -11.219 -19.25 1 79.62 340 PHE A N 1
ATOM 2666 C CA . PHE A 1 340 ? -18.594 -10.078 -18.891 1 79.62 340 PHE A CA 1
ATOM 2667 C C . PHE A 1 340 ? -17.25 -10.547 -18.375 1 79.62 340 PHE A C 1
ATOM 2669 O O . PHE A 1 340 ? -16.203 -10.062 -18.828 1 79.62 340 PHE A O 1
ATOM 2676 N N . VAL A 1 341 ? -17.219 -11.406 -17.438 1 84.31 341 VAL A N 1
ATOM 2677 C CA . VAL A 1 341 ? -15.984 -11.914 -16.844 1 84.31 341 VAL A CA 1
ATOM 2678 C C . VAL A 1 341 ? -15.156 -12.641 -17.891 1 84.31 341 VAL A C 1
ATOM 2680 O O . VAL A 1 341 ? -13.93 -12.5 -17.938 1 84.31 341 VAL A O 1
ATOM 2683 N N . HIS A 1 342 ? -15.805 -13.32 -18.75 1 86.19 342 HIS A N 1
ATOM 2684 C CA . HIS A 1 342 ? -15.125 -14.031 -19.828 1 86.19 342 HIS A CA 1
ATOM 2685 C C . HIS A 1 342 ? -14.43 -13.062 -20.781 1 86.19 342 HIS A C 1
ATOM 2687 O O . HIS A 1 342 ? -13.305 -13.312 -21.219 1 86.19 342 HIS A O 1
ATOM 2693 N N . GLY A 1 343 ? -15.164 -12.039 -21.141 1 83.56 343 GLY A N 1
ATOM 2694 C CA . GLY A 1 343 ? -14.57 -11.031 -22.016 1 83.56 343 GLY A CA 1
ATOM 2695 C C . GLY A 1 343 ? -13.312 -10.406 -21.438 1 83.56 343 GLY A C 1
ATOM 2696 O O . GLY A 1 343 ? -12.32 -10.234 -22.141 1 83.56 343 GLY A O 1
ATOM 2697 N N . ILE A 1 344 ? -13.359 -10.188 -20.203 1 87.12 344 ILE A N 1
ATOM 2698 C CA . ILE A 1 344 ? -12.203 -9.609 -19.531 1 87.12 344 ILE A CA 1
ATOM 2699 C C . ILE A 1 344 ? -11.062 -10.625 -19.484 1 87.12 344 ILE A C 1
ATOM 2701 O O . ILE A 1 344 ? -9.898 -10.281 -19.688 1 87.12 344 ILE A O 1
ATOM 2705 N N . GLY A 1 345 ? -11.414 -11.852 -19.188 1 90.88 345 GLY A N 1
ATOM 2706 C CA . GLY A 1 345 ? -10.414 -12.906 -19.172 1 90.88 345 GLY A CA 1
ATOM 2707 C C . GLY A 1 345 ? -9.711 -13.07 -20.516 1 90.88 345 GLY A C 1
ATOM 2708 O O . GLY A 1 345 ? -8.492 -13.273 -20.562 1 90.88 345 GLY A O 1
ATOM 2709 N N . GLU A 1 346 ? -10.508 -12.953 -21.5 1 87.88 346 GLU A N 1
ATOM 2710 C CA . GLU A 1 346 ? -9.945 -13.078 -22.844 1 87.88 346 GLU A CA 1
ATOM 2711 C C . GLU A 1 346 ? -8.969 -11.938 -23.141 1 87.88 346 GLU A C 1
ATOM 2713 O O . GLU A 1 346 ? -7.887 -12.164 -23.672 1 87.88 346 GLU A O 1
ATOM 2718 N N . ALA A 1 347 ? -9.383 -10.828 -22.797 1 87.19 347 ALA A N 1
ATOM 2719 C CA . ALA A 1 347 ? -8.531 -9.664 -23.016 1 87.19 347 ALA A CA 1
ATOM 2720 C C . ALA A 1 347 ? -7.254 -9.75 -22.172 1 87.19 347 ALA A C 1
ATOM 2722 O O . ALA A 1 347 ? -6.16 -9.453 -22.656 1 87.19 347 ALA A O 1
ATOM 2723 N N . LEU A 1 348 ? -7.352 -10.227 -21 1 92.38 348 LEU A N 1
ATOM 2724 C CA . LEU A 1 348 ? -6.238 -10.266 -20.047 1 92.38 348 LEU A CA 1
ATOM 2725 C C . LEU A 1 348 ? -5.234 -11.344 -20.438 1 92.38 348 LEU A C 1
ATOM 2727 O O . LEU A 1 348 ? -4.043 -11.234 -20.125 1 92.38 348 LEU A O 1
ATOM 2731 N N . SER A 1 349 ? -5.668 -12.344 -21.078 1 93.94 349 SER A N 1
ATOM 2732 C CA . SER A 1 349 ? -4.766 -13.438 -21.438 1 93.94 349 SER A CA 1
ATOM 2733 C C . SER A 1 349 ? -4.203 -13.266 -22.844 1 93.94 349 SER A C 1
ATOM 2735 O O . SER A 1 349 ? -3.535 -14.164 -23.359 1 93.94 349 SER A O 1
ATOM 2737 N N . GLY A 1 350 ? -4.418 -12.156 -23.516 1 91.19 350 GLY A N 1
ATOM 2738 C CA . GLY A 1 350 ? -4.09 -11.93 -24.906 1 91.19 350 GLY A CA 1
ATOM 2739 C C . GLY A 1 350 ? -2.594 -11.891 -25.172 1 91.19 350 GLY A C 1
ATOM 2740 O O . GLY A 1 350 ? -2.152 -12.055 -26.312 1 91.19 350 GLY A O 1
ATOM 2741 N N . HIS A 1 351 ? -1.794 -11.719 -24.125 1 93.31 351 HIS A N 1
ATOM 2742 C CA . HIS A 1 351 ? -0.35 -11.602 -24.297 1 93.31 351 HIS A CA 1
ATOM 2743 C C . HIS A 1 351 ? 0.298 -12.977 -24.453 1 93.31 351 HIS A C 1
ATOM 2745 O O . HIS A 1 351 ? 1.458 -13.07 -24.859 1 93.31 351 HIS A O 1
ATOM 2751 N N . LEU A 1 352 ? -0.429 -14.023 -24.109 1 95.31 352 LEU A N 1
ATOM 2752 C CA . LEU A 1 352 ? 0.086 -15.383 -24.297 1 95.31 352 LEU A CA 1
ATOM 2753 C C . LEU A 1 352 ? 0.013 -15.797 -25.766 1 95.31 352 LEU A C 1
ATOM 2755 O O . LEU A 1 352 ? -0.856 -15.328 -26.5 1 95.31 352 LEU A O 1
ATOM 2759 N N . GLU A 1 353 ? 0.923 -16.609 -26.125 1 92.75 353 GLU A N 1
ATOM 2760 C CA . GLU A 1 353 ? 0.944 -17.109 -27.5 1 92.75 353 GLU A CA 1
ATOM 2761 C C . GLU A 1 353 ? 0.512 -18.578 -27.562 1 92.75 353 GLU A C 1
ATOM 2763 O O . GLU A 1 353 ? -0.543 -18.891 -28.109 1 92.75 353 GLU A O 1
ATOM 2768 N N . ARG A 1 354 ? 1.229 -19.422 -26.859 1 93.56 354 ARG A N 1
ATOM 2769 C CA . ARG A 1 354 ? 1.006 -20.875 -26.938 1 93.56 354 ARG A CA 1
ATOM 2770 C C . ARG A 1 354 ? -0.087 -21.312 -25.969 1 93.56 354 ARG A C 1
ATOM 2772 O O . ARG A 1 354 ? -0.764 -22.312 -26.203 1 93.56 354 ARG A O 1
ATOM 2779 N N . LEU A 1 355 ? -0.298 -20.516 -24.969 1 95.81 355 LEU A N 1
ATOM 2780 C CA . LEU A 1 355 ? -1.202 -20.953 -23.906 1 95.81 355 LEU A CA 1
ATOM 2781 C C . LEU A 1 355 ? -2.498 -20.156 -23.938 1 95.81 355 LEU A C 1
ATOM 2783 O O . LEU A 1 355 ? -3.332 -20.281 -23.031 1 95.81 355 LEU A O 1
ATOM 2787 N N . LYS A 1 356 ? -2.729 -19.375 -24.953 1 92.69 356 LYS A N 1
ATOM 2788 C CA . LYS A 1 356 ? -3.889 -18.484 -25.016 1 92.69 356 LYS A CA 1
ATOM 2789 C C . LYS A 1 356 ? -5.191 -19.281 -24.938 1 92.69 356 LYS A C 1
ATOM 2791 O O . LYS A 1 356 ? -6.082 -18.938 -24.156 1 92.69 356 LYS A O 1
ATOM 2796 N N . GLY A 1 357 ? -5.277 -20.359 -25.734 1 92.56 357 GLY A N 1
ATOM 2797 C CA . GLY A 1 357 ? -6.473 -21.188 -25.734 1 92.56 357 GLY A CA 1
ATOM 2798 C C . GLY A 1 357 ? -6.746 -21.828 -24.391 1 92.56 357 GLY A C 1
ATOM 2799 O O . GLY A 1 357 ? -7.883 -21.828 -23.906 1 92.56 357 GLY A O 1
ATOM 2800 N N . LYS A 1 358 ? -5.703 -22.359 -23.766 1 93.69 358 LYS A N 1
ATOM 2801 C CA . LYS A 1 358 ? -5.848 -23 -22.453 1 93.69 358 LYS A CA 1
ATOM 2802 C C . LYS A 1 358 ? -6.25 -21.984 -21.391 1 93.69 358 LYS A C 1
ATOM 2804 O O . LYS A 1 358 ? -7.043 -22.281 -20.5 1 93.69 358 LYS A O 1
ATOM 2809 N N . ALA A 1 359 ? -5.684 -20.828 -21.5 1 94.31 359 ALA A N 1
ATOM 2810 C CA . ALA A 1 359 ? -6.039 -19.766 -20.547 1 94.31 359 ALA A CA 1
ATOM 2811 C C . ALA A 1 359 ? -7.527 -19.422 -20.641 1 94.31 359 ALA A C 1
ATOM 2813 O O . ALA A 1 359 ? -8.219 -19.375 -19.625 1 94.31 359 ALA A O 1
ATOM 2814 N N . ARG A 1 360 ? -7.996 -19.266 -21.828 1 89.19 360 ARG A N 1
ATOM 2815 C CA . ARG A 1 360 ? -9.398 -18.922 -22.047 1 89.19 360 ARG A CA 1
ATOM 2816 C C . ARG A 1 360 ? -10.32 -20.016 -21.531 1 89.19 360 ARG A C 1
ATOM 2818 O O . ARG A 1 360 ? -11.328 -19.734 -20.891 1 89.19 360 ARG A O 1
ATOM 2825 N N . SER A 1 361 ? -9.953 -21.234 -21.812 1 91.81 361 SER A N 1
ATOM 2826 C CA . SER A 1 361 ? -10.766 -22.359 -21.375 1 91.81 361 SER A CA 1
ATOM 2827 C C . SER A 1 361 ? -10.828 -22.453 -19.859 1 91.81 361 SER A C 1
ATOM 2829 O O . SER A 1 361 ? -11.883 -22.766 -19.297 1 91.81 361 SER A O 1
ATOM 2831 N N . ASN A 1 362 ? -9.781 -22.188 -19.25 1 91.5 362 ASN A N 1
ATOM 2832 C CA . ASN A 1 362 ? -9.758 -22.266 -17.781 1 91.5 362 ASN A CA 1
ATOM 2833 C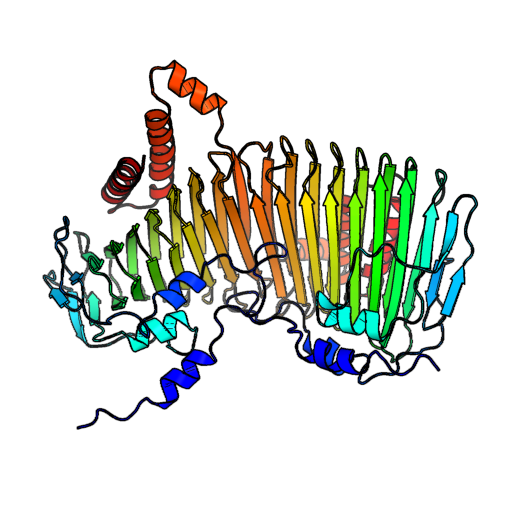 C . ASN A 1 362 ? -10.562 -21.141 -17.141 1 91.5 362 ASN A C 1
ATOM 2835 O O . ASN A 1 362 ? -11.188 -21.344 -16.109 1 91.5 362 ASN A O 1
ATOM 2839 N N . VAL A 1 363 ? -10.516 -19.984 -17.719 1 89.81 363 VAL A N 1
ATOM 2840 C CA . VAL A 1 363 ? -11.336 -18.891 -17.219 1 89.81 363 VAL A CA 1
ATOM 2841 C C . VAL A 1 363 ? -12.812 -19.281 -17.266 1 89.81 363 VAL A C 1
ATOM 2843 O O . VAL A 1 363 ? -13.547 -19.109 -16.297 1 89.81 363 VAL A O 1
ATOM 2846 N N . VAL A 1 364 ? -13.18 -19.844 -18.359 1 85.31 364 VAL A N 1
ATOM 2847 C CA . VAL A 1 364 ? -14.57 -20.25 -18.547 1 85.31 364 VAL A CA 1
ATOM 2848 C C . VAL A 1 364 ? -14.938 -21.312 -17.516 1 85.31 364 VAL A C 1
ATOM 2850 O O . VAL A 1 364 ? -15.977 -21.219 -16.859 1 85.31 364 VAL A O 1
ATOM 2853 N N . GLU A 1 365 ? -14.109 -22.234 -17.359 1 87.62 365 GLU A N 1
ATOM 2854 C CA . GLU A 1 365 ? -14.375 -23.328 -16.438 1 87.62 365 GLU A CA 1
ATOM 2855 C C . GLU A 1 365 ? -14.5 -22.844 -15 1 87.62 365 GLU A C 1
ATOM 2857 O O . GLU A 1 365 ? -15.367 -23.297 -14.258 1 87.62 365 GLU A O 1
ATOM 2862 N N . LEU A 1 366 ? -13.672 -21.969 -14.602 1 88.75 366 LEU A N 1
ATOM 2863 C CA . LEU A 1 366 ? -13.664 -21.484 -13.227 1 88.75 366 LEU A CA 1
ATOM 2864 C C . LEU A 1 366 ? -14.922 -20.672 -12.938 1 88.75 366 LEU A C 1
ATOM 2866 O O . LEU A 1 366 ? -15.484 -20.766 -11.844 1 88.75 366 LEU A O 1
ATOM 2870 N N . ILE A 1 367 ? -15.312 -19.938 -13.875 1 82.5 367 ILE A N 1
ATOM 2871 C CA . ILE A 1 367 ? -16.469 -19.078 -13.672 1 82.5 367 ILE A CA 1
ATOM 2872 C C . ILE A 1 367 ? -17.75 -19.922 -13.648 1 82.5 367 ILE A C 1
ATOM 2874 O O . ILE A 1 367 ? -18.641 -19.688 -12.82 1 82.5 367 ILE A O 1
ATOM 2878 N N . GLU A 1 368 ? -17.891 -20.844 -14.516 1 76.44 368 GLU A N 1
ATOM 2879 C CA . GLU A 1 368 ? -19.047 -21.719 -14.57 1 76.44 368 GLU A CA 1
ATOM 2880 C C . GLU A 1 368 ? -19.188 -22.516 -13.273 1 76.44 368 GLU A C 1
ATOM 2882 O O . GLU A 1 368 ? -20.312 -22.828 -12.852 1 76.44 368 GLU A O 1
ATOM 2887 N N . GLY A 1 369 ? -18.172 -22.734 -12.727 1 67.25 369 GLY A N 1
ATOM 2888 C CA . GLY A 1 369 ? -18.219 -23.531 -11.508 1 67.25 369 GLY A CA 1
ATOM 2889 C C . GLY A 1 369 ? -18.672 -22.734 -10.297 1 67.25 369 GLY A C 1
ATOM 2890 O O . GLY A 1 369 ? -19.062 -23.312 -9.281 1 67.25 369 GLY A O 1
ATOM 2891 N N . VAL A 1 370 ? -18.609 -21.422 -10.461 1 66.62 370 VAL A N 1
ATOM 2892 C CA . VAL A 1 370 ? -18.859 -20.641 -9.25 1 66.62 370 VAL A CA 1
ATOM 2893 C C . VAL A 1 370 ? -20.203 -19.922 -9.375 1 66.62 370 VAL A C 1
ATOM 2895 O O . VAL A 1 370 ? -20.859 -19.625 -8.367 1 66.62 370 VAL A O 1
ATOM 2898 N N . LEU A 1 371 ? -20.594 -19.531 -10.547 1 64.94 371 LEU A N 1
ATOM 2899 C CA . LEU A 1 371 ? -21.875 -18.844 -10.703 1 64.94 371 LEU A CA 1
ATOM 2900 C C . LEU A 1 371 ? -23.016 -19.844 -10.836 1 64.94 371 LEU A C 1
ATOM 2902 O O . LEU A 1 371 ? -22.859 -20.891 -11.461 1 64.94 371 LEU A O 1
ATOM 2906 N N . MET B 1 1 ? -4.672 17.578 44.906 1 21.08 1 MET B N 1
ATOM 2907 C CA . MET B 1 1 ? -4 16.328 45.188 1 21.08 1 MET B CA 1
ATOM 2908 C C . MET B 1 1 ? -4.055 15.391 43.969 1 21.08 1 MET B C 1
ATOM 2910 O O . MET B 1 1 ? -3.477 14.297 44 1 21.08 1 MET B O 1
ATOM 2914 N N . VAL B 1 2 ? -4.891 15.531 43 1 25.36 2 VAL B N 1
ATOM 2915 C CA . VAL B 1 2 ? -5.395 14.344 42.312 1 25.36 2 VAL B CA 1
ATOM 2916 C C . VAL B 1 2 ? -4.359 13.859 41.312 1 25.36 2 VAL B C 1
ATOM 2918 O O . VAL B 1 2 ? -4.352 14.297 40.156 1 25.36 2 VAL B O 1
ATOM 2921 N N . ALA B 1 3 ? -3.014 14.055 41.469 1 25.62 3 ALA B N 1
ATOM 2922 C CA . ALA B 1 3 ? -1.844 13.633 40.688 1 25.62 3 ALA B CA 1
ATOM 2923 C C . ALA B 1 3 ? -1.767 12.117 40.594 1 25.62 3 ALA B C 1
ATOM 2925 O O . ALA B 1 3 ? -1.098 11.469 41.406 1 25.62 3 ALA B O 1
ATOM 2926 N N . LYS B 1 4 ? -2.951 11.281 40.75 1 30.97 4 LYS B N 1
ATOM 2927 C CA . LYS B 1 4 ? -2.744 9.844 40.656 1 30.97 4 LYS B CA 1
ATOM 2928 C C . LYS B 1 4 ? -1.674 9.508 39.625 1 30.97 4 LYS B C 1
ATOM 2930 O O . LYS B 1 4 ? -1.423 10.297 38.719 1 30.97 4 LYS B O 1
ATOM 2935 N N . GLU B 1 5 ? -0.784 8.375 39.719 1 28.95 5 GLU B N 1
ATOM 2936 C CA . GLU B 1 5 ? 0.177 7.285 39.594 1 28.95 5 GLU B CA 1
ATOM 2937 C C . GLU B 1 5 ? 0.046 6.602 38.219 1 28.95 5 GLU B C 1
ATOM 2939 O O . GLU B 1 5 ? -0.762 5.684 38.062 1 28.95 5 GLU B O 1
ATOM 2944 N N . PHE B 1 6 ? -0.002 7.18 37.156 1 29.92 6 PHE B N 1
ATOM 2945 C CA . PHE B 1 6 ? -0.008 6.539 35.844 1 29.92 6 PHE B CA 1
ATOM 2946 C C . PHE B 1 6 ? 1.202 5.625 35.688 1 29.92 6 PHE B C 1
ATOM 2948 O O . PHE B 1 6 ? 2.107 5.918 34.906 1 29.92 6 PHE B O 1
ATOM 2955 N N . PRO B 1 7 ? 1.833 5.062 36.719 1 38.34 7 PRO B N 1
ATOM 2956 C CA . PRO B 1 7 ? 2.93 4.09 36.688 1 38.34 7 PRO B CA 1
ATOM 2957 C C . PRO B 1 7 ? 2.783 3.066 35.562 1 38.34 7 PRO B C 1
ATOM 2959 O O . PRO B 1 7 ? 3.781 2.633 34.969 1 38.34 7 PRO B O 1
ATOM 2962 N N . ASN B 1 8 ? 1.623 2.445 35.375 1 37.47 8 ASN B N 1
ATOM 2963 C CA . ASN B 1 8 ? 1.114 1.448 34.438 1 37.47 8 ASN B CA 1
ATOM 2964 C C . ASN B 1 8 ? 1.103 1.977 33 1 37.47 8 ASN B C 1
ATOM 2966 O O . ASN B 1 8 ? 0.84 1.226 32.062 1 37.47 8 ASN B O 1
ATOM 2970 N N . GLU B 1 9 ? 1.259 3.166 32.781 1 41.28 9 GLU B N 1
ATOM 2971 C CA . GLU B 1 9 ? 1.233 3.809 31.469 1 41.28 9 GLU B CA 1
ATOM 2972 C C . GLU B 1 9 ? 2.492 3.482 30.672 1 41.28 9 GLU B C 1
ATOM 2974 O O . GLU B 1 9 ? 2.424 3.262 29.453 1 41.28 9 GLU B O 1
ATOM 2979 N N . ARG B 1 10 ? 3.631 3.615 31.375 1 44.41 10 ARG B N 1
ATOM 2980 C CA . ARG B 1 10 ? 4.875 3.254 30.703 1 44.41 10 ARG B CA 1
ATOM 2981 C C . ARG B 1 10 ? 4.805 1.832 30.156 1 44.41 10 ARG B C 1
ATOM 2983 O O . ARG B 1 10 ? 5.254 1.568 29.047 1 44.41 10 ARG B O 1
ATOM 2990 N N . ILE B 1 11 ? 4.387 0.883 31.062 1 42.84 11 ILE B N 1
ATOM 2991 C CA . ILE B 1 11 ? 4.293 -0.512 30.641 1 42.84 11 ILE B CA 1
ATOM 2992 C C . ILE B 1 11 ? 3.414 -0.623 29.406 1 42.84 11 ILE B C 1
ATOM 2994 O O . ILE B 1 11 ? 3.754 -1.334 28.453 1 42.84 11 ILE B O 1
ATOM 2998 N N . SER B 1 12 ? 2.363 0.145 29.406 1 49.31 12 SER B N 1
ATOM 2999 C CA . SER B 1 12 ? 1.449 0.093 28.281 1 49.31 12 SER B CA 1
ATOM 3000 C C . SER B 1 12 ? 2.104 0.649 27.016 1 49.31 12 SER B C 1
ATOM 3002 O O . SER B 1 12 ? 1.935 0.096 25.922 1 49.31 12 SER B O 1
ATOM 3004 N N . LEU B 1 13 ? 2.916 1.561 27.203 1 46.19 13 LEU B N 1
ATOM 3005 C CA . LEU B 1 13 ? 3.617 2.145 26.062 1 46.19 13 LEU B CA 1
ATOM 3006 C C . LEU B 1 13 ? 4.598 1.146 25.469 1 46.19 13 LEU B C 1
ATOM 3008 O O . LEU B 1 13 ? 4.781 1.111 24.25 1 46.19 13 LEU B O 1
ATOM 3012 N N . GLU B 1 14 ? 5.238 0.444 26.438 1 50.84 14 GLU B N 1
ATOM 3013 C CA . GLU B 1 14 ? 6.266 -0.486 25.969 1 50.84 14 GLU B CA 1
ATOM 3014 C C . GLU B 1 14 ? 5.656 -1.617 25.156 1 50.84 14 GLU B C 1
ATOM 3016 O O . GLU B 1 14 ? 6.332 -2.213 24.312 1 50.84 14 GLU B O 1
ATOM 3021 N N . ASN B 1 15 ? 4.438 -1.846 25.391 1 49.88 15 ASN B N 1
ATOM 3022 C CA . ASN B 1 15 ? 3.799 -2.953 24.688 1 49.88 15 ASN B CA 1
ATOM 3023 C C . ASN B 1 15 ? 3.234 -2.512 23.344 1 49.88 15 ASN B C 1
ATOM 3025 O O . ASN B 1 15 ? 2.752 -3.338 22.562 1 49.88 15 ASN B O 1
ATOM 3029 N N . LEU B 1 16 ? 3.422 -1.201 23.234 1 48.09 16 LEU B N 1
ATOM 3030 C CA . LEU B 1 16 ? 2.896 -0.715 21.969 1 48.09 16 LEU B CA 1
ATOM 3031 C C . LEU B 1 16 ? 3.932 -0.863 20.859 1 48.09 16 LEU B C 1
ATOM 3033 O O . LEU B 1 16 ? 5.125 -0.659 21.078 1 48.09 16 LEU B O 1
ATOM 3037 N N . GLU B 1 17 ? 3.602 -1.549 19.922 1 50.53 17 GLU B N 1
ATOM 3038 C CA . GLU B 1 17 ? 4.477 -1.695 18.766 1 50.53 17 GLU B CA 1
ATOM 3039 C C . GLU B 1 17 ? 4.297 -0.536 17.781 1 50.53 17 GLU B C 1
ATOM 3041 O O . GLU B 1 17 ? 3.209 0.034 17.688 1 50.53 17 GLU B O 1
ATOM 3046 N N . TYR B 1 18 ? 5.609 -0.12 17.422 1 44.25 18 TYR B N 1
ATOM 3047 C CA . TYR B 1 18 ? 5.5 0.851 16.344 1 44.25 18 TYR B CA 1
ATOM 3048 C C . TYR B 1 18 ? 4.816 0.239 15.125 1 44.25 18 TYR B C 1
ATOM 3050 O O . TYR B 1 18 ? 3.992 0.889 14.477 1 44.25 18 TYR B O 1
ATOM 3058 N N . GLN B 1 19 ? 5.5 -0.892 14.633 1 42.72 19 GLN B N 1
ATOM 3059 C CA . GLN B 1 19 ? 5.004 -1.642 13.484 1 42.72 19 GLN B CA 1
ATOM 3060 C C . GLN B 1 19 ? 5.422 -3.107 13.562 1 42.72 19 GLN B C 1
ATOM 3062 O O . GLN B 1 19 ? 6.551 -3.418 13.953 1 42.72 19 GLN B O 1
ATOM 3067 N N . LYS B 1 20 ? 4.703 -4.094 13.609 1 42.38 20 LYS B N 1
ATOM 3068 C CA . LYS B 1 20 ? 5.047 -5.508 13.734 1 42.38 20 LYS B CA 1
ATOM 3069 C C . LYS B 1 20 ? 5.598 -6.059 12.422 1 42.38 20 LYS B C 1
ATOM 3071 O O . LYS B 1 20 ? 6.523 -6.871 12.422 1 42.38 20 LYS B O 1
ATOM 3076 N N . TYR B 1 21 ? 5.02 -5.691 11.164 1 45.22 21 TYR B N 1
ATOM 3077 C CA . TYR B 1 21 ? 5.406 -6.246 9.867 1 45.22 21 TYR B CA 1
ATOM 3078 C C . TYR B 1 21 ? 5.961 -5.16 8.953 1 45.22 21 TYR B C 1
ATOM 3080 O O . TYR B 1 21 ? 5.699 -3.973 9.164 1 45.22 21 TYR B O 1
ATOM 3088 N N . GLY B 1 22 ? 6.742 -5.645 8.148 1 54.5 22 GLY B N 1
ATOM 3089 C CA . GLY B 1 22 ? 7.309 -4.73 7.168 1 54.5 22 GLY B CA 1
ATOM 3090 C C . GLY B 1 22 ? 6.262 -4.066 6.297 1 54.5 22 GLY B C 1
ATOM 3091 O O . GLY B 1 22 ? 5.172 -4.613 6.105 1 54.5 22 GLY B O 1
ATOM 3092 N N . ASP B 1 23 ? 6.508 -2.896 5.988 1 59.56 23 ASP B N 1
ATOM 3093 C CA . ASP B 1 23 ? 5.617 -2.115 5.137 1 59.56 23 ASP B CA 1
ATOM 3094 C C . ASP B 1 23 ? 5.609 -2.658 3.709 1 59.56 23 ASP B C 1
ATOM 3096 O O . ASP B 1 23 ? 4.598 -2.555 3.008 1 59.56 23 ASP B O 1
ATOM 3100 N N . SER B 1 24 ? 6.777 -3.215 3.344 1 63.28 24 SER B N 1
ATOM 3101 C CA . SER B 1 24 ? 6.918 -3.822 2.023 1 63.28 24 SER B CA 1
ATOM 3102 C C . SER B 1 24 ? 7.918 -4.973 2.049 1 63.28 24 SER B C 1
ATOM 3104 O O . SER B 1 24 ? 8.578 -5.207 3.064 1 63.28 24 SER B O 1
ATOM 3106 N N . PRO B 1 25 ? 7.957 -5.719 1.006 1 60.03 25 PRO B N 1
ATOM 3107 C CA . PRO B 1 25 ? 8.93 -6.816 0.976 1 60.03 25 PRO B CA 1
ATOM 3108 C C . PRO B 1 25 ? 10.367 -6.34 1.172 1 60.03 25 PRO B C 1
ATOM 3110 O O . PRO B 1 25 ? 11.219 -7.113 1.605 1 60.03 25 PRO B O 1
ATOM 3113 N N . THR B 1 26 ? 10.594 -5.043 0.98 1 65.88 26 THR B N 1
ATOM 3114 C CA . THR B 1 26 ? 11.984 -4.602 1 1 65.88 26 THR B CA 1
ATOM 3115 C C . THR B 1 26 ? 12.203 -3.566 2.1 1 65.88 26 THR B C 1
ATOM 3117 O O . THR B 1 26 ? 13.344 -3.277 2.467 1 65.88 26 THR B O 1
ATOM 3120 N N . ILE B 1 27 ? 11.172 -3.006 2.559 1 67.81 27 ILE B N 1
ATOM 3121 C CA . ILE B 1 27 ? 11.312 -1.949 3.555 1 67.81 27 ILE B CA 1
ATOM 3122 C C . ILE B 1 27 ? 10.516 -2.311 4.805 1 67.81 27 ILE B C 1
ATOM 3124 O O . ILE B 1 27 ? 9.289 -2.436 4.754 1 67.81 27 ILE B O 1
ATOM 3128 N N . ARG B 1 28 ? 11.219 -2.408 5.816 1 67.69 28 ARG B N 1
ATOM 3129 C CA . ARG B 1 28 ? 10.578 -2.791 7.07 1 67.69 28 ARG B CA 1
ATOM 3130 C C . ARG B 1 28 ? 9.625 -1.703 7.555 1 67.69 28 ARG B C 1
ATOM 3132 O O . ARG B 1 28 ? 8.492 -1.993 7.953 1 67.69 28 ARG B O 1
ATOM 3139 N N . SER B 1 29 ? 10.281 -0.418 7.566 1 79.38 29 SER B N 1
ATOM 3140 C CA . SER B 1 29 ? 9.461 0.71 7.992 1 79.38 29 SER B CA 1
ATOM 3141 C C . SER B 1 29 ? 9.719 1.939 7.125 1 79.38 29 SER B C 1
ATOM 3143 O O . SER B 1 29 ? 10.867 2.326 6.914 1 79.38 29 SER B O 1
ATOM 3145 N N . TYR B 1 30 ? 8.727 2.5 6.727 1 86.56 30 TYR B N 1
ATOM 3146 C CA . TYR B 1 30 ? 8.852 3.736 5.961 1 86.56 30 TYR B CA 1
ATOM 3147 C C . TYR B 1 30 ? 9.25 4.898 6.863 1 86.56 30 TYR B C 1
ATOM 3149 O O . TYR B 1 30 ? 10.008 5.781 6.453 1 86.56 30 TYR B O 1
ATOM 3157 N N . THR B 1 31 ? 8.805 4.863 8.102 1 90.25 31 THR B N 1
ATOM 3158 C CA . THR B 1 31 ? 9.242 5.816 9.117 1 90.25 31 THR B CA 1
ATOM 3159 C C . THR B 1 31 ? 10.422 5.262 9.906 1 90.25 31 THR B C 1
ATOM 3161 O O . THR B 1 31 ? 10.414 4.09 10.297 1 90.25 31 THR B O 1
ATOM 3164 N N . LYS B 1 32 ? 11.414 6.059 10.117 1 89.88 32 LYS B N 1
ATOM 3165 C CA . LYS B 1 32 ? 12.547 5.66 10.945 1 89.88 32 LYS B CA 1
ATOM 3166 C C . LYS B 1 32 ? 12.211 5.766 12.43 1 89.88 32 LYS B C 1
ATOM 3168 O O . LYS B 1 32 ? 12.719 6.648 13.125 1 89.88 32 LYS B O 1
ATOM 3173 N N . TRP B 1 33 ? 11.508 4.84 12.914 1 88.94 33 TRP B N 1
ATOM 3174 C CA . TRP B 1 33 ? 10.945 4.875 14.258 1 88.94 33 TRP B CA 1
ATOM 3175 C C . TRP B 1 33 ? 12.047 4.832 15.312 1 88.94 33 TRP B C 1
ATOM 3177 O O . TRP B 1 33 ? 11.875 5.348 16.422 1 88.94 33 TRP B O 1
ATOM 3187 N N . GLU B 1 34 ? 13.203 4.27 14.992 1 88.75 34 GLU B N 1
ATOM 3188 C CA . GLU B 1 34 ? 14.328 4.23 15.922 1 88.75 34 GLU B CA 1
ATOM 3189 C C . GLU B 1 34 ? 14.742 5.637 16.344 1 88.75 34 GLU B C 1
ATOM 3191 O O . GLU B 1 34 ? 15.164 5.848 17.484 1 88.75 34 GLU B O 1
ATOM 3196 N N . LEU B 1 35 ? 14.656 6.547 15.469 1 94.19 35 LEU B N 1
ATOM 3197 C CA . LEU B 1 35 ? 14.992 7.93 15.789 1 94.19 35 LEU B CA 1
ATOM 3198 C C . LEU B 1 35 ? 14.031 8.5 16.828 1 94.19 35 LEU B C 1
ATOM 3200 O O . LEU B 1 35 ? 14.445 9.219 17.734 1 94.19 35 LEU B O 1
ATOM 3204 N N . PHE B 1 36 ? 12.734 8.211 16.625 1 92.56 36 PHE B N 1
ATOM 3205 C CA . PHE B 1 36 ? 11.75 8.672 17.609 1 92.56 36 PHE B CA 1
ATOM 3206 C C . PHE B 1 36 ? 11.984 8.016 18.969 1 92.56 36 PHE B C 1
ATOM 3208 O O . PHE B 1 36 ? 11.812 8.648 20 1 92.56 36 PHE B O 1
ATOM 3215 N N . GLU B 1 37 ? 12.438 6.758 18.953 1 90.31 37 GLU B N 1
ATOM 3216 C CA . GLU B 1 37 ? 12.711 6.043 20.188 1 90.31 37 GLU B CA 1
ATOM 3217 C C . GLU B 1 37 ? 13.914 6.641 20.922 1 90.31 37 GLU B C 1
ATOM 3219 O O . GLU B 1 37 ? 13.859 6.867 22.125 1 90.31 37 GLU B O 1
ATOM 3224 N N . GLU B 1 38 ? 14.93 6.902 20.203 1 94.75 38 GLU B N 1
ATOM 3225 C CA . GLU B 1 38 ? 16.172 7.422 20.766 1 94.75 38 GLU B CA 1
ATOM 3226 C C . GLU B 1 38 ? 16 8.859 21.25 1 94.75 38 GLU B C 1
ATOM 3228 O O . GLU B 1 38 ? 16.797 9.359 22.031 1 94.75 38 GLU B O 1
ATOM 3233 N N . ASN B 1 39 ? 15.008 9.484 20.734 1 97.06 39 ASN B N 1
ATOM 3234 C CA . ASN B 1 39 ? 14.711 10.867 21.109 1 97.06 39 ASN B CA 1
ATOM 3235 C C . ASN B 1 39 ? 13.305 11 21.688 1 97.06 39 ASN B C 1
ATOM 3237 O O . ASN B 1 39 ? 12.594 11.961 21.391 1 97.06 39 ASN B O 1
ATOM 3241 N N . SER B 1 40 ? 12.922 9.977 22.406 1 94.12 40 SER B N 1
ATOM 3242 C CA . SER B 1 40 ? 11.594 9.898 23.016 1 94.12 40 SER B CA 1
ATOM 3243 C C . SER B 1 40 ? 11.516 10.727 24.297 1 94.12 40 SER B C 1
ATOM 3245 O O . SER B 1 40 ? 12.539 11.203 24.797 1 94.12 40 SER B O 1
ATOM 3247 N N . PRO B 1 41 ? 10.297 10.953 24.828 1 93.69 41 PRO B N 1
ATOM 3248 C CA . PRO B 1 41 ? 10.172 11.703 26.078 1 93.69 41 PRO B CA 1
ATOM 3249 C C . PRO B 1 41 ? 10.734 10.953 27.266 1 93.69 41 PRO B C 1
ATOM 3251 O O . PRO B 1 41 ? 10.852 11.523 28.359 1 93.69 41 PRO B O 1
ATOM 3254 N N . LEU B 1 42 ? 11.086 9.789 27.125 1 91.62 42 LEU B N 1
ATOM 3255 C CA . LEU B 1 42 ? 11.711 9.008 28.172 1 91.62 42 LEU B CA 1
ATOM 3256 C C . LEU B 1 42 ? 13.203 9.297 28.266 1 91.62 42 LEU B C 1
ATOM 3258 O O . LEU B 1 42 ? 13.852 8.977 29.266 1 91.62 42 LEU B O 1
ATOM 3262 N N . LYS B 1 43 ? 13.758 9.906 27.234 1 94.06 43 LYS B N 1
ATOM 3263 C CA . LYS B 1 43 ? 15.203 10.133 27.156 1 94.06 43 LYS B CA 1
ATOM 3264 C C . LYS B 1 43 ? 15.523 11.625 27.125 1 94.06 43 LYS B C 1
ATOM 3266 O O . LYS B 1 43 ? 16.609 12.039 27.516 1 94.06 43 LYS B O 1
ATOM 3271 N N . LEU B 1 44 ? 14.594 12.422 26.641 1 97.06 44 LEU B N 1
ATOM 3272 C CA . LEU B 1 44 ? 14.773 13.859 26.531 1 97.06 44 LEU B CA 1
ATOM 3273 C C . LEU B 1 44 ? 13.898 14.594 27.547 1 97.06 44 LEU B C 1
ATOM 3275 O O . LEU B 1 44 ? 12.867 14.078 27.969 1 97.06 44 LEU B O 1
ATOM 3279 N N . PRO B 1 45 ? 14.352 15.859 27.844 1 97.5 45 PRO B N 1
ATOM 3280 C CA . PRO B 1 45 ? 13.422 16.672 28.625 1 97.5 45 PRO B CA 1
ATOM 3281 C C . PRO B 1 45 ? 12.086 16.906 27.922 1 97.5 45 PRO B C 1
ATOM 3283 O O . PRO B 1 45 ? 12.055 17.031 26.688 1 97.5 45 PRO B O 1
ATOM 3286 N N . THR B 1 46 ? 11.031 17 28.719 1 97.69 46 THR B N 1
ATOM 3287 C CA . THR B 1 46 ? 9.711 17.203 28.141 1 97.69 46 THR B CA 1
ATOM 3288 C C . THR B 1 46 ? 9.273 18.656 28.281 1 97.69 46 THR B C 1
ATOM 3290 O O . THR B 1 46 ? 8.117 18.984 28.016 1 97.69 46 THR B O 1
ATOM 3293 N N . GLU B 1 47 ? 10.172 19.484 28.75 1 97 47 GLU B N 1
ATOM 3294 C CA . GLU B 1 47 ? 9.938 20.922 28.828 1 97 47 GLU B CA 1
ATOM 3295 C C . GLU B 1 47 ? 11.039 21.719 28.125 1 97 47 GLU B C 1
ATOM 3297 O O . GLU B 1 47 ? 12.195 21.281 28.109 1 97 47 GLU B O 1
ATOM 3302 N N . ALA B 1 48 ? 10.57 22.781 27.531 1 98 48 ALA B N 1
ATOM 3303 C CA . ALA B 1 48 ? 11.508 23.656 26.844 1 98 48 ALA B CA 1
ATOM 3304 C C . ALA B 1 48 ? 10.992 25.094 26.812 1 98 48 ALA B C 1
ATOM 3306 O O . ALA B 1 48 ? 9.781 25.328 26.844 1 98 48 ALA B O 1
ATOM 3307 N N . LYS B 1 49 ? 11.938 26 26.734 1 96.94 49 LYS B N 1
ATOM 3308 C CA . LYS B 1 49 ? 11.578 27.406 26.609 1 96.94 49 LYS B CA 1
ATOM 3309 C C . LYS B 1 49 ? 11.102 27.75 25.203 1 96.94 49 LYS B C 1
ATOM 3311 O O . LYS B 1 49 ? 11.539 27.125 24.234 1 96.94 49 LYS B O 1
ATOM 3316 N N . ALA B 1 50 ? 10.258 28.734 25.188 1 97.44 50 ALA B N 1
ATOM 3317 C CA . ALA B 1 50 ? 9.789 29.219 23.891 1 97.44 50 ALA B CA 1
ATOM 3318 C C . ALA B 1 50 ? 10.922 29.875 23.109 1 97.44 50 ALA B C 1
ATOM 3320 O O . ALA B 1 50 ? 11.852 30.438 23.703 1 97.44 50 ALA B O 1
ATOM 3321 N N . GLY B 1 51 ? 10.867 29.719 21.812 1 95.75 51 GLY B N 1
ATOM 3322 C CA . GLY B 1 51 ? 11.805 30.406 20.953 1 95.75 51 GLY B CA 1
ATOM 3323 C C . GLY B 1 51 ? 11.148 31.484 20.109 1 95.75 51 GLY B C 1
ATOM 3324 O O . GLY B 1 51 ? 9.969 31.781 20.281 1 95.75 51 GLY B O 1
ATOM 3325 N N . SER B 1 52 ? 11.977 32.094 19.266 1 92 52 SER B N 1
ATOM 3326 C CA . SER B 1 52 ? 11.484 33.156 18.375 1 92 52 SER B CA 1
ATOM 3327 C C . SER B 1 52 ? 11.031 32.562 17.031 1 92 52 SER B C 1
ATOM 3329 O O . SER B 1 52 ? 11.68 31.688 16.484 1 92 52 SER B O 1
ATOM 3331 N N . VAL B 1 53 ? 9.891 33.094 16.625 1 93.06 53 VAL B N 1
ATOM 3332 C CA . VAL B 1 53 ? 9.406 32.719 15.297 1 93.06 53 VAL B CA 1
ATOM 3333 C C . VAL B 1 53 ? 9.258 33.938 14.406 1 93.06 53 VAL B C 1
ATOM 3335 O O . VAL B 1 53 ? 9.008 35.031 14.898 1 93.06 53 VAL B O 1
ATOM 3338 N N . MET B 1 54 ? 9.375 33.781 13.141 1 86.44 54 MET B N 1
ATOM 3339 C CA . MET B 1 54 ? 9.406 34.906 12.188 1 86.44 54 MET B CA 1
ATOM 3340 C C . MET B 1 54 ? 8 35.25 11.703 1 86.44 54 MET B C 1
ATOM 3342 O O . MET B 1 54 ? 7.828 36.125 10.875 1 86.44 54 MET B O 1
ATOM 3346 N N . VAL B 1 55 ? 7.039 34.688 12.156 1 89.81 55 VAL B N 1
ATOM 3347 C CA . VAL B 1 55 ? 5.656 34.906 11.766 1 89.81 55 VAL B CA 1
ATOM 3348 C C . VAL B 1 55 ? 4.879 35.5 12.938 1 89.81 55 VAL B C 1
ATOM 3350 O O . VAL B 1 55 ? 5.238 35.281 14.102 1 89.81 55 VAL B O 1
ATOM 3353 N N . ASN B 1 56 ? 3.941 36.406 12.688 1 91.75 56 ASN B N 1
ATOM 3354 C CA . ASN B 1 56 ? 3.043 36.906 13.719 1 91.75 56 ASN B CA 1
ATOM 3355 C C . ASN B 1 56 ? 1.815 36.031 13.883 1 91.75 56 ASN B C 1
ATOM 3357 O O . ASN B 1 56 ? 0.821 36.188 13.172 1 91.75 56 ASN B O 1
ATOM 3361 N N . PRO B 1 57 ? 1.816 35.125 14.805 1 96.75 57 PRO B N 1
ATOM 3362 C CA . PRO B 1 57 ? 0.752 34.125 14.914 1 96.75 57 PRO B CA 1
ATOM 3363 C C . PRO B 1 57 ? -0.417 34.625 15.773 1 96.75 57 PRO B C 1
ATOM 3365 O O . PRO B 1 57 ? -0.264 35.531 16.562 1 96.75 57 PRO B O 1
ATOM 3368 N N . HIS B 1 58 ? -1.55 34.094 15.586 1 98.44 58 HIS B N 1
ATOM 3369 C CA . HIS B 1 58 ? -2.676 34.219 16.5 1 98.44 58 HIS B CA 1
ATOM 3370 C C . HIS B 1 58 ? -2.568 33.219 17.641 1 98.44 58 HIS B C 1
ATOM 3372 O O . HIS B 1 58 ? -3.014 33.469 18.766 1 98.44 58 HIS B O 1
ATOM 3378 N N . VAL B 1 59 ? -2.092 32.031 17.328 1 98.56 59 VAL B N 1
ATOM 3379 C CA . VAL B 1 59 ? -1.785 30.984 18.297 1 98.56 59 VAL B CA 1
ATOM 3380 C C . VAL B 1 59 ? -0.319 30.562 18.172 1 98.56 59 VAL B C 1
ATOM 3382 O O . VAL B 1 59 ? 0.112 30.094 17.125 1 98.56 59 VAL B O 1
ATOM 3385 N N . LEU B 1 60 ? 0.421 30.781 19.25 1 98.56 60 LEU B N 1
ATOM 3386 C CA . LEU B 1 60 ? 1.818 30.359 19.281 1 98.56 60 LEU B CA 1
ATOM 3387 C C . LEU B 1 60 ? 2.057 29.328 20.375 1 98.56 60 LEU B C 1
ATOM 3389 O O . LEU B 1 60 ? 1.932 29.641 21.562 1 98.56 60 LEU B O 1
ATOM 3393 N N . LEU B 1 61 ? 2.305 28.109 19.969 1 98.56 61 LEU B N 1
ATOM 3394 C CA . LEU B 1 61 ? 2.812 27.078 20.859 1 98.56 61 LEU B CA 1
ATOM 3395 C C . LEU B 1 61 ? 4.305 26.859 20.641 1 98.56 61 LEU B C 1
ATOM 3397 O O . LEU B 1 61 ? 4.715 26.297 19.625 1 98.56 61 LEU B O 1
ATOM 3401 N N . SER B 1 62 ? 5.066 27.312 21.562 1 98.31 62 SER B N 1
ATOM 3402 C CA . SER B 1 62 ? 6.516 27.234 21.438 1 98.31 62 SER B CA 1
ATOM 3403 C C . SER B 1 62 ? 7.156 26.703 22.703 1 98.31 62 SER B C 1
ATOM 3405 O O . SER B 1 62 ? 6.887 27.203 23.812 1 98.31 62 SER B O 1
ATOM 3407 N N . GLY B 1 63 ? 8.016 25.703 22.5 1 97.94 63 GLY B N 1
ATOM 3408 C CA . GLY B 1 63 ? 8.453 25.031 23.719 1 97.94 63 GLY B CA 1
ATOM 3409 C C . GLY B 1 63 ? 7.301 24.578 24.609 1 97.94 63 GLY B C 1
ATOM 3410 O O . GLY B 1 63 ? 6.375 23.922 24.125 1 97.94 63 GLY B O 1
ATOM 3411 N N . SER B 1 64 ? 7.406 24.922 25.844 1 97.56 64 SER B N 1
ATOM 3412 C CA . SER B 1 64 ? 6.34 24.531 26.75 1 97.56 64 SER B CA 1
ATOM 3413 C C . SER B 1 64 ? 5.395 25.688 27.047 1 97.56 64 SER B C 1
ATOM 3415 O O . SER B 1 64 ? 4.602 25.641 27.984 1 97.56 64 SER B O 1
ATOM 3417 N N . GLU B 1 65 ? 5.457 26.734 26.219 1 97.38 65 GLU B N 1
ATOM 3418 C CA . GLU B 1 65 ? 4.66 27.922 26.438 1 97.38 65 GLU B CA 1
ATOM 3419 C C . GLU B 1 65 ? 3.621 28.125 25.344 1 97.38 65 GLU B C 1
ATOM 3421 O O . GLU B 1 65 ? 3.762 27.578 24.25 1 97.38 65 GLU B O 1
ATOM 3426 N N . ALA B 1 66 ? 2.576 28.828 25.656 1 97.94 66 ALA B N 1
ATOM 3427 C CA . ALA B 1 66 ? 1.498 29.125 24.719 1 97.94 66 ALA B CA 1
ATOM 3428 C C . ALA B 1 66 ? 1.111 30.594 24.766 1 97.94 66 ALA B C 1
ATOM 3430 O O . ALA B 1 66 ? 1.02 31.188 25.844 1 97.94 66 ALA B O 1
ATOM 3431 N N . PHE B 1 67 ? 0.962 31.234 23.641 1 97.62 67 PHE B N 1
ATOM 3432 C CA . PHE B 1 67 ? 0.548 32.625 23.516 1 97.62 67 PHE B CA 1
ATOM 3433 C C . PHE B 1 67 ? -0.632 32.75 22.547 1 97.62 67 PHE B C 1
ATOM 3435 O O . PHE B 1 67 ? -0.681 32.062 21.531 1 97.62 67 PHE B O 1
ATOM 3442 N N . PHE B 1 68 ? -1.585 33.625 22.922 1 98.06 68 PHE B N 1
ATOM 3443 C CA . PHE B 1 68 ? -2.801 33.75 22.125 1 98.06 68 PHE B CA 1
ATOM 3444 C C . PHE B 1 68 ? -3.094 35.219 21.828 1 98.06 68 PHE B C 1
ATOM 3446 O O . PHE B 1 68 ? -3.033 36.062 22.719 1 98.06 68 PHE B O 1
ATOM 3453 N N . ASN B 1 69 ? -3.279 35.562 20.656 1 97.81 69 ASN B N 1
ATOM 3454 C CA . ASN B 1 69 ? -3.797 36.844 20.141 1 97.81 69 ASN B CA 1
ATOM 3455 C C . ASN B 1 69 ? -4.898 36.594 19.109 1 97.81 69 ASN B C 1
ATOM 3457 O O . ASN B 1 69 ? -4.684 36.812 17.906 1 97.81 69 ASN B O 1
ATOM 3461 N N . LEU B 1 70 ? -6.07 36.344 19.594 1 98.19 70 LEU B N 1
ATOM 3462 C CA . LEU B 1 70 ? -7.121 35.781 18.75 1 98.19 70 LEU B CA 1
ATOM 3463 C C . LEU B 1 70 ? -8.016 36.875 18.188 1 98.19 70 LEU B C 1
ATOM 3465 O O . LEU B 1 70 ? -8.32 37.844 18.875 1 98.19 70 LEU B O 1
ATOM 3469 N N . PRO B 1 71 ? -8.445 36.75 17.016 1 97.19 71 PRO B N 1
ATOM 3470 C CA . PRO B 1 71 ? -9.414 37.688 16.453 1 97.19 71 PRO B CA 1
ATOM 3471 C C . PRO B 1 71 ? -10.82 37.5 17.016 1 97.19 71 PRO B C 1
ATOM 3473 O O . PRO B 1 71 ? -11.086 36.5 17.688 1 97.19 71 PRO B O 1
ATOM 3476 N N . GLU B 1 72 ? -11.688 38.469 16.688 1 96.12 72 GLU B N 1
ATOM 3477 C CA . GLU B 1 72 ? -13.086 38.312 17.047 1 96.12 72 GLU B CA 1
ATOM 3478 C C . GLU B 1 72 ? -13.695 37.094 16.391 1 96.12 72 GLU B C 1
ATOM 3480 O O . GLU B 1 72 ? -13.422 36.781 15.227 1 96.12 72 GLU B O 1
ATOM 3485 N N . GLY B 1 73 ? -14.391 36.281 17.203 1 97 73 GLY B N 1
ATOM 3486 C CA . GLY B 1 73 ? -15.062 35.125 16.672 1 97 73 GLY B CA 1
ATOM 3487 C C . GLY B 1 73 ? -14.328 33.812 16.984 1 97 73 GLY B C 1
ATOM 3488 O O . GLY B 1 73 ? -14.805 32.75 16.641 1 97 73 GLY B O 1
ATOM 3489 N N . VAL B 1 74 ? -13.148 33.969 17.547 1 98.31 74 VAL B N 1
ATOM 3490 C CA . VAL B 1 74 ? -12.414 32.75 17.938 1 98.31 74 VAL B CA 1
ATOM 3491 C C . VAL B 1 74 ? -12.328 32.688 19.453 1 98.31 74 VAL B C 1
ATOM 3493 O O . VAL B 1 74 ? -11.734 33.562 20.094 1 98.31 74 VAL B O 1
ATOM 3496 N N . GLU B 1 75 ? -12.891 31.641 20.047 1 98.38 75 GLU B N 1
ATOM 3497 C CA . GLU B 1 75 ? -12.922 31.438 21.5 1 98.38 75 GLU B CA 1
ATOM 3498 C C . GLU B 1 75 ? -11.922 30.375 21.938 1 98.38 75 GLU B C 1
ATOM 3500 O O . GLU B 1 75 ? -11.773 29.344 21.281 1 98.38 75 GLU B O 1
ATOM 3505 N N . LEU B 1 76 ? -11.266 30.672 23 1 98.06 76 LEU B N 1
ATOM 3506 C CA . LEU B 1 76 ? -10.242 29.781 23.516 1 98.06 76 LEU B CA 1
ATOM 3507 C C . LEU B 1 76 ? -10.742 29.047 24.766 1 98.06 76 LEU B C 1
ATOM 3509 O O . LEU B 1 76 ? -11.375 29.656 25.625 1 98.06 76 LEU B O 1
ATOM 3513 N N . ALA B 1 77 ? -10.508 27.781 24.812 1 97.31 77 ALA B N 1
ATOM 3514 C CA . ALA B 1 77 ? -10.727 26.953 26 1 97.31 77 ALA B CA 1
ATOM 3515 C C . ALA B 1 77 ? -9.617 25.922 26.156 1 97.31 77 ALA B C 1
ATOM 3517 O O . ALA B 1 77 ? -8.828 25.688 25.234 1 97.31 77 ALA B O 1
ATOM 3518 N N . GLU B 1 78 ? -9.523 25.406 27.344 1 95.81 78 GLU B N 1
ATOM 3519 C CA . GLU B 1 78 ? -8.641 24.25 27.547 1 95.81 78 GLU B CA 1
ATOM 3520 C C . GLU B 1 78 ? -9.367 22.938 27.266 1 95.81 78 GLU B C 1
ATOM 3522 O O . GLU B 1 78 ? -10.586 22.844 27.453 1 95.81 78 GLU B O 1
ATOM 3527 N N . GLY B 1 79 ? -8.633 21.953 26.734 1 93.44 79 GLY B N 1
ATOM 3528 C CA . GLY B 1 79 ? -9.219 20.656 26.469 1 93.44 79 GLY B CA 1
ATOM 3529 C C . GLY B 1 79 ? -8.969 20.156 25.047 1 93.44 79 GLY B C 1
ATOM 3530 O O . GLY B 1 79 ? -8.234 20.797 24.281 1 93.44 79 GLY B O 1
ATOM 3531 N N . LYS B 1 80 ? -9.555 18.953 24.734 1 92.38 80 LYS B N 1
ATOM 3532 C CA . LYS B 1 80 ? -9.383 18.328 23.438 1 92.38 80 LYS B CA 1
ATOM 3533 C C . LYS B 1 80 ? -10.711 17.797 22.891 1 92.38 80 LYS B C 1
ATOM 3535 O O . LYS B 1 80 ? -11.672 17.641 23.656 1 92.38 80 LYS B O 1
ATOM 3540 N N . LEU B 1 81 ? -10.812 17.5 21.625 1 89.44 81 LEU B N 1
ATOM 3541 C CA . LEU B 1 81 ? -12 16.922 21 1 89.44 81 LEU B CA 1
ATOM 3542 C C . LEU B 1 81 ? -12.023 15.406 21.172 1 89.44 81 LEU B C 1
ATOM 3544 O O . LEU B 1 81 ? -13.062 14.766 20.984 1 89.44 81 LEU B O 1
ATOM 3548 N N . GLY B 1 82 ? -10.938 14.82 21.453 1 91.38 82 GLY B N 1
ATOM 3549 C CA . GLY B 1 82 ? -10.875 13.391 21.734 1 91.38 82 GLY B CA 1
ATOM 3550 C C . GLY B 1 82 ? -10.852 12.539 20.484 1 91.38 82 GLY B C 1
ATOM 3551 O O . GLY B 1 82 ? -11.406 11.445 20.453 1 91.38 82 GLY B O 1
ATOM 3552 N N . LEU B 1 83 ? -10.359 13.016 19.391 1 93.06 83 LEU B N 1
ATOM 3553 C CA . LEU B 1 83 ? -10.273 12.258 18.156 1 93.06 83 LEU B CA 1
ATOM 3554 C C . LEU B 1 83 ? -9.016 11.398 18.125 1 93.06 83 LEU B C 1
ATOM 3556 O O . LEU B 1 83 ? -8.859 10.547 17.25 1 93.06 83 LEU B O 1
ATOM 3560 N N . SER B 1 84 ? -8.094 11.625 19.031 1 91.12 84 SER B N 1
ATOM 3561 C CA . SER B 1 84 ? -6.848 10.867 19.141 1 91.12 84 SER B CA 1
ATOM 3562 C C . SER B 1 84 ? -6.641 10.328 20.547 1 91.12 84 SER B C 1
ATOM 3564 O O . SER B 1 84 ? -6.953 11.008 21.531 1 91.12 84 SER B O 1
ATOM 3566 N N . HIS B 1 85 ? -6.043 9.133 20.594 1 88 85 HIS B N 1
ATOM 3567 C CA . HIS B 1 85 ? -5.891 8.477 21.891 1 88 85 HIS B CA 1
ATOM 3568 C C . HIS B 1 85 ? -4.5 7.871 22.047 1 88 85 HIS B C 1
ATOM 3570 O O . HIS B 1 85 ? -3.906 7.418 21.062 1 88 85 HIS B O 1
ATOM 3576 N N . PRO B 1 86 ? -4.023 7.809 23.297 1 86.56 86 PRO B N 1
ATOM 3577 C CA . PRO B 1 86 ? -2.65 7.359 23.531 1 86.56 86 PRO B CA 1
ATOM 3578 C C . PRO B 1 86 ? -2.449 5.879 23.203 1 86.56 86 PRO B C 1
ATOM 3580 O O . PRO B 1 86 ? -1.33 5.457 22.906 1 86.56 86 PRO B O 1
ATOM 3583 N N . GLU B 1 87 ? -3.512 5.145 23.172 1 78.69 87 GLU B N 1
ATOM 3584 C CA . GLU B 1 87 ? -3.381 3.697 23.031 1 78.69 87 GLU B CA 1
ATOM 3585 C C . GLU B 1 87 ? -3.291 3.299 21.562 1 78.69 87 GLU B C 1
ATOM 3587 O O . GLU B 1 87 ? -3.057 2.131 21.234 1 78.69 87 GLU B O 1
ATOM 3592 N N . GLU B 1 88 ? -3.467 4.273 20.688 1 78.69 88 GLU B N 1
ATOM 3593 C CA . GLU B 1 88 ? -3.527 3.959 19.266 1 78.69 88 GLU B CA 1
ATOM 3594 C C . GLU B 1 88 ? -2.162 3.533 18.734 1 78.69 88 GLU B C 1
ATOM 3596 O O . GLU B 1 88 ? -2.074 2.736 17.797 1 78.69 88 GLU B O 1
ATOM 3601 N N . SER B 1 89 ? -1.136 4.145 19.219 1 79.81 89 SER B N 1
ATOM 3602 C CA . SER B 1 89 ? 0.223 3.873 18.766 1 79.81 89 SER B CA 1
ATOM 3603 C C . SER B 1 89 ? 1.254 4.352 19.781 1 79.81 89 SER B C 1
ATOM 3605 O O . SER B 1 89 ? 0.941 5.164 20.656 1 79.81 89 SER B O 1
ATOM 3607 N N . ARG B 1 90 ? 2.465 3.861 19.641 1 84.38 90 ARG B N 1
ATOM 3608 C CA . ARG B 1 90 ? 3.537 4.25 20.547 1 84.38 90 ARG B CA 1
ATOM 3609 C C . ARG B 1 90 ? 3.836 5.742 20.422 1 84.38 90 ARG B C 1
ATOM 3611 O O . ARG B 1 90 ? 4.062 6.414 21.438 1 84.38 90 ARG B O 1
ATOM 3618 N N . ILE B 1 91 ? 3.814 6.309 19.219 1 90.06 91 ILE B N 1
ATOM 3619 C CA . ILE B 1 91 ? 4.141 7.719 19.016 1 90.06 91 ILE B CA 1
ATOM 3620 C C . ILE B 1 91 ? 3.055 8.594 19.656 1 90.06 91 ILE B C 1
ATOM 3622 O O . ILE B 1 91 ? 3.352 9.641 20.2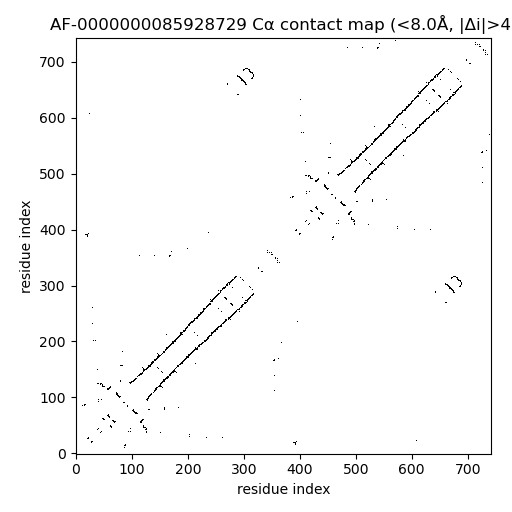34 1 90.06 91 ILE B O 1
ATOM 3626 N N . LEU B 1 92 ? 1.825 8.156 19.516 1 88.81 92 LEU B N 1
ATOM 3627 C CA . LEU B 1 92 ? 0.772 8.898 20.203 1 88.81 92 LEU B CA 1
ATOM 3628 C C . LEU B 1 92 ? 0.881 8.727 21.719 1 88.81 92 LEU B C 1
ATOM 3630 O O . LEU B 1 92 ? 0.573 9.648 22.469 1 88.81 92 LEU B O 1
ATOM 3634 N N . GLY B 1 93 ? 1.26 7.512 22.125 1 89.19 93 GLY B N 1
ATOM 3635 C CA . GLY B 1 93 ? 1.584 7.359 23.547 1 89.19 93 GLY B CA 1
ATOM 3636 C C . GLY B 1 93 ? 2.613 8.359 24.031 1 89.19 93 GLY B C 1
ATOM 3637 O O . GLY B 1 93 ? 2.416 9.008 25.062 1 89.19 93 GLY B O 1
ATOM 3638 N N . PHE B 1 94 ? 3.73 8.539 23.312 1 91.5 94 PHE B N 1
ATOM 3639 C CA . PHE B 1 94 ? 4.766 9.516 23.625 1 91.5 94 PHE B CA 1
ATOM 3640 C C . PHE B 1 94 ? 4.191 10.922 23.641 1 91.5 94 PHE B C 1
ATOM 3642 O O . PHE B 1 94 ? 4.508 11.727 24.516 1 91.5 94 PHE B O 1
ATOM 3649 N N . HIS B 1 95 ? 3.332 11.227 22.641 1 94.69 95 HIS B N 1
ATOM 3650 C CA . HIS B 1 95 ? 2.703 12.539 22.547 1 94.69 95 HIS B CA 1
ATOM 3651 C C . HIS B 1 95 ? 1.942 12.883 23.812 1 94.69 95 HIS B C 1
ATOM 3653 O O . HIS B 1 95 ? 2.164 13.938 24.406 1 94.69 95 HIS B O 1
ATOM 3659 N N . PHE B 1 96 ? 1.134 11.992 24.219 1 93.62 96 PHE B N 1
ATOM 3660 C CA . PHE B 1 96 ? 0.265 12.273 25.359 1 93.62 96 PHE B CA 1
ATOM 3661 C C . PHE B 1 96 ? 1.045 12.211 26.656 1 93.62 96 PHE B C 1
ATOM 3663 O O . PHE B 1 96 ? 0.713 12.906 27.625 1 93.62 96 PHE B O 1
ATOM 3670 N N . TYR B 1 97 ? 2.082 11.43 26.688 1 92.56 97 TYR B N 1
ATOM 3671 C CA . TYR B 1 97 ? 2.959 11.391 27.859 1 92.56 97 TYR B CA 1
ATOM 3672 C C . TYR B 1 97 ? 3.619 12.742 28.094 1 92.56 97 TYR B C 1
ATOM 3674 O O . TYR B 1 97 ? 3.732 13.203 29.234 1 92.56 97 TYR B O 1
ATOM 3682 N N . ALA B 1 98 ? 4.02 13.406 27.047 1 96.44 98 ALA B N 1
ATOM 3683 C CA . ALA B 1 98 ? 4.773 14.656 27.141 1 96.44 98 ALA B CA 1
ATOM 3684 C C . ALA B 1 98 ? 3.836 15.859 27.141 1 96.44 98 ALA B C 1
ATOM 3686 O O . ALA B 1 98 ? 4.262 16.984 27.422 1 96.44 98 ALA B O 1
ATOM 3687 N N . LEU B 1 99 ? 2.59 15.656 26.875 1 96.81 99 LEU B N 1
ATOM 3688 C CA . LEU B 1 99 ? 1.644 16.75 26.703 1 96.81 99 LEU B CA 1
ATOM 3689 C C . LEU B 1 99 ? 1.355 17.438 28.047 1 96.81 99 LEU B C 1
ATOM 3691 O O . LEU B 1 99 ? 0.972 16.766 29 1 96.81 99 LEU B O 1
ATOM 3695 N N . LYS B 1 100 ? 1.51 18.719 28.094 1 94.12 100 LYS B N 1
ATOM 3696 C CA . LYS B 1 100 ? 1.257 19.469 29.312 1 94.12 100 LYS B CA 1
ATOM 3697 C C . LYS B 1 100 ? -0.162 20.031 29.328 1 94.12 100 LYS B C 1
ATOM 3699 O O . LYS B 1 100 ? -0.868 19.922 30.344 1 94.12 100 LYS B O 1
ATOM 3704 N N . LYS B 1 101 ? -0.454 20.688 28.297 1 95.75 101 LYS B N 1
ATOM 3705 C CA . LYS B 1 101 ? -1.774 21.297 28.156 1 95.75 101 LYS B CA 1
ATOM 3706 C C . LYS B 1 101 ? -2.299 21.125 26.734 1 95.75 101 LYS B C 1
ATOM 3708 O O . LYS B 1 101 ? -1.518 21.047 25.781 1 95.75 101 LYS B O 1
ATOM 3713 N N . SER B 1 102 ? -3.561 21.016 26.641 1 97.62 102 SER B N 1
ATOM 3714 C CA . SER B 1 102 ? -4.238 21.016 25.344 1 97.62 102 SER B CA 1
ATOM 3715 C C . SER B 1 102 ? -5.203 22.203 25.234 1 97.62 102 SER B C 1
ATOM 3717 O O . SER B 1 102 ? -5.75 22.656 26.25 1 97.62 102 SER B O 1
ATOM 3719 N N . TYR B 1 103 ? -5.383 22.688 24.062 1 98.31 103 TYR B N 1
ATOM 3720 C CA . TYR B 1 103 ? -6.234 23.859 23.859 1 98.31 103 TYR B CA 1
ATOM 3721 C C . TYR B 1 103 ? -7.293 23.578 22.797 1 98.31 103 TYR B C 1
ATOM 3723 O O . TYR B 1 103 ? -7.094 22.75 21.922 1 98.31 103 TYR B O 1
ATOM 3731 N N . ARG B 1 104 ? -8.352 24.266 22.969 1 98.31 104 ARG B N 1
ATOM 3732 C CA . ARG B 1 104 ? -9.461 24.156 22.031 1 98.31 104 ARG B CA 1
ATOM 3733 C C . ARG B 1 104 ? -9.891 25.531 21.531 1 98.31 104 ARG B C 1
ATOM 3735 O O . ARG B 1 104 ? -10.055 26.469 22.312 1 98.31 104 ARG B O 1
ATOM 3742 N N . LEU B 1 105 ? -10.047 25.609 20.234 1 98.62 105 LEU B N 1
A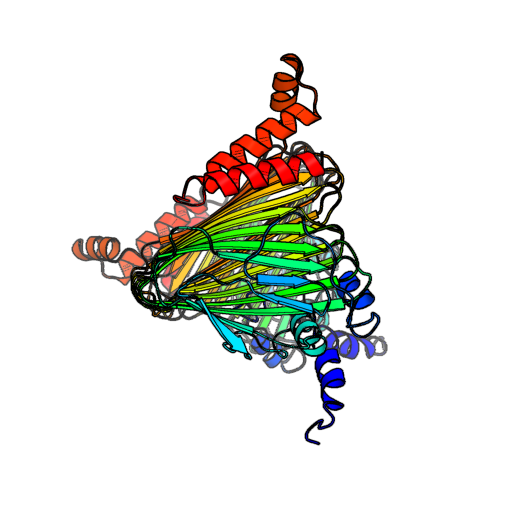TOM 3743 C CA . LEU B 1 105 ? -10.562 26.812 19.609 1 98.62 105 LEU B CA 1
ATOM 3744 C C . LEU B 1 105 ? -11.938 26.578 19 1 98.62 105 LEU B C 1
ATOM 3746 O O . LEU B 1 105 ? -12.133 25.625 18.25 1 98.62 105 LEU B O 1
ATOM 3750 N N . LYS B 1 106 ? -12.828 27.406 19.328 1 98.25 106 LYS B N 1
ATOM 3751 C CA . LYS B 1 106 ? -14.133 27.422 18.672 1 98.25 106 LYS B CA 1
ATOM 3752 C C . LYS B 1 106 ? -14.289 28.656 17.797 1 98.25 106 LYS B C 1
ATOM 3754 O O . LYS B 1 106 ? -14.234 29.781 18.297 1 98.25 106 LYS B O 1
ATOM 3759 N N . ILE B 1 107 ? -14.43 28.453 16.5 1 98.38 107 ILE B N 1
ATOM 3760 C CA . ILE B 1 107 ? -14.617 29.562 15.578 1 98.38 107 ILE B CA 1
ATOM 3761 C C . ILE B 1 107 ? -16.109 29.781 15.328 1 98.38 107 ILE B C 1
ATOM 3763 O O . ILE B 1 107 ? -16.797 28.906 14.805 1 98.38 107 ILE B O 1
ATOM 3767 N N . THR B 1 108 ? -16.609 30.969 15.617 1 96.56 108 THR B N 1
ATOM 3768 C CA . THR B 1 108 ? -18.062 31.156 15.688 1 96.56 108 THR B CA 1
ATOM 3769 C C . THR B 1 108 ? -18.531 32.062 14.562 1 96.56 108 THR B C 1
ATOM 3771 O O . THR B 1 108 ? -19.734 32.25 14.367 1 96.56 108 THR B O 1
ATOM 3774 N N . ARG B 1 109 ? -17.609 32.656 13.852 1 96.56 109 ARG B N 1
ATOM 3775 C CA . ARG B 1 109 ? -18 33.5 12.711 1 96.56 109 ARG B CA 1
ATOM 3776 C C . ARG B 1 109 ? -16.984 33.375 11.586 1 96.56 109 ARG B C 1
ATOM 3778 O O . ARG B 1 109 ? -15.867 32.875 11.789 1 96.56 109 ARG B O 1
ATOM 3785 N N . ASP B 1 110 ? -17.359 33.844 10.422 1 97.5 110 ASP B N 1
ATOM 3786 C CA . ASP B 1 110 ? -16.453 33.875 9.273 1 97.5 110 ASP B CA 1
ATOM 3787 C C . ASP B 1 110 ? -15.219 34.688 9.562 1 97.5 110 ASP B C 1
ATOM 3789 O O . ASP B 1 110 ? -15.297 35.719 10.242 1 97.5 110 ASP B O 1
ATOM 3793 N N . LEU B 1 111 ? -14.109 34.25 9.141 1 96.88 111 LEU B N 1
ATOM 3794 C CA . LEU B 1 111 ? -12.883 35.031 9.188 1 96.88 111 LEU B CA 1
ATOM 3795 C C . LEU B 1 111 ? -12.438 35.438 7.785 1 96.88 111 LEU B C 1
ATOM 3797 O O . LEU B 1 111 ? -12.312 34.594 6.902 1 96.88 111 LEU B O 1
ATOM 3801 N N . ILE B 1 112 ? -12.164 36.719 7.605 1 93.69 112 ILE B N 1
ATOM 3802 C CA . ILE B 1 112 ? -11.695 37.219 6.312 1 93.69 112 ILE B CA 1
ATOM 3803 C C . ILE B 1 112 ? -10.195 36.938 6.176 1 93.69 112 ILE B C 1
ATOM 3805 O O . ILE B 1 112 ? -9.734 36.469 5.137 1 93.69 112 ILE B O 1
ATOM 3809 N N . LYS B 1 113 ? -9.492 37.281 7.273 1 95.56 113 LYS B N 1
ATOM 3810 C CA . LYS B 1 113 ? -8.062 37 7.316 1 95.56 113 LYS B CA 1
ATOM 3811 C C . LYS B 1 113 ? -7.801 35.594 7.922 1 95.56 113 LYS B C 1
ATOM 3813 O O . LYS B 1 113 ? -8.57 35.125 8.766 1 95.56 113 LYS B O 1
ATOM 3818 N N . PRO B 1 114 ? -6.672 35.062 7.461 1 97.31 114 PRO B N 1
ATOM 3819 C CA . PRO B 1 114 ? -6.414 33.688 7.934 1 97.31 114 PRO B CA 1
ATOM 3820 C C . PRO B 1 114 ? -6.086 33.625 9.43 1 97.31 114 PRO B C 1
ATOM 3822 O O . PRO B 1 114 ? -5.414 34.531 9.945 1 97.31 114 PRO B O 1
ATOM 3825 N N . LEU B 1 115 ? -6.648 32.625 10.102 1 98.38 115 LEU B N 1
ATOM 3826 C CA . LEU B 1 115 ? -6.18 32.281 11.438 1 98.38 115 LEU B CA 1
ATOM 3827 C C . LEU B 1 115 ? -4.809 31.609 11.367 1 98.38 115 LEU B C 1
ATOM 3829 O O . LEU B 1 115 ? -4.664 30.547 10.758 1 98.38 115 LEU B O 1
ATOM 3833 N N . ILE B 1 116 ? -3.773 32.188 12.008 1 98.44 116 ILE B N 1
ATOM 3834 C CA . ILE B 1 116 ? -2.406 31.703 11.906 1 98.44 116 ILE B CA 1
ATOM 3835 C C . ILE B 1 116 ? -2.025 30.969 13.188 1 98.44 116 ILE B C 1
ATOM 3837 O O . ILE B 1 116 ? -2.037 31.547 14.273 1 98.44 116 ILE B O 1
ATOM 3841 N N . ILE B 1 117 ? -1.672 29.688 13.039 1 98.81 117 ILE B N 1
ATOM 3842 C CA . ILE B 1 117 ? -1.266 28.828 14.141 1 98.81 117 ILE B CA 1
ATOM 3843 C C . ILE B 1 117 ? 0.179 28.375 13.938 1 98.81 117 ILE B C 1
ATOM 3845 O O . ILE B 1 117 ? 0.545 27.906 12.859 1 98.81 117 ILE B O 1
ATOM 3849 N N . VAL B 1 118 ? 1.007 28.516 15.023 1 98.75 118 VAL B N 1
ATOM 3850 C CA . VAL B 1 118 ? 2.404 28.109 14.93 1 98.75 118 VAL B CA 1
ATOM 3851 C C . VAL B 1 118 ? 2.746 27.141 16.062 1 98.75 118 VAL B C 1
ATOM 3853 O O . VAL B 1 118 ? 2.502 27.438 17.234 1 98.75 118 VAL B O 1
ATOM 3856 N N . SER B 1 119 ? 3.232 25.984 15.742 1 98.81 119 SER B N 1
ATOM 3857 C CA . SER B 1 119 ? 3.895 25.062 16.656 1 98.81 119 SER B CA 1
ATOM 3858 C C . SER B 1 119 ? 5.402 25.047 16.438 1 98.81 119 SER B C 1
ATOM 3860 O O . SER B 1 119 ? 5.867 24.828 15.32 1 98.81 119 SER B O 1
ATOM 3862 N N . HIS B 1 120 ? 6.148 25.266 17.562 1 98.69 120 HIS B N 1
ATOM 3863 C CA . HIS B 1 120 ? 7.57 25.531 17.375 1 98.69 120 HIS B CA 1
ATOM 3864 C C . HIS B 1 120 ? 8.398 24.906 18.484 1 98.69 120 HIS B C 1
ATOM 3866 O O . HIS B 1 120 ? 7.996 24.906 19.641 1 98.69 120 HIS B O 1
ATOM 3872 N N . LEU B 1 121 ? 9.508 24.281 18.078 1 98.69 121 LEU B N 1
ATOM 3873 C CA . LEU B 1 121 ? 10.508 23.797 19.031 1 98.69 121 LEU B CA 1
ATOM 3874 C C . LEU B 1 121 ? 11.914 24.125 18.547 1 98.69 121 LEU B C 1
ATOM 3876 O O . LEU B 1 121 ? 12.312 23.75 17.453 1 98.69 121 LEU B O 1
ATOM 3880 N N . SER B 1 122 ? 12.672 24.812 19.406 1 97.94 122 SER B N 1
ATOM 3881 C CA . SER B 1 122 ? 14.039 25.188 19.047 1 97.94 122 SER B CA 1
ATOM 3882 C C . SER B 1 122 ? 15.047 24.641 20.047 1 97.94 122 SER B C 1
ATOM 3884 O O . SER B 1 122 ? 16.234 24.938 19.953 1 97.94 122 SER B O 1
ATOM 3886 N N . GLU B 1 123 ? 14.625 23.844 20.969 1 97.69 123 GLU B N 1
ATOM 3887 C CA . GLU B 1 123 ? 15.484 23.25 21.984 1 97.69 123 GLU B CA 1
ATOM 3888 C C . GLU B 1 123 ? 15.539 21.734 21.859 1 97.69 123 GLU B C 1
ATOM 3890 O O . GLU B 1 123 ? 14.664 21.125 21.234 1 97.69 123 GLU B O 1
ATOM 3895 N N . ARG B 1 124 ? 16.594 21.188 22.453 1 97.81 124 ARG B N 1
ATOM 3896 C CA . ARG B 1 124 ? 16.719 19.734 22.469 1 97.81 124 ARG B CA 1
ATOM 3897 C C . ARG B 1 124 ? 15.82 19.109 23.531 1 97.81 124 ARG B C 1
ATOM 3899 O O . ARG B 1 124 ? 16.297 18.781 24.625 1 97.81 124 ARG B O 1
ATOM 3906 N N . ALA B 1 125 ? 14.656 18.922 23.234 1 98.62 125 ALA B N 1
ATOM 3907 C CA . ALA B 1 125 ? 13.617 18.328 24.078 1 98.62 125 ALA B CA 1
ATOM 3908 C C . ALA B 1 125 ? 12.586 17.578 23.25 1 98.62 125 ALA B C 1
ATOM 3910 O O . ALA B 1 125 ? 12.641 17.594 22.016 1 98.62 125 ALA B O 1
ATOM 3911 N N . PHE B 1 126 ? 11.828 16.766 23.938 1 98.38 126 PHE B N 1
ATOM 3912 C CA . PHE B 1 126 ? 10.602 16.25 23.344 1 98.38 126 PHE B CA 1
ATOM 3913 C C . PHE B 1 126 ? 9.391 17.047 23.812 1 98.38 126 PHE B C 1
ATOM 3915 O O . PHE B 1 126 ? 8.977 16.938 24.969 1 98.38 126 PHE B O 1
ATOM 3922 N N . VAL B 1 127 ? 8.781 17.75 22.906 1 98.56 127 VAL B N 1
ATOM 3923 C CA . VAL B 1 127 ? 7.66 18.609 23.281 1 98.56 127 VAL B CA 1
ATOM 3924 C C . VAL B 1 127 ? 6.422 18.219 22.469 1 98.56 127 VAL B C 1
ATOM 3926 O O . VAL B 1 127 ? 6.52 17.938 21.266 1 98.56 127 VAL B O 1
ATOM 3929 N N . SER B 1 128 ? 5.273 18.203 23.188 1 98.38 128 SER B N 1
ATOM 3930 C CA . SER B 1 128 ? 4 17.891 22.547 1 98.38 128 SER B CA 1
ATOM 3931 C C . SER B 1 128 ? 3.07 19.109 22.562 1 98.38 128 SER B C 1
ATOM 3933 O O . SER B 1 128 ? 2.902 19.75 23.594 1 98.38 128 SER B O 1
ATOM 3935 N N . HIS B 1 129 ? 2.57 19.406 21.422 1 98.81 129 HIS B N 1
ATOM 3936 C CA . HIS B 1 129 ? 1.503 20.391 21.281 1 98.81 129 HIS B CA 1
ATOM 3937 C C . HIS B 1 129 ? 0.213 19.734 20.797 1 98.81 129 HIS B C 1
ATOM 3939 O O . HIS B 1 129 ? 0.248 18.844 19.953 1 98.81 129 HIS B O 1
ATOM 3945 N N . HIS B 1 130 ? -0.912 20.156 21.344 1 98.75 130 HIS B N 1
ATOM 3946 C CA . HIS B 1 130 ? -2.213 19.609 20.984 1 98.75 130 HIS B CA 1
ATOM 3947 C C . HIS B 1 130 ? -3.264 20.703 20.859 1 98.75 130 HIS B C 1
ATOM 3949 O O . HIS B 1 130 ? -3.541 21.422 21.812 1 98.75 130 HIS B O 1
ATOM 3955 N N . LEU B 1 131 ? -3.805 20.828 19.688 1 98.75 131 LEU B N 1
ATOM 3956 C CA . LEU B 1 131 ? -4.793 21.859 19.438 1 98.75 131 LEU B CA 1
ATOM 3957 C C . LEU B 1 131 ? -6.035 21.281 18.766 1 98.75 131 LEU B C 1
ATOM 3959 O O . LEU B 1 131 ? -5.934 20.594 17.75 1 98.75 131 LEU B O 1
ATOM 3963 N N . SER B 1 132 ? -7.184 21.547 19.359 1 98.62 132 SER B N 1
ATOM 3964 C CA . SER B 1 132 ? -8.469 21.156 18.781 1 98.62 132 SER B CA 1
ATOM 3965 C C . SER B 1 132 ? -9.211 22.375 18.234 1 98.62 132 SER B C 1
ATOM 3967 O O . SER B 1 132 ? -9.195 23.438 18.844 1 98.62 132 SER B O 1
ATOM 3969 N N . ILE B 1 133 ? -9.844 22.188 17.047 1 98.69 133 ILE B N 1
ATOM 3970 C CA . ILE B 1 133 ? -10.57 23.281 16.406 1 98.69 133 ILE B CA 1
ATOM 3971 C C . ILE B 1 133 ? -11.984 22.828 16.062 1 98.69 133 ILE B C 1
ATOM 3973 O O . ILE B 1 133 ? -12.172 21.75 15.484 1 98.69 133 ILE B O 1
ATOM 3977 N N . GLU B 1 134 ? -12.93 23.609 16.406 1 98.12 134 GLU B N 1
ATOM 3978 C CA . GLU B 1 134 ? -14.32 23.422 16.016 1 98.12 134 GLU B CA 1
ATOM 3979 C C . GLU B 1 134 ? -14.805 24.578 15.141 1 98.12 134 GLU B C 1
ATOM 3981 O O . GLU B 1 134 ? -14.672 25.75 15.516 1 98.12 134 GLU B O 1
ATOM 3986 N N . ALA B 1 135 ? -15.32 24.234 14 1 96.69 135 ALA B N 1
ATOM 3987 C CA . ALA B 1 135 ? -15.789 25.25 13.047 1 96.69 135 ALA B CA 1
ATOM 3988 C C . ALA B 1 135 ? -17.109 24.828 12.398 1 96.69 135 ALA B C 1
ATOM 3990 O O . ALA B 1 135 ? -17.125 23.969 11.516 1 96.69 135 ALA B O 1
ATOM 3991 N N . ASP B 1 136 ? -18.25 25.453 12.766 1 96 136 ASP B N 1
ATOM 3992 C CA . ASP B 1 136 ? -19.547 25.078 12.227 1 96 136 ASP B CA 1
ATOM 3993 C C . ASP B 1 136 ? -20.219 26.266 11.547 1 96 136 ASP B C 1
ATOM 3995 O O . ASP B 1 136 ? -20.25 27.375 12.102 1 96 136 ASP B O 1
ATOM 3999 N N . ASN B 1 137 ? -20.672 26.047 10.359 1 97.06 137 ASN B N 1
ATOM 4000 C CA . ASN B 1 137 ? -21.469 27.031 9.633 1 97.06 137 ASN B CA 1
ATOM 4001 C C . ASN B 1 137 ? -20.688 28.312 9.359 1 97.06 137 ASN B C 1
ATOM 4003 O O . ASN B 1 137 ? -21.188 29.406 9.594 1 97.06 137 ASN B O 1
ATOM 4007 N N . ILE B 1 138 ? -19.406 28.094 8.953 1 97.19 138 ILE B N 1
ATOM 4008 C CA . ILE B 1 138 ? -18.547 29.266 8.734 1 97.19 138 ILE B CA 1
ATOM 4009 C C . ILE B 1 138 ? -17.625 29.016 7.547 1 97.19 138 ILE B C 1
ATOM 4011 O O . ILE B 1 138 ? -17.484 27.875 7.09 1 97.19 138 ILE B O 1
ATOM 4015 N N . LYS B 1 139 ? -17.031 30.094 7.059 1 97 139 LYS B N 1
ATOM 4016 C CA . LYS B 1 139 ? -15.953 30.094 6.074 1 97 139 LYS B CA 1
ATOM 4017 C C . LYS B 1 139 ? -14.672 30.672 6.66 1 97 139 LYS B C 1
ATOM 4019 O O . LYS B 1 139 ? -14.664 31.812 7.125 1 97 139 LYS B O 1
ATOM 4024 N N . VAL B 1 140 ? -13.617 29.891 6.676 1 97.31 140 VAL B N 1
ATOM 4025 C CA . VAL B 1 140 ? -12.43 30.359 7.379 1 97.31 140 VAL B CA 1
ATOM 4026 C C . VAL B 1 140 ? -11.18 29.797 6.699 1 97.31 140 VAL B C 1
ATOM 4028 O O . VAL B 1 140 ? -11.125 28.625 6.352 1 97.31 140 VAL B O 1
ATOM 4031 N N . PRO B 1 141 ? -10.203 30.641 6.371 1 98.19 141 PRO B N 1
ATOM 4032 C CA . PRO B 1 141 ? -8.859 30.172 6.031 1 98.19 141 PRO B CA 1
ATOM 4033 C C . PRO B 1 141 ? -7.973 29.984 7.262 1 98.19 141 PRO B C 1
ATOM 4035 O O . PRO B 1 141 ? -7.957 30.844 8.156 1 98.19 141 PRO B O 1
ATOM 4038 N N . ILE B 1 142 ? -7.289 28.906 7.324 1 98.69 142 ILE B N 1
ATOM 4039 C CA . ILE B 1 142 ? -6.395 28.594 8.438 1 98.69 142 ILE B CA 1
ATOM 4040 C C . ILE B 1 142 ? -5 28.281 7.898 1 98.69 142 ILE B C 1
ATOM 4042 O O . ILE B 1 142 ? -4.855 27.531 6.926 1 98.69 142 ILE B O 1
ATOM 4046 N N . ILE B 1 143 ? -3.977 28.875 8.477 1 98.5 143 ILE B N 1
ATOM 4047 C CA . ILE B 1 143 ? -2.59 28.531 8.188 1 98.5 143 ILE B CA 1
ATOM 4048 C C . ILE B 1 143 ? -1.943 27.891 9.414 1 98.5 143 ILE B C 1
ATOM 4050 O O . ILE B 1 143 ? -2 28.453 10.508 1 98.5 143 ILE B O 1
ATOM 4054 N N . ILE B 1 144 ? -1.355 26.734 9.242 1 98.81 144 ILE B N 1
ATOM 4055 C CA . ILE B 1 144 ? -0.674 26.031 10.32 1 98.81 144 ILE B CA 1
ATOM 4056 C C . ILE B 1 144 ? 0.806 25.875 9.984 1 98.81 144 ILE B C 1
ATOM 4058 O O . ILE B 1 144 ? 1.156 25.266 8.969 1 98.81 144 ILE B O 1
ATOM 4062 N N . TYR B 1 145 ? 1.667 26.406 10.82 1 98.44 145 TYR B N 1
ATOM 4063 C CA . TYR B 1 145 ? 3.107 26.203 10.711 1 98.44 145 TYR B CA 1
ATOM 4064 C C . TYR B 1 145 ? 3.598 25.188 11.727 1 98.44 145 TYR B C 1
ATOM 4066 O O . TYR B 1 145 ? 3.371 25.344 12.93 1 98.44 145 TYR B O 1
ATOM 4074 N N . ASP B 1 146 ? 4.215 24.141 11.273 1 98.56 146 ASP B N 1
ATOM 4075 C CA . ASP B 1 146 ? 4.852 23.125 12.094 1 98.56 146 ASP B CA 1
ATOM 4076 C C . ASP B 1 146 ? 6.371 23.203 11.992 1 98.56 146 ASP B C 1
ATOM 4078 O O . ASP B 1 146 ? 6.965 22.625 11.07 1 98.56 146 ASP B O 1
ATOM 4082 N N . LEU B 1 147 ? 6.992 23.797 13.023 1 98.25 147 LEU B N 1
ATOM 4083 C CA . LEU B 1 147 ? 8.406 24.141 12.953 1 98.25 147 LEU B CA 1
ATOM 4084 C C . LEU B 1 147 ? 9.211 23.344 13.984 1 98.25 147 LEU B C 1
ATOM 4086 O O . LEU B 1 147 ? 8.953 23.453 15.188 1 98.25 147 LEU B O 1
ATOM 4090 N N . ALA B 1 148 ? 10.164 22.547 13.539 1 98.06 148 ALA B N 1
ATOM 4091 C CA . ALA B 1 148 ? 11.023 21.781 14.422 1 98.06 148 ALA B CA 1
ATOM 4092 C C . ALA B 1 148 ? 12.5 22 14.086 1 98.06 148 ALA B C 1
ATOM 4094 O O . ALA B 1 148 ? 12.969 21.578 13.023 1 98.06 148 ALA B O 1
ATOM 4095 N N . GLU B 1 149 ? 13.227 22.562 15.031 1 97.56 149 GLU B N 1
ATOM 4096 C CA . GLU B 1 149 ? 14.633 22.891 14.789 1 97.56 149 GLU B CA 1
ATOM 4097 C C . GLU B 1 149 ? 15.555 21.906 15.5 1 97.56 149 GLU B C 1
ATOM 4099 O O . GLU B 1 149 ? 16.578 21.5 14.953 1 97.56 149 GLU B O 1
ATOM 4104 N N . LYS B 1 150 ? 15.25 21.609 16.688 1 97.62 150 LYS B N 1
ATOM 4105 C CA . LYS B 1 150 ? 16 20.656 17.5 1 97.62 150 LYS B CA 1
ATOM 4106 C C . LYS B 1 150 ? 15.07 19.688 18.219 1 97.62 150 LYS B C 1
ATOM 4108 O O . LYS B 1 150 ? 13.859 19.906 18.25 1 97.62 150 LYS B O 1
ATOM 4113 N N . GLY B 1 151 ? 15.656 18.594 18.688 1 98.06 151 GLY B N 1
ATOM 4114 C CA . GLY B 1 151 ? 14.875 17.641 19.469 1 98.06 151 GLY B CA 1
ATOM 4115 C C . GLY B 1 151 ? 13.805 16.938 18.656 1 98.06 151 GLY B C 1
ATOM 4116 O O . GLY B 1 151 ? 14.023 16.578 17.5 1 98.06 151 GLY B O 1
ATOM 4117 N N . THR B 1 152 ? 12.695 16.609 19.375 1 98.5 152 THR B N 1
ATOM 4118 C CA . THR B 1 152 ? 11.539 15.945 18.766 1 98.5 152 THR B CA 1
ATOM 4119 C C . THR B 1 152 ? 10.258 16.703 19.094 1 98.5 152 THR B C 1
ATOM 4121 O O . THR B 1 152 ? 9.906 16.875 20.266 1 98.5 152 THR B O 1
ATOM 4124 N N . LYS B 1 153 ? 9.586 17.078 18.094 1 98.69 153 LYS B N 1
ATOM 4125 C CA . LYS B 1 153 ? 8.32 17.766 18.297 1 98.69 153 LYS B CA 1
ATOM 4126 C C . LYS B 1 153 ? 7.145 16.938 17.797 1 98.69 153 LYS B C 1
ATOM 4128 O O . LYS B 1 153 ? 7.203 16.359 16.703 1 98.69 153 LYS B O 1
ATOM 4133 N N . SER B 1 154 ? 6.152 16.797 18.625 1 98.31 154 SER B N 1
ATOM 4134 C CA . SER B 1 154 ? 4.883 16.188 18.234 1 98.31 154 SER B CA 1
ATOM 4135 C C . SER B 1 154 ? 3.748 17.203 18.266 1 98.31 154 SER B C 1
ATOM 4137 O O . SER B 1 154 ? 3.521 17.859 19.297 1 98.31 154 SER B O 1
ATOM 4139 N N . PHE B 1 155 ? 3.121 17.375 17.188 1 98.88 155 PHE B N 1
ATOM 4140 C CA . PHE B 1 155 ? 1.999 18.312 17.094 1 98.88 155 PHE B CA 1
ATOM 4141 C C . PHE B 1 155 ? 0.752 17.594 16.578 1 98.88 155 PHE B C 1
ATOM 4143 O O . PHE B 1 155 ? 0.743 17.078 15.461 1 98.88 155 PHE B O 1
ATOM 4150 N N . VAL B 1 156 ? -0.3 17.531 17.375 1 98.62 156 VAL B N 1
ATOM 4151 C CA . VAL B 1 156 ? -1.572 16.922 17 1 98.62 156 VAL B CA 1
ATOM 4152 C C . VAL B 1 156 ? -2.646 17.984 16.891 1 98.62 156 VAL B C 1
ATOM 4154 O O . VAL B 1 156 ? -2.852 18.781 17.812 1 98.62 156 VAL B O 1
ATOM 4157 N N . VAL B 1 157 ? -3.27 18.016 15.734 1 98.81 157 VAL B N 1
ATOM 4158 C CA . VAL B 1 157 ? -4.387 18.922 15.484 1 98.81 157 VAL B CA 1
ATOM 4159 C C . VAL B 1 157 ? -5.66 18.109 15.242 1 98.81 157 VAL B C 1
ATOM 4161 O O . VAL B 1 157 ? -5.684 17.203 14.398 1 98.81 157 VAL B O 1
ATOM 4164 N N . GLU B 1 158 ? -6.691 18.406 16 1 98.69 158 GLU B N 1
ATOM 4165 C CA . GLU B 1 158 ? -8.008 17.828 15.781 1 98.69 158 GLU B CA 1
ATOM 4166 C C . GLU B 1 158 ? -8.992 18.859 15.242 1 98.69 158 GLU B C 1
ATOM 4168 O O . GLU B 1 158 ? -9.047 20 15.734 1 98.69 158 GLU B O 1
ATOM 4173 N N . LEU B 1 159 ? -9.742 18.484 14.188 1 98.75 159 LEU B N 1
ATOM 4174 C CA . LEU B 1 159 ? -10.672 19.406 13.562 1 98.75 159 LEU B CA 1
ATOM 4175 C C . LEU B 1 159 ? -12.047 18.766 13.398 1 98.75 159 LEU B C 1
ATOM 4177 O O . LEU B 1 159 ? -12.164 17.656 12.898 1 98.75 159 LEU B O 1
ATOM 4181 N N . LYS B 1 160 ? -13.07 19.391 13.859 1 98.5 160 LYS B N 1
ATOM 4182 C CA . LYS B 1 160 ? -14.469 19.031 13.602 1 98.5 160 LYS B CA 1
ATOM 4183 C C . LYS B 1 160 ? -15.211 20.172 12.93 1 98.5 160 LYS B C 1
ATOM 4185 O O . LYS B 1 160 ? -15.125 21.328 13.367 1 98.5 160 LYS B O 1
ATOM 4190 N N . THR B 1 161 ? -15.93 19.859 11.875 1 98.38 161 THR B N 1
ATOM 4191 C CA . THR B 1 161 ? -16.656 20.922 11.18 1 98.38 161 THR B CA 1
ATOM 4192 C C . THR B 1 161 ? -17.906 20.375 10.5 1 98.38 161 THR B C 1
ATOM 4194 O O . THR B 1 161 ? -18.016 19.172 10.266 1 98.38 161 THR B O 1
ATOM 4197 N N . ARG B 1 162 ? -18.859 21.156 10.32 1 97.25 162 ARG B N 1
ATOM 4198 C CA . ARG B 1 162 ? -20.094 20.875 9.586 1 97.25 162 ARG B CA 1
ATOM 4199 C C . ARG B 1 162 ? -20.656 22.141 8.945 1 97.25 162 ARG B C 1
ATOM 4201 O O . ARG B 1 162 ? -20.516 23.234 9.5 1 97.25 162 ARG B O 1
ATOM 4208 N N . ASP B 1 163 ? -21.25 21.953 7.805 1 98.06 163 ASP B N 1
ATOM 4209 C CA . ASP B 1 163 ? -21.891 23.062 7.098 1 98.06 163 ASP B CA 1
ATOM 4210 C C . ASP B 1 163 ? -20.938 24.25 6.973 1 98.06 163 ASP B C 1
ATOM 4212 O O . ASP B 1 163 ? -21.328 25.391 7.242 1 98.06 163 ASP B O 1
ATOM 4216 N N . SER B 1 164 ? -19.594 23.906 6.66 1 98 164 SER B N 1
ATOM 4217 C CA . SER B 1 164 ? -18.562 24.938 6.613 1 98 164 SER B CA 1
ATOM 4218 C C . SER B 1 164 ? -17.688 24.781 5.383 1 98 164 SER B C 1
ATOM 4220 O O . SER B 1 164 ? -17.672 23.719 4.75 1 98 164 SER B O 1
ATOM 4222 N N . GLU B 1 165 ? -17.047 25.859 5.039 1 98.06 165 GLU B N 1
ATOM 4223 C CA . GLU B 1 165 ? -16.016 25.859 4.012 1 98.06 165 GLU B CA 1
ATOM 4224 C C . GLU B 1 165 ? -14.664 26.312 4.586 1 98.06 165 GLU B C 1
ATOM 4226 O O . GLU B 1 165 ? -14.492 27.469 4.953 1 98.06 165 GLU B O 1
ATOM 4231 N N . LEU B 1 166 ? -13.75 25.422 4.641 1 98.5 166 LEU B N 1
ATOM 4232 C CA . LEU B 1 166 ? -12.445 25.719 5.219 1 98.5 166 LEU B CA 1
ATOM 4233 C C . LEU B 1 166 ? -11.344 25.594 4.168 1 98.5 166 LEU B C 1
ATOM 4235 O O . LEU B 1 166 ? -11.383 24.703 3.324 1 98.5 166 LEU B O 1
ATOM 4239 N N . GLU B 1 167 ? -10.43 26.516 4.156 1 98.31 167 GLU B N 1
ATOM 4240 C CA . GLU B 1 167 ? -9.133 26.391 3.496 1 98.31 167 GLU B CA 1
ATOM 4241 C C . GLU B 1 167 ? -8.008 26.234 4.516 1 98.31 167 GLU B C 1
ATOM 4243 O O . GLU B 1 167 ? -7.898 27.016 5.453 1 98.31 167 GLU B O 1
ATOM 4248 N N . ILE B 1 168 ? -7.223 25.219 4.309 1 98.75 168 ILE B N 1
ATOM 4249 C CA . ILE B 1 168 ? -6.168 24.969 5.277 1 98.75 168 ILE B CA 1
ATOM 4250 C C . ILE B 1 168 ? -4.82 24.875 4.562 1 98.75 168 ILE B C 1
ATOM 4252 O O . ILE B 1 168 ? -4.648 24.062 3.648 1 98.75 168 ILE B O 1
ATOM 4256 N N . LEU B 1 169 ? -3.93 25.719 4.906 1 98.38 169 LEU B N 1
ATOM 4257 C CA . LEU B 1 169 ? -2.539 25.625 4.477 1 98.38 169 LEU B CA 1
ATOM 4258 C C . LEU B 1 169 ? -1.646 25.141 5.613 1 98.38 169 LEU B C 1
ATOM 4260 O O . LEU B 1 169 ? -1.546 25.797 6.652 1 98.38 169 LEU B O 1
ATOM 4264 N N . THR B 1 170 ? -1.062 24 5.477 1 98.69 170 THR B N 1
ATOM 4265 C CA . THR B 1 170 ? -0.106 23.469 6.445 1 98.69 170 THR B CA 1
ATOM 4266 C C . THR B 1 170 ? 1.317 23.562 5.902 1 98.69 170 THR B C 1
ATOM 4268 O O . THR B 1 170 ? 1.604 23.062 4.812 1 98.69 170 THR B O 1
ATOM 4271 N N . VAL B 1 171 ? 2.178 24.188 6.672 1 97.94 171 VAL B N 1
ATOM 4272 C CA . VAL B 1 171 ? 3.576 24.344 6.289 1 97.94 171 VAL B CA 1
ATOM 4273 C C . VAL B 1 171 ? 4.473 23.672 7.324 1 97.94 171 VAL B C 1
ATOM 4275 O O . VAL B 1 171 ? 4.586 24.141 8.461 1 97.94 171 VAL B O 1
ATOM 4278 N N . GLY B 1 172 ? 5.109 22.562 6.953 1 98 172 GLY B N 1
ATOM 4279 C CA . GLY B 1 172 ? 6.105 21.922 7.789 1 98 172 GLY B CA 1
ATOM 4280 C C . GLY B 1 172 ? 7.531 22.297 7.418 1 98 172 GLY B C 1
ATOM 4281 O O . GLY B 1 172 ? 7.965 22.062 6.289 1 98 172 GLY B O 1
ATOM 4282 N N . LYS B 1 173 ? 8.195 22.891 8.305 1 96.94 173 LYS B N 1
ATOM 4283 C CA . LYS B 1 173 ? 9.609 23.188 8.164 1 96.94 173 LYS B CA 1
ATOM 4284 C C . LYS B 1 173 ? 10.43 22.531 9.266 1 96.94 173 LYS B C 1
ATOM 4286 O O . LYS B 1 173 ? 10.469 23.031 10.398 1 96.94 173 LYS B O 1
ATOM 4291 N N . HIS B 1 174 ? 11.203 21.5 8.867 1 97.69 174 HIS B N 1
ATOM 4292 C CA . HIS B 1 174 ? 11.844 20.688 9.891 1 97.69 174 HIS B CA 1
ATOM 4293 C C . HIS B 1 174 ? 13.344 20.578 9.656 1 97.69 174 HIS B C 1
ATOM 4295 O O . HIS B 1 174 ? 13.789 20.5 8.508 1 97.69 174 HIS B O 1
ATOM 4301 N N . LYS B 1 175 ? 14.062 20.641 10.68 1 96.56 175 LYS B N 1
ATOM 4302 C CA . LYS B 1 175 ? 15.484 20.281 10.672 1 96.56 175 LYS B CA 1
ATOM 4303 C C . LYS B 1 175 ? 15.734 19.016 11.484 1 96.56 175 LYS B C 1
ATOM 4305 O O . LYS B 1 175 ? 16.656 18.25 11.188 1 96.56 175 LYS B O 1
ATOM 4310 N N . SER B 1 176 ? 14.953 18.844 12.461 1 98.19 176 SER B N 1
ATOM 4311 C CA . SER B 1 176 ? 15.07 17.703 13.367 1 98.19 176 SER B CA 1
ATOM 4312 C C . SER B 1 176 ? 13.914 16.719 13.188 1 98.19 176 SER B C 1
ATOM 4314 O O . SER B 1 176 ? 13.43 16.531 12.07 1 98.19 176 SER B O 1
ATOM 4316 N N . ILE B 1 177 ? 13.547 16.031 14.312 1 98.19 177 ILE B N 1
ATOM 4317 C CA . ILE B 1 177 ? 12.516 15.008 14.258 1 98.19 177 ILE B CA 1
ATOM 4318 C C . ILE B 1 177 ? 11.148 15.633 14.508 1 98.19 177 ILE B C 1
ATOM 4320 O O . ILE B 1 177 ? 10.977 16.406 15.445 1 98.19 177 ILE B O 1
ATOM 4324 N N . SER B 1 178 ? 10.203 15.273 13.609 1 98.56 178 SER B N 1
ATOM 4325 C CA . SER B 1 178 ? 8.875 15.859 13.75 1 98.56 178 SER B CA 1
ATOM 4326 C C . SER B 1 178 ? 7.785 14.812 13.531 1 98.56 178 SER B C 1
ATOM 4328 O O . SER B 1 178 ? 7.863 14.016 12.586 1 98.56 178 SER B O 1
ATOM 4330 N N . HIS B 1 179 ? 6.863 14.789 14.43 1 97.5 179 HIS B N 1
ATOM 4331 C CA . HIS B 1 179 ? 5.605 14.062 14.281 1 97.5 179 HIS B CA 1
ATOM 4332 C C . HIS B 1 179 ? 4.422 15.023 14.18 1 97.5 179 HIS B C 1
ATOM 4334 O O . HIS B 1 179 ? 4.262 15.906 15.023 1 97.5 179 HIS B O 1
ATOM 4340 N N . TYR B 1 180 ? 3.707 14.906 13.133 1 98.56 180 TYR B N 1
ATOM 4341 C CA . TYR B 1 180 ? 2.504 15.703 12.922 1 98.56 180 TYR B CA 1
ATOM 4342 C C . TYR B 1 180 ? 1.307 14.82 12.609 1 98.56 180 TYR B C 1
ATOM 4344 O O . TYR B 1 180 ? 1.401 13.906 11.781 1 98.56 180 TYR B O 1
ATOM 4352 N N . LEU B 1 181 ? 0.192 15.078 13.305 1 97.69 181 LEU B N 1
ATOM 4353 C CA . LEU B 1 181 ? -1.061 14.383 13.031 1 97.69 181 LEU B CA 1
ATOM 4354 C C . LEU B 1 181 ? -2.227 15.359 12.977 1 97.69 181 LEU B C 1
ATOM 4356 O O . LEU B 1 181 ? -2.504 16.062 13.953 1 97.69 181 LEU B O 1
ATOM 4360 N N . LEU B 1 182 ? -2.803 15.453 11.852 1 98.62 182 LEU B N 1
ATOM 4361 C CA . LEU B 1 182 ? -4.074 16.156 11.727 1 98.62 182 LEU B CA 1
ATOM 4362 C C . LEU B 1 182 ? -5.227 15.164 11.562 1 98.62 182 LEU B C 1
ATOM 4364 O O . LEU B 1 182 ? -5.207 14.328 10.664 1 98.62 182 LEU B O 1
ATOM 4368 N N . ARG B 1 183 ? -6.191 15.188 12.445 1 98 183 ARG B N 1
ATOM 4369 C CA . ARG B 1 183 ? -7.406 14.383 12.359 1 98 183 ARG B CA 1
ATOM 4370 C C . ARG B 1 183 ? -8.641 15.273 12.211 1 98 183 ARG B C 1
ATOM 4372 O O . ARG B 1 183 ? -8.984 16.016 13.141 1 98 183 ARG B O 1
ATOM 4379 N N . ALA B 1 184 ? -9.281 15.117 11.117 1 98.56 184 ALA B N 1
ATOM 4380 C CA . ALA B 1 184 ? -10.445 15.953 10.844 1 98.56 184 ALA B CA 1
ATOM 4381 C C . ALA B 1 184 ? -11.703 15.109 10.648 1 98.56 184 ALA B C 1
ATOM 4383 O O . ALA B 1 184 ? -11.664 14.078 9.969 1 98.56 184 ALA B O 1
ATOM 4384 N N . SER B 1 185 ? -12.758 15.484 11.258 1 98.5 185 SER B N 1
ATOM 4385 C CA . SER B 1 185 ? -14.094 14.93 11.047 1 98.5 185 SER B CA 1
ATOM 4386 C C . SER B 1 185 ? -14.992 15.922 10.312 1 98.5 185 SER B C 1
ATOM 4388 O O . SER B 1 185 ? -15.32 16.984 10.852 1 98.5 185 SER B O 1
ATOM 4390 N N . LEU B 1 186 ? -15.375 15.578 9.117 1 98.75 186 LEU B N 1
ATOM 4391 C CA . LEU B 1 186 ? -16.203 16.453 8.297 1 98.75 186 LEU B CA 1
ATOM 4392 C C . LEU B 1 186 ? -17.672 16.016 8.336 1 98.75 186 LEU B C 1
ATOM 4394 O O . LEU B 1 186 ? -18.016 14.953 7.812 1 98.75 186 LEU B O 1
ATOM 4398 N N . GLY B 1 187 ? -18.469 16.812 8.922 1 98.25 187 GLY B N 1
ATOM 4399 C CA . GLY B 1 187 ? -19.906 16.562 8.992 1 98.25 187 GLY B CA 1
ATOM 4400 C C . GLY B 1 187 ? -20.641 16.953 7.727 1 98.25 187 GLY B C 1
ATOM 4401 O O . GLY B 1 187 ? -20.031 17.109 6.668 1 98.25 187 GLY B O 1
ATOM 4402 N N . ILE B 1 188 ? -21.953 17.094 7.91 1 98.19 188 ILE B N 1
ATOM 4403 C CA . ILE B 1 188 ? -22.844 17.312 6.777 1 98.19 188 ILE B CA 1
ATOM 4404 C C . ILE B 1 188 ? -22.422 18.578 6.039 1 98.19 188 ILE B C 1
ATOM 4406 O O . ILE B 1 188 ? -22.172 19.625 6.66 1 98.19 188 ILE B O 1
ATOM 4410 N N . ASN B 1 189 ? -22.141 18.562 4.762 1 97.81 189 ASN B N 1
ATOM 4411 C CA . ASN B 1 189 ? -21.922 19.656 3.824 1 97.81 189 ASN B CA 1
ATOM 4412 C C . ASN B 1 189 ? -20.625 20.406 4.117 1 97.81 189 ASN B C 1
ATOM 4414 O O . ASN B 1 189 ? -20.453 21.531 3.678 1 97.81 189 ASN B O 1
ATOM 4418 N N . ALA B 1 190 ? -19.781 19.781 4.863 1 98.56 190 ALA B N 1
ATOM 4419 C CA . ALA B 1 190 ? -18.484 20.406 5.105 1 98.56 190 ALA B CA 1
ATOM 4420 C C . ALA B 1 190 ? -17.594 20.312 3.873 1 98.56 190 ALA B C 1
ATOM 4422 O O . ALA B 1 190 ? -17.5 19.25 3.244 1 98.56 190 ALA B O 1
ATOM 4423 N N . LYS B 1 191 ? -16.984 21.406 3.492 1 98.38 191 LYS B N 1
ATOM 4424 C CA . LYS B 1 191 ? -16.031 21.453 2.375 1 98.38 191 LYS B CA 1
ATOM 4425 C C . LYS B 1 191 ? -14.664 21.922 2.836 1 98.38 191 LYS B C 1
ATOM 4427 O O . LYS B 1 191 ? -14.516 23.016 3.367 1 98.38 191 LYS B O 1
ATOM 4432 N N . VAL B 1 192 ? -13.672 21.125 2.639 1 98.69 192 VAL B N 1
ATOM 4433 C CA . VAL B 1 192 ? -12.312 21.453 3.047 1 98.69 192 VAL B CA 1
ATOM 4434 C C . VAL B 1 192 ? -11.383 21.422 1.834 1 98.69 192 VAL B C 1
ATOM 4436 O O . VAL B 1 192 ? -11.336 20.422 1.113 1 98.69 192 VAL B O 1
ATOM 4439 N N . ARG B 1 193 ? -10.734 22.469 1.58 1 98.5 193 ARG B N 1
ATOM 4440 C CA . ARG B 1 193 ? -9.625 22.562 0.634 1 98.5 193 ARG B CA 1
ATOM 4441 C C . ARG B 1 193 ? -8.297 22.75 1.36 1 98.5 193 ARG B C 1
ATOM 4443 O O . ARG B 1 193 ? -8.078 23.766 2.01 1 98.5 193 ARG B O 1
ATOM 4450 N N . ALA B 1 194 ? -7.461 21.781 1.208 1 98.69 194 ALA B N 1
ATOM 4451 C CA . ALA B 1 194 ? -6.23 21.812 1.991 1 98.69 194 ALA B CA 1
ATOM 4452 C C . ALA B 1 194 ? -5.004 21.703 1.089 1 98.69 194 ALA B C 1
ATOM 4454 O O . ALA B 1 194 ? -5.043 21.016 0.059 1 98.69 194 ALA B O 1
ATOM 4455 N N . PHE B 1 195 ? -3.994 22.391 1.408 1 98.44 195 PHE B N 1
ATOM 4456 C CA . PHE B 1 195 ? -2.678 22.266 0.794 1 98.44 195 PHE B CA 1
ATOM 4457 C C . PHE B 1 195 ? -1.596 22.125 1.858 1 98.44 195 PHE B C 1
ATOM 4459 O O . PHE B 1 195 ? -1.498 22.953 2.768 1 98.44 195 PHE B O 1
ATOM 4466 N N . THR B 1 196 ? -0.79 21.094 1.783 1 98.56 196 THR B N 1
ATOM 4467 C CA . THR B 1 196 ? 0.287 20.828 2.729 1 98.56 196 THR B CA 1
ATOM 4468 C C . THR B 1 196 ? 1.64 20.812 2.023 1 98.56 196 THR B C 1
ATOM 4470 O O . THR B 1 196 ? 1.83 20.094 1.04 1 98.56 196 THR B O 1
ATOM 4473 N N . VAL B 1 197 ? 2.543 21.609 2.434 1 97.5 197 VAL B N 1
ATOM 4474 C CA . VAL B 1 197 ? 3.918 21.578 1.944 1 97.5 197 VAL B CA 1
ATOM 4475 C C . VAL B 1 197 ? 4.875 21.297 3.104 1 97.5 197 VAL B C 1
ATOM 4477 O O . VAL B 1 197 ? 4.77 21.922 4.164 1 97.5 197 VAL B O 1
ATOM 4480 N N . ILE B 1 198 ? 5.801 20.312 2.963 1 97.69 198 ILE B N 1
ATOM 4481 C CA . ILE B 1 198 ? 6.688 19.875 4.035 1 97.69 198 ILE B CA 1
ATOM 4482 C C . ILE B 1 198 ? 8.133 19.891 3.549 1 97.69 198 ILE B C 1
ATOM 4484 O O . ILE B 1 198 ? 8.453 19.297 2.516 1 97.69 198 ILE B O 1
ATOM 4488 N N . SER B 1 199 ? 8.906 20.594 4.238 1 96.81 199 SER B N 1
ATOM 4489 C CA . SER B 1 199 ? 10.344 20.406 4.141 1 96.81 199 SER B CA 1
ATOM 4490 C C . SER B 1 199 ? 10.867 19.516 5.266 1 96.81 199 SER B C 1
ATOM 4492 O O . SER B 1 199 ? 10.859 19.922 6.434 1 96.81 199 SER B O 1
ATOM 4494 N N . GLY B 1 200 ? 11.391 18.344 4.898 1 96.94 200 GLY B N 1
ATOM 4495 C CA . GLY B 1 200 ? 11.703 17.312 5.867 1 96.94 200 GLY B CA 1
ATOM 4496 C C . GLY B 1 200 ? 12.922 17.641 6.719 1 96.94 200 GLY B C 1
ATOM 4497 O O . GLY B 1 200 ? 13.766 18.438 6.324 1 96.94 200 GLY B O 1
ATOM 4498 N N . GLY B 1 201 ? 12.977 17.031 7.918 1 97.19 201 GLY B N 1
ATOM 4499 C CA . GLY B 1 201 ? 14.141 17.016 8.781 1 97.19 201 GLY B CA 1
ATOM 4500 C C . GLY B 1 201 ? 14.805 15.648 8.867 1 97.19 201 GLY B C 1
ATOM 4501 O O . GLY B 1 201 ? 14.789 14.883 7.906 1 97.19 201 GLY B O 1
ATOM 4502 N N . LYS B 1 202 ? 15.469 15.406 10.047 1 98 202 LYS B N 1
ATOM 4503 C CA . LYS B 1 202 ? 16.062 14.094 10.234 1 98 202 LYS B CA 1
ATOM 4504 C C . LYS B 1 202 ? 15.047 12.984 9.977 1 98 202 LYS B C 1
ATOM 4506 O O . LYS B 1 202 ? 15.367 11.969 9.352 1 98 202 LYS B O 1
ATOM 4511 N N . MET B 1 203 ? 13.883 13.148 10.438 1 97.5 203 MET B N 1
ATOM 4512 C CA . MET B 1 203 ? 12.711 12.336 10.125 1 97.5 203 MET B CA 1
ATOM 4513 C C . MET B 1 203 ? 11.422 13.117 10.367 1 97.5 203 MET B C 1
ATOM 4515 O O . MET B 1 203 ? 11.164 13.562 11.484 1 97.5 203 MET B O 1
ATOM 4519 N N . SER B 1 204 ? 10.656 13.305 9.344 1 98.25 204 SER B N 1
ATOM 4520 C CA . SER B 1 204 ? 9.344 13.938 9.461 1 98.25 204 SER B CA 1
ATOM 4521 C C . SER B 1 204 ? 8.227 12.938 9.195 1 98.25 204 SER B C 1
ATOM 4523 O O . SER B 1 204 ? 8.039 12.5 8.055 1 98.25 204 SER B O 1
ATOM 4525 N N . HIS B 1 205 ? 7.543 12.523 10.211 1 97 205 HIS B N 1
ATOM 4526 C CA . HIS B 1 205 ? 6.324 11.742 10.078 1 97 205 HIS B CA 1
ATOM 4527 C C . HIS B 1 205 ? 5.09 12.633 10.086 1 97 205 HIS B C 1
ATOM 4529 O O . HIS B 1 205 ? 4.652 13.094 11.141 1 97 205 HIS B O 1
ATOM 4535 N N . HIS B 1 206 ? 4.535 12.875 8.93 1 97.88 206 HIS B N 1
ATOM 4536 C CA . HIS B 1 206 ? 3.424 13.805 8.734 1 97.88 206 HIS B CA 1
ATOM 4537 C C . HIS B 1 206 ? 2.166 13.07 8.281 1 97.88 206 HIS B C 1
ATOM 4539 O O . HIS B 1 206 ? 2.072 12.641 7.129 1 97.88 206 HIS B O 1
ATOM 4545 N N . ARG B 1 207 ? 1.193 12.961 9.141 1 96.38 207 ARG B N 1
ATOM 4546 C CA . ARG B 1 207 ? -0.009 12.188 8.859 1 96.38 207 ARG B CA 1
ATOM 4547 C C . ARG B 1 207 ? -1.253 13.062 8.898 1 96.38 207 ARG B C 1
ATOM 4549 O O . ARG B 1 207 ? -1.408 13.891 9.805 1 96.38 207 ARG B O 1
ATOM 4556 N N . GLU B 1 208 ? -2.082 12.938 7.934 1 98.06 208 GLU B N 1
ATOM 4557 C CA . GLU B 1 208 ? -3.375 13.609 7.883 1 98.06 208 GLU B CA 1
ATOM 4558 C C . GLU B 1 208 ? -4.512 12.617 7.68 1 98.06 208 GLU B C 1
ATOM 4560 O O . GLU B 1 208 ? -4.535 11.891 6.684 1 98.06 208 GLU B O 1
ATOM 4565 N N . ASP B 1 209 ? -5.41 12.57 8.633 1 96.12 209 ASP B N 1
ATOM 4566 C CA . ASP B 1 209 ? -6.602 11.727 8.586 1 96.12 209 ASP B CA 1
ATOM 4567 C C . ASP B 1 209 ? -7.863 12.562 8.391 1 96.12 209 ASP B C 1
ATOM 4569 O O . ASP B 1 209 ? -8.195 13.398 9.234 1 96.12 209 ASP B O 1
ATOM 4573 N N . TYR B 1 210 ? -8.555 12.32 7.312 1 98.19 210 TYR B N 1
ATOM 4574 C CA . TYR B 1 210 ? -9.836 12.977 7.078 1 98.19 210 TYR B CA 1
ATOM 4575 C C . TYR B 1 210 ? -10.977 11.961 7.059 1 98.19 210 TYR B C 1
ATOM 4577 O O . TYR B 1 210 ? -10.969 11.023 6.254 1 98.19 210 TYR B O 1
ATOM 4585 N N . SER B 1 211 ? -11.898 12.109 7.934 1 97.94 211 SER B N 1
ATOM 4586 C CA . SER B 1 211 ? -13.117 11.305 7.93 1 97.94 211 SER B CA 1
ATOM 4587 C C . SER B 1 211 ? -14.305 12.109 7.414 1 97.94 211 SER B C 1
ATOM 4589 O O . SER B 1 211 ? -14.75 13.055 8.07 1 97.94 211 SER B O 1
ATOM 4591 N N . LEU B 1 212 ? -14.773 11.766 6.27 1 98.38 212 LEU B N 1
ATOM 4592 C CA . LEU B 1 212 ? -15.984 12.383 5.75 1 98.38 212 LEU B CA 1
ATOM 4593 C C . LEU B 1 212 ? -17.219 11.664 6.273 1 98.38 212 LEU B C 1
ATOM 4595 O O . LEU B 1 212 ? -17.734 10.742 5.633 1 98.38 212 LEU B O 1
ATOM 4599 N N . GLU B 1 213 ? -17.75 12.219 7.301 1 97.56 213 GLU B N 1
ATOM 4600 C CA . GLU B 1 213 ? -18.812 11.555 8.062 1 97.56 213 GLU B CA 1
ATOM 4601 C C . GLU B 1 213 ? -20.188 11.961 7.547 1 97.56 213 GLU B C 1
ATOM 4603 O O . GLU B 1 213 ? -21.125 11.156 7.586 1 97.56 213 GLU B O 1
ATOM 4608 N N . GLY B 1 214 ? -20.281 13.133 7.176 1 97.88 214 GLY B N 1
ATOM 4609 C CA . GLY B 1 214 ? -21.594 13.672 6.832 1 97.88 214 GLY B CA 1
ATOM 4610 C C . GLY B 1 214 ? -21.891 13.609 5.348 1 97.88 214 GLY B C 1
ATOM 4611 O O . GLY B 1 214 ? -20.984 13.734 4.52 1 97.88 214 GLY B O 1
ATOM 4612 N N . ARG B 1 215 ? -23.156 13.555 5.094 1 97.56 215 ARG B N 1
ATOM 4613 C CA . ARG B 1 215 ? -23.609 13.547 3.709 1 97.56 215 ARG B CA 1
ATOM 4614 C C . ARG B 1 215 ? -23.125 14.789 2.967 1 97.56 215 ARG B C 1
ATOM 4616 O O . ARG B 1 215 ? -23.188 15.898 3.498 1 97.56 215 ARG B O 1
ATOM 4623 N N . GLY B 1 216 ? -22.609 14.578 1.799 1 97.56 216 GLY B N 1
ATOM 4624 C CA . GLY B 1 216 ? -22.281 15.688 0.921 1 97.56 216 GLY B CA 1
ATOM 4625 C C . GLY B 1 216 ? -20.969 16.375 1.294 1 97.56 216 GLY B C 1
ATOM 4626 O O . GLY B 1 216 ? -20.641 17.422 0.74 1 97.56 216 GLY B O 1
ATOM 4627 N N . SER B 1 217 ? -20.25 15.867 2.24 1 98.31 217 SER B N 1
ATOM 4628 C CA . SER B 1 217 ? -18.969 16.484 2.584 1 98.31 217 SER B CA 1
ATOM 4629 C C . SER B 1 217 ? -17.953 16.266 1.477 1 98.31 217 SER B C 1
ATOM 4631 O O . SER B 1 217 ? -18.031 15.305 0.722 1 98.31 217 SER B O 1
ATOM 4633 N N . GLU B 1 218 ? -17 17.234 1.355 1 98.56 218 GLU B N 1
ATOM 4634 C CA . GLU B 1 218 ? -16.031 17.25 0.264 1 98.56 218 GLU B CA 1
ATOM 4635 C C . GLU B 1 218 ? -14.625 17.578 0.773 1 98.56 218 GLU B C 1
ATOM 4637 O O . GLU B 1 218 ? -14.469 18.453 1.639 1 98.56 218 GLU B O 1
ATOM 4642 N N . LEU B 1 219 ? -13.664 16.906 0.194 1 98.75 219 LEU B N 1
ATOM 4643 C CA . LEU B 1 219 ? -12.266 17.172 0.512 1 98.75 219 LEU B CA 1
ATOM 4644 C C . LEU B 1 219 ? -11.422 17.25 -0.758 1 98.75 219 LEU B C 1
ATOM 4646 O O . LEU B 1 219 ? -11.461 16.344 -1.593 1 98.75 219 LEU B O 1
ATOM 4650 N N . ILE B 1 220 ? -10.719 18.344 -0.958 1 98.56 220 ILE B N 1
ATOM 4651 C CA . ILE B 1 220 ? -9.625 18.453 -1.918 1 98.56 220 ILE B CA 1
ATOM 4652 C C . ILE B 1 220 ? -8.305 18.656 -1.179 1 98.56 220 ILE B C 1
ATOM 4654 O O . ILE B 1 220 ? -8.102 19.703 -0.538 1 98.56 220 ILE B O 1
ATOM 4658 N N . LEU B 1 221 ? -7.465 17.672 -1.173 1 98.56 221 LEU B N 1
ATOM 4659 C CA . LEU B 1 221 ? -6.176 17.719 -0.491 1 98.56 221 LEU B CA 1
ATOM 4660 C C . LEU B 1 221 ? -5.027 17.672 -1.494 1 98.56 221 LEU B C 1
ATOM 4662 O O . LEU B 1 221 ? -4.996 16.812 -2.367 1 98.56 221 LEU B O 1
ATOM 4666 N N . ARG B 1 222 ? -4.195 18.672 -1.428 1 98.25 222 ARG B N 1
ATOM 4667 C CA . ARG B 1 222 ? -2.953 18.688 -2.193 1 98.25 222 ARG B CA 1
ATOM 4668 C C . ARG B 1 222 ? -1.74 18.719 -1.268 1 98.25 222 ARG B C 1
ATOM 4670 O O . ARG B 1 222 ? -1.754 19.391 -0.242 1 98.25 222 ARG B O 1
ATOM 4677 N N . GLY B 1 223 ? -0.727 17.922 -1.579 1 97.88 223 GLY B N 1
ATOM 4678 C CA . GLY B 1 223 ? 0.464 17.844 -0.747 1 97.88 223 GLY B CA 1
ATOM 4679 C C . GLY B 1 223 ? 1.754 17.906 -1.544 1 97.88 223 GLY B C 1
ATOM 4680 O O . GLY B 1 223 ? 1.821 17.375 -2.66 1 97.88 223 GLY B O 1
ATOM 4681 N N . MET B 1 224 ? 2.748 18.5 -0.978 1 97.25 224 MET B N 1
ATOM 4682 C CA . MET B 1 224 ? 4.074 18.609 -1.586 1 97.25 224 MET B CA 1
ATOM 4683 C C . MET B 1 224 ? 5.168 18.344 -0.556 1 97.25 224 MET B C 1
ATOM 4685 O O . MET B 1 224 ? 5.781 19.281 -0.041 1 97.25 224 MET B O 1
ATOM 4689 N N . PRO B 1 225 ? 5.473 17.062 -0.304 1 97.62 225 PRO B N 1
ATOM 4690 C CA . PRO B 1 225 ? 6.625 16.75 0.551 1 97.62 225 PRO B CA 1
ATOM 4691 C C . PRO B 1 225 ? 7.957 16.891 -0.18 1 97.62 225 PRO B C 1
ATOM 4693 O O . PRO B 1 225 ? 8.094 16.438 -1.319 1 97.62 225 PRO B O 1
ATOM 4696 N N . ILE B 1 226 ? 8.875 17.516 0.512 1 94.81 226 ILE B N 1
ATOM 4697 C CA . ILE B 1 226 ? 10.203 17.734 -0.049 1 94.81 226 ILE B CA 1
ATOM 4698 C C . ILE B 1 226 ? 11.266 17.156 0.885 1 94.81 226 ILE B C 1
ATOM 4700 O O . ILE B 1 226 ? 11.398 17.594 2.029 1 94.81 226 ILE B O 1
ATOM 4704 N N . ALA B 1 227 ? 12.008 16.188 0.395 1 95.69 227 ALA B N 1
ATOM 4705 C CA . ALA B 1 227 ? 13.078 15.555 1.163 1 95.69 227 ALA B CA 1
ATOM 4706 C C . ALA B 1 227 ? 14.438 15.805 0.52 1 95.69 227 ALA B C 1
ATOM 4708 O O . ALA B 1 227 ? 14.875 15.031 -0.336 1 95.69 227 ALA B O 1
ATOM 4709 N N . ILE B 1 228 ? 15.094 16.812 0.95 1 92 228 ILE B N 1
ATOM 4710 C CA . ILE B 1 228 ? 16.469 17.109 0.527 1 92 228 ILE B CA 1
ATOM 4711 C C . ILE B 1 228 ? 17.422 16.828 1.678 1 92 228 ILE B C 1
ATOM 4713 O O . ILE B 1 228 ? 17.438 17.562 2.67 1 92 228 ILE B O 1
ATOM 4717 N N . ASN B 1 229 ? 18.234 15.82 1.507 1 94.12 229 ASN B N 1
ATOM 4718 C CA . ASN B 1 229 ? 19.094 15.367 2.596 1 94.12 229 ASN B CA 1
ATOM 4719 C C . ASN B 1 229 ? 18.312 15.219 3.898 1 94.12 229 ASN B C 1
ATOM 4721 O O . ASN B 1 229 ? 18.75 15.695 4.945 1 94.12 229 ASN B O 1
ATOM 4725 N N . SER B 1 230 ? 17.156 14.742 3.721 1 96.69 230 SER B N 1
ATOM 4726 C CA . SER B 1 230 ? 16.203 14.586 4.816 1 96.69 230 SER B CA 1
ATOM 4727 C C . SER B 1 230 ? 15.25 13.43 4.555 1 96.69 230 SER B C 1
ATOM 4729 O O . SER B 1 230 ? 15.367 12.734 3.549 1 96.69 230 SER B O 1
ATOM 4731 N N . ALA B 1 231 ? 14.375 13.18 5.484 1 97.44 231 ALA B N 1
ATOM 4732 C CA . ALA B 1 231 ? 13.445 12.055 5.371 1 97.44 231 ALA B CA 1
ATOM 4733 C C . ALA B 1 231 ? 12.023 12.492 5.695 1 97.44 231 ALA B C 1
ATOM 4735 O O . ALA B 1 231 ? 11.781 13.164 6.703 1 97.44 231 ALA B O 1
ATOM 4736 N N . VAL B 1 232 ? 11.102 12.125 4.812 1 97.75 232 VAL B N 1
ATOM 4737 C CA . VAL B 1 232 ? 9.695 12.445 5.016 1 97.75 232 VAL B CA 1
ATOM 4738 C C . VAL B 1 232 ? 8.836 11.203 4.773 1 97.75 232 VAL B C 1
ATOM 4740 O O . VAL B 1 232 ? 8.992 10.531 3.75 1 97.75 232 VAL B O 1
ATOM 4743 N N . ASP B 1 233 ? 8.023 10.789 5.676 1 95.81 233 ASP B N 1
ATOM 4744 C CA . ASP B 1 233 ? 6.906 9.867 5.523 1 95.81 233 ASP B CA 1
ATOM 4745 C C . ASP B 1 233 ? 5.57 10.609 5.621 1 95.81 233 ASP B C 1
ATOM 4747 O O . ASP B 1 233 ? 5.133 10.969 6.715 1 95.81 233 ASP B O 1
ATOM 4751 N N . TYR B 1 234 ? 4.992 10.859 4.422 1 97.31 234 TYR B N 1
ATOM 4752 C CA . TYR B 1 234 ? 3.748 11.617 4.344 1 97.31 234 TYR B CA 1
ATOM 4753 C C . TYR B 1 234 ? 2.557 10.688 4.148 1 97.31 234 TYR B C 1
ATOM 4755 O O . TYR B 1 234 ? 2.434 10.039 3.105 1 97.31 234 TYR B O 1
ATOM 4763 N N . LEU B 1 235 ? 1.667 10.633 5.184 1 95.38 235 LEU B N 1
ATOM 4764 C CA . LEU B 1 235 ? 0.485 9.781 5.145 1 95.38 235 LEU B CA 1
ATOM 4765 C C . LEU B 1 235 ? -0.781 10.609 4.965 1 95.38 235 LEU B C 1
ATOM 4767 O O . LEU B 1 235 ? -1.006 11.57 5.707 1 95.38 235 LEU B O 1
ATOM 4771 N N . THR B 1 236 ? -1.562 10.25 3.988 1 96.38 236 THR B N 1
ATOM 4772 C CA . THR B 1 236 ? -2.873 10.859 3.783 1 96.38 236 THR B CA 1
ATOM 4773 C C . THR B 1 236 ? -3.971 9.797 3.812 1 96.38 236 THR B C 1
ATOM 4775 O O . THR B 1 236 ? -4.035 8.938 2.926 1 96.38 236 THR B O 1
ATOM 4778 N N . ASN B 1 237 ? -4.785 9.789 4.82 1 94.56 237 ASN B N 1
ATOM 4779 C CA . ASN B 1 237 ? -5.863 8.812 4.973 1 94.56 237 ASN B CA 1
ATOM 4780 C C . ASN B 1 237 ? -7.234 9.477 4.855 1 94.56 237 ASN B C 1
ATOM 4782 O O . ASN B 1 237 ? -7.586 10.336 5.668 1 94.56 237 ASN B O 1
ATOM 4786 N N . VAL B 1 238 ? -8 9.055 3.92 1 96.56 238 VAL B N 1
ATOM 4787 C CA . VAL B 1 238 ? -9.344 9.594 3.711 1 96.56 238 VAL B CA 1
ATOM 4788 C C . VAL B 1 238 ? -10.375 8.484 3.869 1 96.56 238 VAL B C 1
ATOM 4790 O O . VAL B 1 238 ? -10.344 7.488 3.139 1 96.56 238 VAL B O 1
ATOM 4793 N N . LEU B 1 239 ? -11.258 8.617 4.812 1 95.44 239 LEU B N 1
ATOM 4794 C CA . LEU B 1 239 ? -12.328 7.664 5.082 1 95.44 239 LEU B CA 1
ATOM 4795 C C . LEU B 1 239 ? -13.695 8.281 4.777 1 95.44 239 LEU B C 1
ATOM 4797 O O . LEU B 1 239 ? -14.062 9.305 5.355 1 95.44 239 LEU B O 1
ATOM 4801 N N . GLN B 1 240 ? -14.414 7.672 3.91 1 96.19 240 GLN B N 1
ATOM 4802 C CA . GLN B 1 240 ? -15.719 8.203 3.531 1 96.19 240 GLN B CA 1
ATOM 4803 C C . GLN B 1 240 ? -16.844 7.336 4.082 1 96.19 240 GLN B C 1
ATOM 4805 O O . GLN B 1 240 ? -16.922 6.145 3.785 1 96.19 240 GLN B O 1
ATOM 4810 N N . HIS B 1 241 ? -17.719 7.973 4.828 1 95.19 241 HIS B N 1
ATOM 4811 C CA . HIS B 1 241 ? -18.859 7.316 5.465 1 95.19 241 HIS B CA 1
ATOM 4812 C C . HIS B 1 241 ? -20.172 7.875 4.949 1 95.19 241 HIS B C 1
ATOM 4814 O O . HIS B 1 241 ? -21.141 7.133 4.785 1 95.19 241 HIS B O 1
ATOM 4820 N N . GLY B 1 242 ? -20.188 9.141 4.77 1 96.19 242 GLY B N 1
ATOM 4821 C CA . GLY B 1 242 ? -21.422 9.805 4.395 1 96.19 242 GLY B CA 1
ATOM 4822 C C . GLY B 1 242 ? -21.797 9.57 2.943 1 96.19 242 GLY B C 1
ATOM 4823 O O . GLY B 1 242 ? -20.938 9.367 2.092 1 96.19 242 GLY B O 1
ATOM 4824 N N . GLU B 1 243 ? -23.062 9.656 2.678 1 95.94 243 GLU B N 1
ATOM 4825 C CA . GLU B 1 243 ? -23.547 9.516 1.31 1 95.94 243 GLU B CA 1
ATOM 4826 C C . GLU B 1 243 ? -23.156 10.719 0.456 1 95.94 243 GLU B C 1
ATOM 4828 O O . GLU B 1 243 ? -23.188 11.859 0.93 1 95.94 243 GLU B O 1
ATOM 4833 N N . GLY B 1 244 ? -22.781 10.438 -0.766 1 96 244 GLY B N 1
ATOM 4834 C CA . GLY B 1 244 ? -22.516 11.516 -1.709 1 96 244 GLY B CA 1
ATOM 4835 C C . GLY B 1 244 ? -21.281 12.32 -1.362 1 96 244 GLY B C 1
ATOM 4836 O O . GLY B 1 244 ? -21.234 13.531 -1.586 1 96 244 GLY B O 1
ATOM 4837 N N . THR B 1 245 ? -20.344 11.695 -0.667 1 97.19 245 THR B N 1
ATOM 4838 C CA . THR B 1 245 ? -19.109 12.391 -0.335 1 97.19 245 THR B CA 1
ATOM 4839 C C . THR B 1 245 ? -18.156 12.383 -1.522 1 97.19 245 THR B C 1
ATOM 4841 O O . THR B 1 245 ? -18.219 11.492 -2.373 1 97.19 245 THR B O 1
ATOM 4844 N N . GLU B 1 246 ? -17.297 13.391 -1.642 1 97.12 246 GLU B N 1
ATOM 4845 C CA . GLU B 1 246 ? -16.297 13.508 -2.693 1 97.12 246 GLU B CA 1
ATOM 4846 C C . GLU B 1 246 ? -14.922 13.828 -2.111 1 97.12 246 GLU B C 1
ATOM 4848 O O . GLU B 1 246 ? -14.789 14.719 -1.27 1 97.12 246 GLU B O 1
ATOM 4853 N N . SER B 1 247 ? -13.922 13.078 -2.52 1 97.56 247 SER B N 1
ATOM 4854 C CA . SER B 1 247 ? -12.562 13.352 -2.064 1 97.56 247 SER B CA 1
ATOM 4855 C C . SER B 1 247 ? -11.562 13.227 -3.211 1 97.56 247 SER B C 1
ATOM 4857 O O . SER B 1 247 ? -11.711 12.367 -4.078 1 97.56 247 SER B O 1
ATOM 4859 N N . GLU B 1 248 ? -10.641 14.133 -3.266 1 97.19 248 GLU B N 1
ATOM 4860 C CA . GLU B 1 248 ? -9.508 14.078 -4.184 1 97.19 248 GLU B CA 1
ATOM 4861 C C . GLU B 1 248 ? -8.203 14.43 -3.473 1 97.19 248 GLU B C 1
ATOM 4863 O O . GLU B 1 248 ? -8.094 15.5 -2.863 1 97.19 248 GLU B O 1
ATOM 4868 N N . THR B 1 249 ? -7.266 13.547 -3.514 1 97.44 249 THR B N 1
ATOM 4869 C CA . THR B 1 249 ? -5.926 13.781 -2.982 1 97.44 249 THR B CA 1
ATOM 4870 C C . THR B 1 249 ? -4.887 13.742 -4.098 1 97.44 249 THR B C 1
ATOM 4872 O O . THR B 1 249 ? -4.812 12.773 -4.855 1 97.44 249 THR B O 1
ATOM 4875 N N . ARG B 1 250 ? -4.125 14.789 -4.238 1 96.56 250 ARG B N 1
ATOM 4876 C CA . ARG B 1 250 ? -3.018 14.852 -5.188 1 96.56 250 ARG B CA 1
ATOM 4877 C C . ARG B 1 250 ? -1.719 15.234 -4.484 1 96.56 250 ARG B C 1
ATOM 4879 O O . ARG B 1 250 ? -1.639 16.281 -3.84 1 96.56 250 ARG B O 1
ATOM 4886 N N . VAL B 1 251 ? -0.754 14.367 -4.574 1 96.94 251 VAL B N 1
ATOM 4887 C CA . VAL B 1 251 ? 0.534 14.625 -3.938 1 96.94 251 VAL B CA 1
ATOM 4888 C C . VAL B 1 251 ? 1.64 14.625 -4.992 1 96.94 251 VAL B C 1
ATOM 4890 O O . VAL B 1 251 ? 1.644 13.797 -5.902 1 96.94 251 VAL B O 1
ATOM 4893 N N . HIS B 1 252 ? 2.48 15.609 -5 1 95 252 HIS B N 1
ATOM 4894 C CA . HIS B 1 252 ? 3.707 15.656 -5.789 1 95 252 HIS B CA 1
ATOM 4895 C C . HIS B 1 252 ? 4.926 15.891 -4.898 1 95 252 HIS B C 1
ATOM 4897 O O . HIS B 1 252 ? 5.105 16.984 -4.363 1 95 252 HIS B O 1
ATOM 4903 N N . GLY B 1 253 ? 5.781 14.891 -4.75 1 94.94 253 GLY B N 1
ATOM 4904 C CA . GLY B 1 253 ? 6.922 14.984 -3.852 1 94.94 253 GLY B CA 1
ATOM 4905 C C . GLY B 1 253 ? 8.25 15.031 -4.578 1 94.94 253 GLY B C 1
ATOM 4906 O O . GLY B 1 253 ? 8.336 14.656 -5.75 1 94.94 253 GLY B O 1
ATOM 4907 N N . PHE B 1 254 ? 9.281 15.5 -3.852 1 91.75 254 PHE B N 1
ATOM 4908 C CA . PHE B 1 254 ? 10.625 15.594 -4.395 1 91.75 254 PHE B CA 1
ATOM 4909 C C . PHE B 1 254 ? 11.641 14.961 -3.449 1 91.75 254 PHE B C 1
ATOM 4911 O O . PHE B 1 254 ? 11.633 15.234 -2.246 1 91.75 254 PHE B O 1
ATOM 4918 N N . SER B 1 255 ? 12.477 14.117 -3.982 1 92.25 255 SER B N 1
ATOM 4919 C CA . SER B 1 255 ? 13.57 13.492 -3.246 1 92.25 255 SER B CA 1
ATOM 4920 C C . SER B 1 255 ? 14.922 13.805 -3.889 1 92.25 255 SER B C 1
ATOM 4922 O O . SER B 1 255 ? 15.133 13.508 -5.066 1 92.25 255 SER B O 1
ATOM 4924 N N . TYR B 1 256 ? 15.781 14.375 -3.033 1 88.31 256 TYR B N 1
ATOM 4925 C CA . TYR B 1 256 ? 17.047 14.852 -3.584 1 88.31 256 TYR B CA 1
ATOM 4926 C C . TYR B 1 256 ? 18.156 14.758 -2.551 1 88.31 256 TYR B C 1
ATOM 4928 O O . TYR B 1 256 ? 17.906 14.867 -1.349 1 88.31 256 TYR B O 1
ATOM 4936 N N . LYS B 1 257 ? 19.438 14.531 -3.02 1 89.94 257 LYS B N 1
ATOM 4937 C CA . LYS B 1 257 ? 20.656 14.477 -2.201 1 89.94 257 LYS B CA 1
ATOM 4938 C C . LYS B 1 257 ? 20.469 13.555 -1 1 89.94 257 LYS B C 1
ATOM 4940 O O . LYS B 1 257 ? 20.531 14 0.148 1 89.94 257 LYS B O 1
ATOM 4945 N N . GLU B 1 258 ? 20.297 12.266 -1.319 1 92.31 258 GLU B N 1
ATOM 4946 C CA . GLU B 1 258 ? 20.094 11.219 -0.328 1 92.31 258 GLU B CA 1
ATOM 4947 C C . GLU B 1 258 ? 18.781 11.398 0.413 1 92.31 258 GLU B C 1
ATOM 4949 O O . GLU B 1 258 ? 18.688 11.141 1.616 1 92.31 258 GLU B O 1
ATOM 4954 N N . GLY B 1 259 ? 17.844 11.906 -0.293 1 94.12 259 GLY B N 1
ATOM 4955 C CA . GLY B 1 259 ? 16.5 12.07 0.269 1 94.12 259 GLY B CA 1
ATOM 4956 C C . GLY B 1 259 ? 15.773 10.758 0.467 1 94.12 259 GLY B C 1
ATOM 4957 O O . GLY B 1 259 ? 15.969 9.812 -0.296 1 94.12 259 GLY B O 1
ATOM 4958 N N . TRP B 1 260 ? 14.969 10.68 1.507 1 95.19 260 TRP B N 1
ATOM 4959 C CA . TRP B 1 260 ? 14.055 9.586 1.812 1 95.19 260 TRP B CA 1
ATOM 4960 C C . TRP B 1 260 ? 12.609 10.078 1.818 1 95.19 260 TRP B C 1
ATOM 4962 O O . TRP B 1 260 ? 12.156 10.688 2.793 1 95.19 260 TRP B O 1
ATOM 4972 N N . LEU B 1 261 ? 11.914 9.797 0.72 1 95.94 261 LEU B N 1
ATOM 4973 C CA . LEU B 1 261 ? 10.562 10.328 0.603 1 95.94 261 LEU B CA 1
ATOM 4974 C C . LEU B 1 261 ? 9.547 9.211 0.388 1 95.94 261 LEU B C 1
ATOM 4976 O O . LEU B 1 261 ? 9.672 8.43 -0.557 1 95.94 261 LEU B O 1
ATOM 4980 N N . VAL B 1 262 ? 8.594 9.109 1.253 1 94.5 262 VAL B N 1
ATOM 4981 C CA . VAL B 1 262 ? 7.508 8.141 1.164 1 94.5 262 VAL B CA 1
ATOM 4982 C C . VAL B 1 262 ? 6.164 8.859 1.206 1 94.5 262 VAL B C 1
ATOM 4984 O O . VAL B 1 262 ? 5.953 9.75 2.027 1 94.5 262 VAL B O 1
ATOM 4987 N N . HIS B 1 263 ? 5.297 8.523 0.305 1 95.31 263 HIS B N 1
ATOM 4988 C CA . HIS B 1 263 ? 3.893 8.906 0.407 1 95.31 263 HIS B CA 1
ATOM 4989 C C . HIS B 1 263 ? 2.99 7.68 0.475 1 95.31 263 HIS B C 1
ATOM 4991 O O . HIS B 1 263 ? 3.031 6.824 -0.41 1 95.31 263 HIS B O 1
ATOM 4997 N N . ARG B 1 264 ? 2.213 7.602 1.474 1 91.5 264 ARG B N 1
ATOM 4998 C CA . ARG B 1 264 ? 1.176 6.59 1.633 1 91.5 264 ARG B CA 1
ATOM 4999 C C . ARG B 1 264 ? -0.212 7.223 1.623 1 91.5 264 ARG B C 1
ATOM 5001 O O . ARG B 1 264 ? -0.545 8.016 2.506 1 91.5 264 ARG B O 1
ATOM 5008 N N . GLY B 1 265 ? -0.991 6.852 0.662 1 90.88 265 GLY B N 1
ATOM 5009 C CA . GLY B 1 265 ? -2.32 7.43 0.539 1 90.88 265 GLY B CA 1
ATOM 5010 C C . GLY B 1 265 ? -3.428 6.398 0.621 1 90.88 265 GLY B C 1
ATOM 5011 O O . GLY B 1 265 ? -3.666 5.656 -0.335 1 90.88 265 GLY B O 1
ATOM 5012 N N . THR B 1 266 ? -4.191 6.41 1.658 1 89.69 266 THR B N 1
ATOM 5013 C CA . THR B 1 266 ? -5.305 5.48 1.815 1 89.69 266 THR B CA 1
ATOM 5014 C C . THR B 1 266 ? -6.629 6.168 1.49 1 89.69 266 THR B C 1
ATOM 5016 O O . THR B 1 266 ? -6.887 7.281 1.948 1 89.69 266 THR B O 1
ATOM 5019 N N . ALA B 1 267 ? -7.379 5.57 0.68 1 92.44 267 ALA B N 1
ATOM 5020 C CA . ALA B 1 267 ? -8.773 5.941 0.444 1 92.44 267 ALA B CA 1
ATOM 5021 C C . ALA B 1 267 ? -9.703 4.773 0.745 1 92.44 267 ALA B C 1
ATOM 5023 O O . ALA B 1 267 ? -9.586 3.703 0.143 1 92.44 267 ALA B O 1
ATOM 5024 N N . LYS B 1 268 ? -10.578 4.945 1.665 1 91.44 268 LYS B N 1
ATOM 5025 C CA . LYS B 1 268 ? -11.555 3.922 2.031 1 91.44 268 LYS B CA 1
ATOM 5026 C C . LYS B 1 268 ? -12.984 4.434 1.845 1 91.44 268 LYS B C 1
ATOM 5028 O O . LYS B 1 268 ? -13.336 5.508 2.338 1 91.44 268 LYS B O 1
ATOM 5033 N N . VAL B 1 269 ? -13.781 3.713 1.13 1 91.62 269 VAL B N 1
ATOM 5034 C CA . VAL B 1 269 ? -15.203 4.012 0.952 1 91.62 269 VAL B CA 1
ATOM 5035 C C . VAL B 1 269 ? -16.047 2.93 1.622 1 91.62 269 VAL B C 1
ATOM 5037 O O . VAL B 1 269 ? -16.062 1.782 1.168 1 91.62 269 VAL B O 1
ATOM 5040 N N . PHE B 1 270 ? -16.703 3.309 2.631 1 90.44 270 PHE B N 1
ATOM 5041 C CA . PHE B 1 270 ? -17.5 2.357 3.389 1 90.44 270 PHE B CA 1
ATOM 5042 C C . PHE B 1 270 ? -18.828 2.096 2.691 1 90.44 270 PHE B C 1
ATOM 5044 O O . PHE B 1 270 ? -19.219 2.832 1.781 1 90.44 270 PHE B O 1
ATOM 5051 N N . GLU B 1 271 ? -19.531 1.053 3.109 1 87.56 271 GLU B N 1
ATOM 5052 C CA . GLU B 1 271 ? -20.797 0.649 2.521 1 87.56 271 GLU B CA 1
ATOM 5053 C C . GLU B 1 271 ? -21.828 1.767 2.627 1 87.56 271 GLU B C 1
ATOM 5055 O O . GLU B 1 271 ? -22.672 1.932 1.735 1 87.56 271 GLU B O 1
ATOM 5060 N N . SER B 1 272 ? -21.703 2.553 3.65 1 91.12 272 SER B N 1
ATOM 5061 C CA . SER B 1 272 ? -22.656 3.625 3.902 1 91.12 272 SER B CA 1
ATOM 5062 C C . SER B 1 272 ? -22.453 4.793 2.943 1 91.12 272 SER B C 1
ATOM 5064 O O . SER B 1 272 ? -23.328 5.648 2.799 1 91.12 272 SER B O 1
ATOM 5066 N N . ALA B 1 273 ? -21.312 4.867 2.363 1 92.88 273 ALA B N 1
ATOM 5067 C CA . ALA B 1 273 ? -20.953 6.016 1.533 1 92.88 273 ALA B CA 1
ATOM 5068 C C . ALA B 1 273 ? -21.453 5.836 0.104 1 92.88 273 ALA B C 1
ATOM 5070 O O . ALA B 1 273 ? -20.688 5.973 -0.853 1 92.88 273 ALA B O 1
ATOM 5071 N N . LYS B 1 274 ? -22.703 5.688 -0.036 1 89.56 274 LYS B N 1
ATOM 5072 C CA . LYS B 1 274 ? -23.312 5.484 -1.35 1 89.56 274 LYS B CA 1
ATOM 5073 C C . LYS B 1 274 ? -23.141 6.719 -2.23 1 89.56 274 LYS B C 1
ATOM 5075 O O . LYS B 1 274 ? -23.203 7.848 -1.743 1 89.56 274 LYS B O 1
ATOM 5080 N N . ASN B 1 275 ? -22.891 6.473 -3.555 1 90.38 275 ASN B N 1
ATOM 5081 C CA . ASN B 1 275 ? -22.781 7.527 -4.555 1 90.38 275 ASN B CA 1
ATOM 5082 C C . ASN B 1 275 ? -21.594 8.445 -4.277 1 90.38 275 ASN B C 1
ATOM 5084 O O . ASN B 1 275 ? -21.672 9.656 -4.512 1 90.38 275 ASN B O 1
ATOM 5088 N N . SER B 1 276 ? -20.609 7.938 -3.625 1 93 276 SER B N 1
ATOM 5089 C CA . SER B 1 276 ? -19.422 8.727 -3.299 1 93 276 SER B CA 1
ATOM 5090 C C . SER B 1 276 ? -18.312 8.523 -4.332 1 93 276 SER B C 1
ATOM 5092 O O . SER B 1 276 ? -18.375 7.578 -5.125 1 93 276 SER B O 1
ATOM 5094 N N . SER B 1 277 ? -17.391 9.406 -4.363 1 93.44 277 SER B N 1
ATOM 5095 C CA . SER B 1 277 ? -16.234 9.344 -5.25 1 93.44 277 SER B CA 1
ATOM 5096 C C . SER B 1 277 ? -14.938 9.617 -4.492 1 93.44 277 SER B C 1
ATOM 5098 O O . SER B 1 277 ? -14.906 10.469 -3.602 1 93.44 277 SER B O 1
ATOM 5100 N N . SER B 1 278 ? -13.961 8.836 -4.797 1 93.81 278 SER B N 1
ATOM 5101 C CA . SER B 1 278 ? -12.664 8.969 -4.152 1 93.81 278 SER B CA 1
ATOM 5102 C C . SER B 1 278 ? -11.523 8.812 -5.156 1 93.81 278 SER B C 1
ATOM 5104 O O . SER B 1 278 ? -11.492 7.844 -5.914 1 93.81 278 SER B O 1
ATOM 5106 N N . ARG B 1 279 ? -10.609 9.766 -5.176 1 93.56 279 ARG B N 1
ATOM 5107 C CA . ARG B 1 279 ? -9.469 9.719 -6.094 1 93.56 279 ARG B CA 1
ATOM 5108 C C . ARG B 1 279 ? -8.18 10.102 -5.383 1 93.56 279 ARG B C 1
ATOM 5110 O O . ARG B 1 279 ? -8.133 11.086 -4.641 1 93.56 279 ARG B O 1
ATOM 5117 N N . VAL B 1 280 ? -7.09 9.297 -5.57 1 93.69 280 VAL B N 1
ATOM 5118 C CA . VAL B 1 280 ? -5.766 9.594 -5.031 1 93.69 280 VAL B CA 1
ATOM 5119 C C . VAL B 1 280 ? -4.73 9.547 -6.152 1 93.69 280 VAL B C 1
ATOM 5121 O O . VAL B 1 280 ? -4.641 8.562 -6.883 1 93.69 280 VAL B O 1
ATOM 5124 N N . ILE B 1 281 ? -3.998 10.656 -6.348 1 92.81 281 ILE B N 1
ATOM 5125 C CA . ILE B 1 281 ? -2.92 10.742 -7.328 1 92.81 281 ILE B CA 1
ATOM 5126 C C . ILE B 1 281 ? -1.609 11.086 -6.625 1 92.81 281 ILE B C 1
ATOM 5128 O O . ILE B 1 281 ? -1.531 12.078 -5.898 1 92.81 281 ILE B O 1
ATOM 5132 N N . SER B 1 282 ? -0.609 10.242 -6.801 1 93.81 282 SER B N 1
ATOM 5133 C CA . SER B 1 282 ? 0.691 10.477 -6.184 1 93.81 282 SER B CA 1
ATOM 5134 C C . SER B 1 282 ? 1.808 10.469 -7.223 1 93.81 282 SER B C 1
ATOM 5136 O O . SER B 1 282 ? 1.929 9.523 -8 1 93.81 282 SER B O 1
ATOM 5138 N N . THR B 1 283 ? 2.572 11.531 -7.285 1 92.25 283 THR B N 1
ATOM 5139 C CA . THR B 1 283 ? 3.762 11.633 -8.125 1 92.25 283 THR B CA 1
ATOM 5140 C C . THR B 1 283 ? 4.992 11.961 -7.281 1 92.25 283 THR B C 1
ATOM 5142 O O . THR B 1 283 ? 4.957 12.875 -6.453 1 92.25 283 THR B O 1
ATOM 5145 N N . ILE B 1 284 ? 6.062 11.203 -7.469 1 92.81 284 ILE B N 1
ATOM 5146 C CA . ILE B 1 284 ? 7.32 11.484 -6.785 1 92.81 284 ILE B CA 1
ATOM 5147 C C . ILE B 1 284 ? 8.438 11.656 -7.809 1 92.81 284 ILE B C 1
ATOM 5149 O O . ILE B 1 284 ? 8.57 10.852 -8.734 1 92.81 284 ILE B O 1
ATOM 5153 N N . THR B 1 285 ? 9.086 12.664 -7.742 1 88.38 285 THR B N 1
ATOM 5154 C CA . THR B 1 285 ? 10.258 12.906 -8.57 1 88.38 285 THR B CA 1
ATOM 5155 C C . THR B 1 285 ? 11.539 12.648 -7.785 1 88.38 285 THR B C 1
ATOM 5157 O O . THR B 1 285 ? 11.82 13.344 -6.805 1 88.38 285 THR B O 1
ATOM 5160 N N . VAL B 1 286 ? 12.25 11.648 -8.195 1 88.31 286 VAL B N 1
ATOM 5161 C CA . VAL B 1 286 ? 13.57 11.383 -7.648 1 88.31 286 VAL B CA 1
ATOM 5162 C C . VAL B 1 286 ? 14.633 12.094 -8.484 1 88.31 286 VAL B C 1
ATOM 5164 O O . VAL B 1 286 ? 14.766 11.828 -9.68 1 88.31 286 VAL B O 1
ATOM 5167 N N . MET B 1 287 ? 15.438 12.852 -7.82 1 81.75 287 MET B N 1
ATOM 5168 C CA . MET B 1 287 ? 16.203 13.836 -8.586 1 81.75 287 MET B CA 1
ATOM 5169 C C . MET B 1 287 ? 17.641 13.375 -8.781 1 81.75 287 MET B C 1
ATOM 5171 O O . MET B 1 287 ? 18.391 13.984 -9.547 1 81.75 287 MET B O 1
ATOM 5175 N N . ASP B 1 288 ? 18.078 12.383 -8.055 1 81.88 288 ASP B N 1
ATOM 5176 C CA . ASP B 1 288 ? 19.453 11.922 -8.203 1 81.88 288 ASP B CA 1
ATOM 5177 C C . ASP B 1 288 ? 19.594 10.461 -7.793 1 81.88 288 ASP B C 1
ATOM 5179 O O . ASP B 1 288 ? 18.609 9.828 -7.391 1 81.88 288 ASP B O 1
ATOM 5183 N N . GLU B 1 289 ? 20.938 10.07 -7.992 1 80.12 289 GLU B N 1
ATOM 5184 C CA . GLU B 1 289 ? 21.266 8.719 -7.531 1 80.12 289 GLU B CA 1
ATOM 5185 C C . GLU B 1 289 ? 21.406 8.672 -6.012 1 80.12 289 GLU B C 1
ATOM 5187 O O . GLU B 1 289 ? 21.953 9.594 -5.406 1 80.12 289 GLU B O 1
ATOM 5192 N N . GLY B 1 290 ? 20.828 7.676 -5.375 1 84.5 290 GLY B N 1
ATOM 5193 C CA . GLY B 1 290 ? 20.969 7.527 -3.936 1 84.5 290 GLY B CA 1
ATOM 5194 C C . GLY B 1 290 ? 19.734 7.941 -3.168 1 84.5 290 GLY B C 1
ATOM 5195 O O . GLY B 1 290 ? 19.578 7.609 -1.988 1 84.5 290 GLY B O 1
ATOM 5196 N N . SER B 1 291 ? 18.938 8.781 -3.896 1 88.94 291 SER B N 1
ATOM 5197 C CA . SER B 1 291 ? 17.703 9.18 -3.238 1 88.94 291 SER B CA 1
ATOM 5198 C C . SER B 1 291 ? 16.609 8.133 -3.451 1 88.94 291 SER B C 1
ATOM 5200 O O . SER B 1 291 ? 16.609 7.418 -4.457 1 88.94 291 SER B O 1
ATOM 5202 N N . LEU B 1 292 ? 15.766 8.086 -2.473 1 91.31 292 LEU B N 1
ATOM 5203 C CA . LEU B 1 292 ? 14.695 7.098 -2.508 1 91.31 292 LEU B CA 1
ATOM 5204 C C . LEU B 1 292 ? 13.336 7.773 -2.664 1 91.31 292 LEU B C 1
ATOM 5206 O O . LEU B 1 292 ? 13.078 8.805 -2.039 1 91.31 292 LEU B O 1
ATOM 5210 N N . GLY B 1 293 ? 12.508 7.234 -3.518 1 92.25 293 GLY B N 1
ATOM 5211 C CA . GLY B 1 293 ? 11.102 7.578 -3.637 1 92.25 293 GLY B CA 1
ATOM 5212 C C . GLY B 1 293 ? 10.188 6.375 -3.537 1 92.25 293 GLY B C 1
ATOM 5213 O O . GLY B 1 293 ? 10.391 5.367 -4.215 1 92.25 293 GLY B O 1
ATOM 5214 N N . VAL B 1 294 ? 9.156 6.445 -2.609 1 90.69 294 VAL B N 1
ATOM 5215 C CA . VAL B 1 294 ? 8.203 5.363 -2.416 1 90.69 294 VAL B CA 1
ATOM 5216 C C . VAL B 1 294 ? 6.777 5.914 -2.461 1 90.69 294 VAL B C 1
ATOM 5218 O O . VAL B 1 294 ? 6.48 6.934 -1.835 1 90.69 294 VAL B O 1
ATOM 5221 N N . SER B 1 295 ? 5.898 5.316 -3.234 1 90.19 295 SER B N 1
ATOM 5222 C CA . SER B 1 295 ? 4.477 5.648 -3.277 1 90.19 295 SER B CA 1
ATOM 5223 C C . SER B 1 295 ? 3.613 4.422 -3.006 1 90.19 295 SER B C 1
ATOM 5225 O O . SER B 1 295 ? 3.725 3.412 -3.705 1 90.19 295 SER B O 1
ATOM 5227 N N . VAL B 1 296 ? 2.773 4.508 -1.987 1 87.06 296 VAL B N 1
ATOM 5228 C CA . VAL B 1 296 ? 1.945 3.389 -1.557 1 87.06 296 VAL B CA 1
ATOM 5229 C C . VAL B 1 296 ? 0.49 3.836 -1.438 1 87.06 296 VAL B C 1
ATOM 5231 O O . VAL B 1 296 ? -0.005 4.07 -0.333 1 87.06 296 VAL B O 1
ATOM 5234 N N . PRO B 1 297 ? -0.213 3.869 -2.459 1 85.38 297 PRO B N 1
ATOM 5235 C CA . PRO B 1 297 ? -1.652 4.125 -2.361 1 85.38 297 PRO B CA 1
ATOM 5236 C C . PRO B 1 297 ? -2.443 2.885 -1.945 1 85.38 297 PRO B C 1
ATOM 5238 O O . PRO B 1 297 ? -2.051 1.761 -2.27 1 85.38 297 PRO B O 1
ATOM 5241 N N . MET B 1 298 ? -3.395 3.053 -1.163 1 84.31 298 MET B N 1
ATOM 5242 C CA . MET B 1 298 ? -4.285 1.973 -0.74 1 84.31 298 MET B CA 1
ATOM 5243 C C . MET B 1 298 ? -5.742 2.34 -0.993 1 84.31 298 MET B C 1
ATOM 5245 O O . MET B 1 298 ? -6.234 3.34 -0.47 1 84.31 298 MET B O 1
ATOM 5249 N N . LEU B 1 299 ? -6.414 1.515 -1.825 1 87.31 299 LEU B N 1
ATOM 5250 C CA . LEU B 1 299 ? -7.816 1.74 -2.148 1 87.31 299 LEU B CA 1
ATOM 5251 C C . LEU B 1 299 ? -8.688 0.604 -1.621 1 87.31 299 LEU B C 1
ATOM 5253 O O . LEU B 1 299 ? -8.484 -0.557 -1.984 1 87.31 299 LEU B O 1
ATOM 5257 N N . GLU B 1 300 ? -9.547 0.91 -0.706 1 85.94 300 GLU B N 1
ATOM 5258 C CA . GLU B 1 300 ? -10.461 -0.057 -0.105 1 85.94 300 GLU B CA 1
ATOM 5259 C C . GLU B 1 300 ? -11.914 0.348 -0.325 1 85.94 300 GLU B C 1
ATOM 5261 O O . GLU B 1 300 ? -12.336 1.429 0.095 1 85.94 300 GLU B O 1
ATOM 5266 N N . VAL B 1 301 ? -12.742 -0.508 -0.955 1 87.44 301 VAL B N 1
ATOM 5267 C CA . VAL B 1 301 ? -14.148 -0.2 -1.229 1 87.44 301 VAL B CA 1
ATOM 5268 C C . VAL B 1 301 ? -15.031 -1.354 -0.763 1 87.44 301 VAL B C 1
ATOM 5270 O O . VAL B 1 301 ? -14.812 -2.506 -1.147 1 87.44 301 VAL B O 1
ATOM 5273 N N . ASP B 1 302 ? -16.094 -0.999 0.059 1 79.81 302 ASP B N 1
ATOM 5274 C CA . ASP B 1 302 ? -16.969 -2.004 0.657 1 79.81 302 ASP B CA 1
ATOM 5275 C C . ASP B 1 302 ? -18.328 -2.053 -0.058 1 79.81 302 ASP B C 1
ATOM 5277 O O . ASP B 1 302 ? -19.281 -2.648 0.447 1 79.81 302 ASP B O 1
ATOM 5281 N N . THR B 1 303 ? -18.5 -1.35 -1.078 1 73.31 303 THR B N 1
ATOM 5282 C CA . THR B 1 303 ? -19.812 -1.34 -1.705 1 73.31 303 THR B CA 1
ATOM 5283 C C . THR B 1 303 ? -19.688 -1.209 -3.221 1 73.31 303 THR B C 1
ATOM 5285 O O . THR B 1 303 ? -18.719 -0.65 -3.723 1 73.31 303 THR B O 1
ATOM 5288 N N . GLY B 1 304 ? -20.75 -1.778 -3.842 1 69.56 304 GLY B N 1
ATOM 5289 C CA . GLY B 1 304 ? -20.828 -1.622 -5.285 1 69.56 304 GLY B CA 1
ATOM 5290 C C . GLY B 1 304 ? -21.578 -0.372 -5.711 1 69.56 304 GLY B C 1
ATOM 5291 O O . GLY B 1 304 ? -21.75 -0.129 -6.906 1 69.56 304 GLY B O 1
ATOM 5292 N N . GLU B 1 305 ? -22.016 0.45 -4.754 1 77.94 305 GLU B N 1
ATOM 5293 C CA . GLU B 1 305 ? -22.781 1.639 -5.105 1 77.94 305 GLU B CA 1
ATOM 5294 C C . GLU B 1 305 ? -21.953 2.904 -4.965 1 77.94 305 GLU B C 1
ATOM 5296 O O . GLU B 1 305 ? -22.234 3.764 -4.133 1 77.94 305 GLU B O 1
ATOM 5301 N N . ILE B 1 306 ? -20.859 2.877 -5.656 1 77.44 306 ILE B N 1
ATOM 5302 C CA . ILE B 1 306 ? -20.016 4.059 -5.633 1 77.44 306 ILE B CA 1
ATOM 5303 C C . ILE B 1 306 ? -19.938 4.668 -7.027 1 77.44 306 ILE B C 1
ATOM 5305 O O . ILE B 1 306 ? -20.156 3.979 -8.031 1 77.44 306 ILE B O 1
ATOM 5309 N N . ASP B 1 307 ? -19.625 5.926 -7.105 1 78.44 307 ASP B N 1
ATOM 5310 C CA . ASP B 1 307 ? -19.438 6.574 -8.398 1 78.44 307 ASP B CA 1
ATOM 5311 C C . ASP B 1 307 ? -18.062 6.258 -8.984 1 78.44 307 ASP B C 1
ATOM 5313 O O . ASP B 1 307 ? -17.969 5.871 -10.148 1 78.44 307 ASP B O 1
ATOM 5317 N N . GLU B 1 308 ? -17.094 6.453 -8.141 1 79.81 308 GLU B N 1
ATOM 5318 C CA . GLU B 1 308 ? -15.734 6.234 -8.625 1 79.81 308 GLU B CA 1
ATOM 5319 C C . GLU B 1 308 ? -14.766 6.035 -7.469 1 79.81 308 GLU B C 1
ATOM 5321 O O . GLU B 1 308 ? -14.867 6.707 -6.441 1 79.81 308 GLU B O 1
ATOM 5326 N N . ALA B 1 309 ? -13.875 5.074 -7.562 1 88.56 309 ALA B N 1
ATOM 5327 C CA . ALA B 1 309 ? -12.727 4.938 -6.672 1 88.56 309 ALA B CA 1
ATOM 5328 C C . ALA B 1 309 ? -11.469 4.559 -7.453 1 88.56 309 ALA B C 1
ATOM 5330 O O . ALA B 1 309 ? -11.445 3.531 -8.133 1 88.56 309 ALA B O 1
ATOM 5331 N N . SER B 1 310 ? -10.438 5.445 -7.363 1 90.38 310 SER B N 1
ATOM 5332 C CA . SER B 1 310 ? -9.234 5.16 -8.141 1 90.38 310 SER B CA 1
ATOM 5333 C C . SER B 1 310 ? -7.996 5.746 -7.469 1 90.38 310 SER B C 1
ATOM 5335 O O . SER B 1 310 ? -8.102 6.668 -6.656 1 90.38 310 SER B O 1
ATOM 5337 N N . HIS B 1 311 ? -6.895 5.211 -7.793 1 87.31 311 HIS B N 1
ATOM 5338 C CA . HIS B 1 311 ? -5.621 5.824 -7.434 1 87.31 311 HIS B CA 1
ATOM 5339 C C . HIS B 1 311 ? -4.578 5.605 -8.523 1 87.31 311 HIS B C 1
ATOM 5341 O O . HIS B 1 311 ? -4.703 4.684 -9.336 1 87.31 311 HIS B O 1
ATOM 5347 N N . SER B 1 312 ? -3.68 6.496 -8.625 1 89 312 SER B N 1
ATOM 5348 C CA . SER B 1 312 ? -2.553 6.418 -9.547 1 89 312 SER B CA 1
ATOM 5349 C C . SER B 1 312 ? -1.271 6.934 -8.898 1 89 312 SER B C 1
ATOM 5351 O O . SER B 1 312 ? -1.313 7.852 -8.078 1 89 312 SER B O 1
ATOM 5353 N N . SER B 1 313 ? -0.216 6.281 -9.211 1 88.25 313 SER B N 1
ATOM 5354 C CA . SER B 1 313 ? 1.092 6.719 -8.734 1 88.25 313 SER B CA 1
ATOM 5355 C C . SER B 1 313 ? 2.137 6.645 -9.836 1 88.25 313 SER B C 1
ATOM 5357 O O . SER B 1 313 ? 2.1 5.742 -10.68 1 88.25 313 SER B O 1
ATOM 5359 N N . ALA B 1 314 ? 3.002 7.594 -9.852 1 87.19 314 ALA B N 1
ATOM 5360 C CA . ALA B 1 314 ? 4.137 7.617 -10.766 1 87.19 314 ALA B CA 1
ATOM 5361 C C . ALA B 1 314 ? 5.398 8.125 -10.07 1 87.19 314 ALA B C 1
ATOM 5363 O O . ALA B 1 314 ? 5.332 9.047 -9.25 1 87.19 314 ALA B O 1
ATOM 5364 N N . ILE B 1 315 ? 6.477 7.484 -10.289 1 86.38 315 ILE B N 1
ATOM 5365 C CA . ILE B 1 315 ? 7.777 7.984 -9.859 1 86.38 315 ILE B CA 1
ATOM 5366 C C . ILE B 1 315 ? 8.641 8.305 -11.078 1 86.38 315 ILE B C 1
ATOM 5368 O O . ILE B 1 315 ? 8.828 7.461 -11.953 1 86.38 315 ILE B O 1
ATOM 5372 N N . HIS B 1 316 ? 9.047 9.539 -11.109 1 80 316 HIS B N 1
ATOM 5373 C CA . HIS B 1 316 ? 9.812 10.039 -12.242 1 80 316 HIS B CA 1
ATOM 5374 C C . HIS B 1 316 ? 11.227 10.422 -11.82 1 80 316 HIS B C 1
ATOM 5376 O O . HIS B 1 316 ? 11.469 10.742 -10.648 1 80 316 HIS B O 1
ATOM 5382 N N . GLN B 1 317 ? 11.984 10.242 -12.914 1 78.56 317 GLN B N 1
ATOM 5383 C CA . GLN B 1 317 ? 13.305 10.836 -12.758 1 78.56 317 GLN B CA 1
ATOM 5384 C C . GLN B 1 317 ? 13.32 12.281 -13.234 1 78.56 317 GLN B C 1
ATOM 5386 O O . GLN B 1 317 ? 12.57 12.648 -14.141 1 78.56 317 GLN B O 1
ATOM 5391 N N . PHE B 1 318 ? 14.125 12.961 -12.484 1 74.62 318 PHE B N 1
ATOM 5392 C CA . PHE B 1 318 ? 14.32 14.32 -12.953 1 74.62 318 PHE B CA 1
ATOM 5393 C C . PHE B 1 318 ? 15.031 14.336 -14.305 1 74.62 318 PHE B C 1
ATOM 5395 O O . PHE B 1 318 ? 16.016 13.625 -14.492 1 74.62 318 PHE B O 1
ATOM 5402 N N . ASP B 1 319 ? 14.312 14.852 -15.258 1 63.59 319 ASP B N 1
ATOM 5403 C CA . ASP B 1 319 ? 14.82 14.867 -16.625 1 63.59 319 ASP B CA 1
ATOM 5404 C C . ASP B 1 319 ? 16.094 15.703 -16.719 1 63.59 319 ASP B C 1
ATOM 5406 O O . ASP B 1 319 ? 16.047 16.938 -16.641 1 63.59 319 ASP B O 1
ATOM 5410 N N . GLU B 1 320 ? 17.125 14.969 -16.797 1 61.84 320 GLU B N 1
ATOM 5411 C CA . GLU B 1 320 ? 18.406 15.641 -16.953 1 61.84 320 GLU B CA 1
ATOM 5412 C C . GLU B 1 320 ? 18.422 16.547 -18.188 1 61.84 320 GLU B C 1
ATOM 5414 O O . GLU B 1 320 ? 19.062 17.594 -18.188 1 61.84 320 GLU B O 1
ATOM 5419 N N . ASP B 1 321 ? 17.625 16.109 -19.109 1 62.47 321 ASP B N 1
ATOM 5420 C CA . ASP B 1 321 ? 17.594 16.922 -20.312 1 62.47 321 ASP B CA 1
ATOM 5421 C C . ASP B 1 321 ? 16.891 18.25 -20.047 1 62.47 321 ASP B C 1
ATOM 5423 O O . ASP B 1 321 ? 17.312 19.297 -20.562 1 62.47 321 ASP B O 1
ATOM 5427 N N . ALA B 1 322 ? 15.812 18.094 -19.219 1 64.38 322 ALA B N 1
ATOM 5428 C CA . ALA B 1 322 ? 15.141 19.328 -18.859 1 64.38 322 ALA B CA 1
ATOM 5429 C C . ALA B 1 322 ? 16.062 20.25 -18.078 1 64.38 322 ALA B C 1
ATOM 5431 O O . ALA B 1 322 ? 16.094 21.469 -18.312 1 64.38 322 ALA B O 1
ATOM 5432 N N . LEU B 1 323 ? 16.797 19.594 -17.25 1 68.38 323 LEU B N 1
ATOM 5433 C CA . LEU B 1 323 ? 17.75 20.375 -16.469 1 68.38 323 LEU B CA 1
ATOM 5434 C C . LEU B 1 323 ? 18.828 20.984 -17.375 1 68.38 323 LEU B C 1
ATOM 5436 O O . LEU B 1 323 ? 19.219 22.141 -17.188 1 68.38 323 LEU B O 1
ATOM 5440 N N . PHE B 1 324 ? 19.219 20.172 -18.344 1 68.31 324 PHE B N 1
ATOM 5441 C CA . PHE B 1 324 ? 20.234 20.656 -19.281 1 68.31 324 PHE B CA 1
ATOM 5442 C C . PHE B 1 324 ? 19.703 21.844 -20.078 1 68.31 324 PHE B C 1
ATOM 5444 O O . PHE B 1 324 ? 20.406 22.828 -20.266 1 68.31 324 PHE B O 1
ATOM 5451 N N . TYR B 1 325 ? 18.484 21.688 -20.406 1 68.44 325 TYR B N 1
ATOM 5452 C CA . TYR B 1 325 ? 17.859 22.766 -21.172 1 68.44 325 TYR B CA 1
ATOM 5453 C C . TYR B 1 325 ? 17.828 24.062 -20.359 1 68.44 325 TYR B C 1
ATOM 5455 O O . TYR B 1 325 ? 18.188 25.125 -20.859 1 68.44 325 TYR B O 1
ATOM 5463 N N . LEU B 1 326 ? 17.516 23.906 -19.109 1 70.75 326 LEU B N 1
ATOM 5464 C CA . LEU B 1 326 ? 17.422 25.078 -18.25 1 70.75 326 LEU B CA 1
ATOM 5465 C C . LEU B 1 326 ? 18.797 25.672 -17.984 1 70.75 326 LEU B C 1
ATOM 5467 O O . LEU B 1 326 ? 18.969 26.891 -17.953 1 70.75 326 LEU B O 1
ATOM 5471 N N . ARG B 1 327 ? 19.719 24.828 -17.922 1 70.12 327 ARG B N 1
ATOM 5472 C CA . ARG B 1 327 ? 21.094 25.281 -17.734 1 70.12 327 ARG B CA 1
ATOM 5473 C C . ARG B 1 327 ? 21.625 26 -18.969 1 70.12 327 ARG B C 1
ATOM 5475 O O . ARG B 1 327 ? 22.344 27 -18.859 1 70.12 327 ARG B O 1
ATOM 5482 N N . SER B 1 328 ? 21.25 25.422 -20.047 1 73.5 328 SER B N 1
ATOM 5483 C CA . SER B 1 328 ? 21.688 26.031 -21.297 1 73.5 328 SER B CA 1
ATOM 5484 C C . SER B 1 328 ? 21.141 27.438 -21.453 1 73.5 328 SER B C 1
ATOM 5486 O O . SER B 1 328 ? 21.719 28.266 -22.172 1 73.5 328 SER B O 1
ATOM 5488 N N . ARG B 1 329 ? 20.156 27.719 -20.781 1 70.94 329 ARG B N 1
ATOM 5489 C CA . ARG B 1 329 ? 19.547 29.031 -20.828 1 70.94 329 ARG B CA 1
ATOM 5490 C C . ARG B 1 329 ? 20.125 29.953 -19.766 1 70.94 329 ARG B C 1
ATOM 5492 O O . ARG B 1 329 ? 19.562 31 -19.469 1 70.94 329 ARG B O 1
ATOM 5499 N N . GLY B 1 330 ? 21.172 29.484 -19.156 1 76.56 330 GLY B N 1
ATOM 5500 C CA . GLY B 1 330 ? 21.922 30.344 -18.266 1 76.56 330 GLY B CA 1
ATOM 5501 C C . GLY B 1 330 ? 21.609 30.094 -16.797 1 76.56 330 GLY B C 1
ATOM 5502 O O . GLY B 1 330 ? 22.109 30.797 -15.922 1 76.56 330 GLY B O 1
ATOM 5503 N N . LEU B 1 331 ? 20.719 29.203 -16.547 1 75.75 331 LEU B N 1
ATOM 5504 C CA . LEU B 1 331 ? 20.422 28.891 -15.164 1 75.75 331 LEU B CA 1
ATOM 5505 C C . LEU B 1 331 ? 21.359 27.812 -14.633 1 75.75 331 LEU B C 1
ATOM 5507 O O . LEU B 1 331 ? 21.75 26.906 -15.359 1 75.75 331 LEU B O 1
ATOM 5511 N N . ASN B 1 332 ? 21.812 28.125 -13.453 1 76.94 332 ASN B N 1
ATOM 5512 C CA . ASN B 1 332 ? 22.562 27.016 -12.891 1 76.94 332 ASN B CA 1
ATOM 5513 C C . ASN B 1 332 ? 21.641 25.891 -12.406 1 76.94 332 ASN B C 1
ATOM 5515 O O . ASN B 1 332 ? 20.422 26.031 -12.461 1 76.94 332 ASN B O 1
ATOM 5519 N N . GLY B 1 333 ? 22.188 24.75 -12.109 1 69.94 333 GLY B N 1
ATOM 5520 C CA . GLY B 1 333 ? 21.453 23.562 -11.75 1 69.94 333 GLY B CA 1
ATOM 5521 C C . GLY B 1 333 ? 20.469 23.781 -10.609 1 69.94 333 GLY B C 1
ATOM 5522 O O . GLY B 1 333 ? 19.312 23.359 -10.688 1 69.94 333 GLY B O 1
ATOM 5523 N N . GLU B 1 334 ? 20.875 24.562 -9.734 1 74.88 334 GLU B N 1
ATOM 5524 C CA . GLU B 1 334 ? 20.047 24.812 -8.547 1 74.88 334 GLU B CA 1
ATOM 5525 C C . GLU B 1 334 ? 18.891 25.75 -8.867 1 74.88 334 GLU B C 1
ATOM 5527 O O . GLU B 1 334 ? 17.766 25.531 -8.398 1 74.88 334 GLU B O 1
ATOM 5532 N N . GLU B 1 335 ? 19.172 26.703 -9.656 1 76.94 335 GLU B N 1
ATOM 5533 C CA . GLU B 1 335 ? 18.141 27.641 -10.062 1 76.94 335 GLU B CA 1
ATOM 5534 C C . GLU B 1 335 ? 17.062 26.953 -10.898 1 76.94 335 GLU B C 1
ATOM 5536 O O . GLU B 1 335 ? 15.867 27.234 -10.75 1 76.94 335 GLU B O 1
ATOM 5541 N N . ALA B 1 336 ? 17.531 26.125 -11.734 1 74.19 336 ALA B N 1
ATOM 5542 C CA . ALA B 1 336 ? 16.594 25.375 -12.586 1 74.19 336 ALA B CA 1
ATOM 5543 C C . ALA B 1 336 ? 15.688 24.484 -11.742 1 74.19 336 ALA B C 1
ATOM 5545 O O . ALA B 1 336 ? 14.477 24.438 -11.977 1 74.19 336 ALA B O 1
ATOM 5546 N N . LEU B 1 337 ? 16.281 23.891 -10.867 1 75.44 337 LEU B N 1
ATOM 5547 C CA . LEU B 1 337 ? 15.508 23.031 -9.969 1 75.44 337 LEU B CA 1
ATOM 5548 C C . LEU B 1 337 ? 14.492 23.828 -9.172 1 75.44 337 LEU B C 1
ATOM 5550 O O . LEU B 1 337 ? 13.359 23.391 -8.984 1 75.44 337 LEU B O 1
ATOM 5554 N N . ASP B 1 338 ? 14.914 24.922 -8.844 1 80.94 338 ASP B N 1
ATOM 5555 C CA . ASP B 1 338 ? 14.047 25.828 -8.094 1 80.94 338 ASP B CA 1
ATOM 5556 C C . ASP B 1 338 ? 12.82 26.219 -8.914 1 80.94 338 ASP B C 1
ATOM 5558 O O . ASP B 1 338 ? 11.688 26.188 -8.406 1 80.94 338 ASP B O 1
ATOM 5562 N N . LEU B 1 339 ? 13.039 26.562 -10.125 1 77.25 339 LEU B N 1
ATOM 5563 C CA . LEU B 1 339 ? 11.953 26.953 -11.008 1 77.25 339 LEU B CA 1
ATOM 5564 C C . LEU B 1 339 ? 10.984 25.797 -11.234 1 77.25 339 LEU B C 1
ATOM 5566 O O . LEU B 1 339 ? 9.766 26.016 -11.281 1 77.25 339 LEU B O 1
ATOM 5570 N N . PHE B 1 340 ? 11.555 24.734 -11.367 1 79.31 340 PHE B N 1
ATOM 5571 C CA . PHE B 1 340 ? 10.75 23.547 -11.617 1 79.31 340 PHE B CA 1
ATOM 5572 C C . PHE B 1 340 ? 9.859 23.234 -10.422 1 79.31 340 PHE B C 1
ATOM 5574 O O . PHE B 1 340 ? 8.648 23.031 -10.578 1 79.31 340 PHE B O 1
ATOM 5581 N N . VAL B 1 341 ? 10.414 23.156 -9.281 1 84.25 341 VAL B N 1
ATOM 5582 C CA . VAL B 1 341 ? 9.68 22.844 -8.062 1 84.25 341 VAL B CA 1
ATOM 5583 C C . VAL B 1 341 ? 8.633 23.922 -7.789 1 84.25 341 VAL B C 1
ATOM 5585 O O . VAL B 1 341 ? 7.508 23.625 -7.391 1 84.25 341 VAL B O 1
ATOM 5588 N N . HIS B 1 342 ? 8.961 25.109 -8.07 1 86.06 342 HIS B N 1
ATOM 5589 C CA . HIS B 1 342 ? 8.039 26.234 -7.883 1 86.06 342 HIS B CA 1
ATOM 5590 C C . HIS B 1 342 ? 6.832 26.109 -8.805 1 86.06 342 HIS B C 1
ATOM 5592 O O . HIS B 1 342 ? 5.699 26.359 -8.391 1 86.06 342 HIS B O 1
ATOM 5598 N N . GLY B 1 343 ? 7.129 25.812 -10.047 1 83.5 343 GLY B N 1
ATOM 5599 C CA . GLY B 1 343 ? 6.039 25.625 -11 1 83.5 343 GLY B CA 1
ATOM 5600 C C . GLY B 1 343 ? 5.055 24.562 -10.578 1 83.5 343 GLY B C 1
ATOM 5601 O O . GLY B 1 343 ? 3.84 24.75 -10.672 1 83.5 343 GLY B O 1
ATOM 5602 N N . ILE B 1 344 ? 5.574 23.547 -10.055 1 87 344 ILE B N 1
ATOM 5603 C CA . ILE B 1 344 ? 4.727 22.453 -9.594 1 87 344 ILE B CA 1
ATOM 5604 C C . ILE B 1 344 ? 3.943 22.891 -8.359 1 87 344 ILE B C 1
ATOM 5606 O O . ILE B 1 344 ? 2.754 22.578 -8.234 1 87 344 ILE B O 1
ATOM 5610 N N . GLY B 1 345 ? 4.617 23.578 -7.48 1 90.75 345 GLY B N 1
ATOM 5611 C CA . GLY B 1 345 ? 3.941 24.094 -6.305 1 90.75 345 GLY B CA 1
ATOM 5612 C C . GLY B 1 345 ? 2.787 25.016 -6.641 1 90.75 345 GLY B C 1
ATOM 5613 O O . GLY B 1 345 ? 1.729 24.953 -6.008 1 90.75 345 GLY B O 1
ATOM 5614 N N . GLU B 1 346 ? 3.041 25.797 -7.625 1 87.75 346 GLU B N 1
ATOM 5615 C CA . GLU B 1 346 ? 1.998 26.719 -8.062 1 87.75 346 GLU B CA 1
ATOM 5616 C C . GLU B 1 346 ? 0.792 25.969 -8.617 1 87.75 346 GLU B C 1
ATOM 5618 O O . GLU B 1 346 ? -0.353 26.297 -8.297 1 87.75 346 GLU B O 1
ATOM 5623 N N . ALA B 1 347 ? 1.091 25.062 -9.383 1 87.12 347 ALA B N 1
ATOM 5624 C CA . ALA B 1 347 ? 0.018 24.25 -9.969 1 87.12 347 ALA B CA 1
ATOM 5625 C C . ALA B 1 347 ? -0.736 23.484 -8.891 1 87.12 347 ALA B C 1
ATOM 5627 O O . ALA B 1 347 ? -1.967 23.406 -8.914 1 87.12 347 ALA B O 1
ATOM 5628 N N . LEU B 1 348 ? -0.064 22.984 -7.926 1 92.25 348 LEU B N 1
ATOM 5629 C CA . LEU B 1 348 ? -0.64 22.125 -6.898 1 92.25 348 LEU B CA 1
ATOM 5630 C C . LEU B 1 348 ? -1.482 22.938 -5.922 1 92.25 348 LEU B C 1
ATOM 5632 O O . LEU B 1 348 ? -2.426 22.422 -5.32 1 92.25 348 LEU B O 1
ATOM 5636 N N . SER B 1 349 ? -1.174 24.156 -5.758 1 93.75 349 SER B N 1
ATOM 5637 C CA . SER B 1 349 ? -1.904 24.984 -4.797 1 93.75 349 SER B CA 1
ATOM 5638 C C . SER B 1 349 ? -3.035 25.75 -5.469 1 93.75 349 SER B C 1
ATOM 5640 O O . SER B 1 349 ? -3.676 26.594 -4.844 1 93.75 349 SER B O 1
ATOM 5642 N N . GLY B 1 350 ? -3.342 25.516 -6.738 1 91.19 350 GLY B N 1
ATOM 5643 C CA . GLY B 1 350 ? -4.273 26.281 -7.543 1 91.19 350 GLY B CA 1
ATOM 5644 C C . GLY B 1 350 ? -5.711 26.156 -7.086 1 91.19 350 GLY B C 1
ATOM 5645 O O . GLY B 1 350 ? -6.555 26.984 -7.422 1 91.19 350 GLY B O 1
ATOM 5646 N N . HIS B 1 351 ? -6.016 25.156 -6.273 1 93.19 351 HIS B N 1
ATOM 5647 C CA . HIS B 1 351 ? -7.391 24.906 -5.84 1 93.19 351 HIS B CA 1
ATOM 5648 C C . HIS B 1 351 ? -7.766 25.828 -4.68 1 93.19 351 HIS B C 1
ATOM 5650 O O . HIS B 1 351 ? -8.945 25.969 -4.344 1 93.19 351 HIS B O 1
ATOM 5656 N N . LEU B 1 352 ? -6.773 26.438 -4.051 1 95.25 352 LEU B N 1
ATOM 5657 C CA . LEU B 1 352 ? -7.051 27.391 -2.977 1 95.25 352 LEU B CA 1
ATOM 5658 C C . LEU B 1 352 ? -7.527 28.719 -3.543 1 95.25 352 LEU B C 1
ATOM 5660 O O . LEU B 1 352 ? -7.16 29.094 -4.656 1 95.25 352 LEU B O 1
ATOM 5664 N N . GLU B 1 353 ? -8.32 29.359 -2.783 1 92.56 353 GLU B N 1
ATOM 5665 C CA . GLU B 1 353 ? -8.828 30.672 -3.199 1 92.56 353 GLU B CA 1
ATOM 5666 C C . GLU B 1 353 ? -8.195 31.781 -2.381 1 92.56 353 GLU B C 1
ATOM 5668 O O . GLU B 1 353 ? -7.434 32.594 -2.916 1 92.56 353 GLU B O 1
ATOM 5673 N N . ARG B 1 354 ? -8.359 31.734 -1.074 1 93.38 354 ARG B N 1
ATOM 5674 C CA . ARG B 1 354 ? -7.922 32.812 -0.195 1 93.38 354 ARG B CA 1
ATOM 5675 C C . ARG B 1 354 ? -6.457 32.625 0.196 1 93.38 354 ARG B C 1
ATOM 5677 O O . ARG B 1 354 ? -5.766 33.625 0.478 1 93.38 354 ARG B O 1
ATOM 5684 N N . LEU B 1 355 ? -5.996 31.422 0.114 1 95.62 355 LEU B N 1
ATOM 5685 C CA . LEU B 1 355 ? -4.66 31.141 0.637 1 95.62 355 LEU B CA 1
ATOM 5686 C C . LEU B 1 355 ? -3.68 30.859 -0.497 1 95.62 355 LEU B C 1
ATOM 5688 O O . LEU B 1 355 ? -2.533 30.484 -0.251 1 95.62 355 LEU B O 1
ATOM 5692 N N . LYS B 1 356 ? -4.066 31.109 -1.722 1 92.5 356 LYS B N 1
ATOM 5693 C CA . LYS B 1 356 ? -3.24 30.781 -2.883 1 92.5 356 LYS B CA 1
ATOM 5694 C C . LYS B 1 356 ? -1.902 31.516 -2.826 1 92.5 356 LYS B C 1
ATOM 5696 O O . LYS B 1 356 ? -0.847 30.891 -3.01 1 92.5 356 LYS B O 1
ATOM 5701 N N . GLY B 1 357 ? -1.952 32.812 -2.553 1 92.44 357 GLY B N 1
ATOM 5702 C CA . GLY B 1 357 ? -0.734 33.625 -2.471 1 92.44 357 GLY B CA 1
ATOM 5703 C C . GLY B 1 357 ? 0.206 33.156 -1.375 1 92.44 357 GLY B C 1
ATOM 5704 O O . GLY B 1 357 ? 1.413 33.031 -1.596 1 92.44 357 GLY B O 1
ATOM 5705 N N . LYS B 1 358 ? -0.341 32.875 -0.204 1 93.5 358 LYS B N 1
ATOM 5706 C CA . LYS B 1 358 ? 0.468 32.406 0.918 1 93.5 358 LYS B CA 1
ATOM 5707 C C . LYS B 1 358 ? 1.075 31.031 0.625 1 93.5 358 LYS B C 1
ATOM 5709 O O . LYS B 1 358 ? 2.217 30.766 1.003 1 93.5 358 LYS B O 1
ATOM 5714 N N . ALA B 1 359 ? 0.306 30.203 0 1 94 359 ALA B N 1
ATOM 5715 C CA . ALA B 1 359 ? 0.812 28.891 -0.377 1 94 359 ALA B CA 1
ATOM 5716 C C . ALA B 1 359 ? 2.021 29.016 -1.301 1 94 359 ALA B C 1
ATOM 5718 O O . ALA B 1 359 ? 3.055 28.375 -1.065 1 94 359 ALA B O 1
ATOM 5719 N N . ARG B 1 360 ? 1.904 29.844 -2.277 1 89.06 360 ARG B N 1
ATOM 5720 C CA . ARG B 1 360 ? 2.979 30.031 -3.244 1 89.06 360 ARG B CA 1
ATOM 5721 C C . ARG B 1 360 ? 4.227 30.594 -2.57 1 89.06 360 ARG B C 1
ATOM 5723 O O . ARG B 1 360 ? 5.34 30.141 -2.832 1 89.06 360 ARG B O 1
ATOM 5730 N N . SER B 1 361 ? 4.023 31.531 -1.717 1 91.62 361 SER B N 1
ATOM 5731 C CA . SER B 1 361 ? 5.145 32.156 -1.021 1 91.62 361 SER B CA 1
ATOM 5732 C C . SER B 1 361 ? 5.867 31.141 -0.131 1 91.62 361 SER B C 1
ATOM 5734 O O . SER B 1 361 ? 7.098 31.156 -0.041 1 91.62 361 SER B O 1
ATOM 5736 N N . ASN B 1 362 ? 5.156 30.328 0.481 1 91.19 362 ASN B N 1
ATOM 5737 C CA . ASN B 1 362 ? 5.766 29.359 1.373 1 91.19 362 ASN B CA 1
ATOM 5738 C C . ASN B 1 362 ? 6.531 28.281 0.594 1 91.19 362 ASN B C 1
ATOM 5740 O O . ASN B 1 362 ? 7.566 27.797 1.054 1 91.19 362 ASN B O 1
ATOM 5744 N N . VAL B 1 363 ? 6.027 27.906 -0.53 1 89.38 363 VAL B N 1
ATOM 5745 C CA . VAL B 1 363 ? 6.75 26.969 -1.369 1 89.38 363 VAL B CA 1
ATOM 5746 C C . VAL B 1 363 ? 8.109 27.547 -1.758 1 89.38 363 VAL B C 1
ATOM 5748 O O . VAL B 1 363 ? 9.141 26.875 -1.641 1 89.38 363 VAL B O 1
ATOM 5751 N N . VAL B 1 364 ? 8.078 28.781 -2.133 1 85.12 364 VAL B N 1
ATOM 5752 C CA . VAL B 1 364 ? 9.305 29.469 -2.531 1 85.12 364 VAL B CA 1
ATOM 5753 C C . VAL B 1 364 ? 10.273 29.516 -1.351 1 85.12 364 VAL B C 1
ATOM 5755 O O . VAL B 1 364 ? 11.453 29.188 -1.495 1 85.12 364 VAL B O 1
ATOM 5758 N N . GLU B 1 365 ? 9.797 29.844 -0.261 1 87.31 365 GLU B N 1
ATOM 5759 C CA . GLU B 1 365 ? 10.633 30 0.927 1 87.31 365 GLU B CA 1
ATOM 5760 C C . GLU B 1 365 ? 11.258 28.656 1.331 1 87.31 365 GLU B C 1
ATOM 5762 O O . GLU B 1 365 ? 12.43 28.609 1.707 1 87.31 365 GLU B O 1
ATOM 5767 N N . LEU B 1 366 ? 10.523 27.641 1.289 1 88.5 366 LEU B N 1
ATOM 5768 C CA . LEU B 1 366 ? 11.008 26.328 1.718 1 88.5 366 LEU B CA 1
ATOM 5769 C C . LEU B 1 366 ? 12.086 25.812 0.772 1 88.5 366 LEU B C 1
ATOM 5771 O O . LEU B 1 366 ? 13.062 25.203 1.213 1 88.5 366 LEU B O 1
ATOM 5775 N N . ILE B 1 367 ? 11.891 26.062 -0.429 1 82.25 367 ILE B N 1
ATOM 5776 C CA . ILE B 1 367 ? 12.836 25.562 -1.419 1 82.25 367 ILE B CA 1
ATOM 5777 C C . ILE B 1 367 ? 14.141 26.359 -1.344 1 82.25 367 ILE B C 1
ATOM 5779 O O . ILE B 1 367 ? 15.227 25.797 -1.424 1 82.25 367 ILE B O 1
ATOM 5783 N N . GLU B 1 368 ? 14.07 27.641 -1.245 1 76.06 368 GLU B N 1
ATOM 5784 C CA . GLU B 1 368 ? 15.242 28.5 -1.138 1 76.06 368 GLU B CA 1
ATOM 5785 C C . GLU B 1 368 ? 16.078 28.141 0.096 1 76.06 368 GLU B C 1
ATOM 5787 O O . GLU B 1 368 ? 17.297 28.266 0.084 1 76.06 368 GLU B O 1
ATOM 5792 N N . GLY B 1 369 ? 15.445 27.703 0.99 1 66.62 369 GLY B N 1
ATOM 5793 C CA . GLY B 1 369 ? 16.156 27.375 2.221 1 66.62 369 GLY B CA 1
ATOM 5794 C C . GLY B 1 369 ? 16.906 26.062 2.145 1 66.62 369 GLY B C 1
ATOM 5795 O O . GLY B 1 369 ? 17.797 25.812 2.957 1 66.62 369 GLY B O 1
ATOM 5796 N N . VAL B 1 370 ? 16.531 25.281 1.131 1 65.31 370 VAL B N 1
ATOM 5797 C CA . VAL B 1 370 ? 17.125 23.953 1.145 1 65.31 370 VAL B CA 1
ATOM 5798 C C . VAL B 1 370 ? 18.125 23.812 -0.002 1 65.31 370 VAL B C 1
ATOM 5800 O O . VAL B 1 370 ? 19.078 23.031 0.084 1 65.31 370 VAL B O 1
ATOM 5803 N N . LEU B 1 371 ? 17.891 24.469 -1.101 1 63.91 371 LEU B N 1
ATOM 5804 C CA . LEU B 1 371 ? 18.828 24.359 -2.223 1 63.91 371 LEU B CA 1
ATOM 5805 C C . LEU B 1 371 ? 19.969 25.359 -2.076 1 63.91 371 LEU B C 1
ATOM 5807 O O . LEU B 1 371 ? 19.766 26.484 -1.612 1 63.91 371 LEU B O 1
#

Secondary structure (DSSP, 8-state):
-TTSSGGGHHHHHHT--S-SS-SSSS-S-SS-HHHHHHTSTTTS-S-------SS--SEEEETTEEEE-PPTTEEEEE-------GGG-HHHHHHHHH----EEEEE-S--SSPEEEEEEE-SSSEEEEEEEEEEES-EEEEEEEEEE-SSEEEEEEEEEEES-EEEEEEEEEESSEEEEEEEEEE-TT-EEEEEEEEE-BSEEEEEEEEEE-STT-EEEEEEEEEEESSEEEEEEEEEE-STT-EEEEEEEEEEESS-EEEEEEEEEE-TT-TT-EEEEEEEEEE-STT-EEEEEEEEEE--S--SEEEEEEEEEE--HHHHHHHHHTT--HHHHHHHHHHHHHHHHTTT-SSSHHHHHHHHHHHHHTT-/-------HHHHHHHT--S-SS-SSSS-S-SS-HHHHHHTSTTTS-S-------SS--SEEEETTEEEE-PPTTEEEEE-------GGG-HHHHHHHHH----EEEEE-S--SSPEEEEEEE-SSSEEEEEEEEEEES-EEEEEEEEEE-SSEEEEEEEEEEES-EEEEEEEEEESSEEEEEEEEEE-TT-EEEEEEEEE-BSEEEEEEEEEE-STT-EEEEEEEEEEESSEEEEEEEEEE-STT-EEEEEEEEEEESS-EEEEEEEEEE-TT-TT-EEEEEEEEEE-STT-EEEEEEEEEE--S--SEEEEEEEEEE--HHHHHHHHHTT--HHHHHHHHHHHHHHHHTTT-SSSHHHHHHHHHHHHHTT-